Protein 6N9L (pdb70)

Nearest PDB structures (foldseek):
  6n9l-assembly1_A  TM=1.002E+00  e=0.000E+00  Thermotoga maritima
  3pih-assembly1_A  TM=9.361E-01  e=0.000E+00  Thermotoga maritima
  2r6f-assembly1_A  TM=9.514E-01  e=1.094E-86  Geobacillus stearothermophilus 10
  2r6f-assembly1_B  TM=9.562E-01  e=5.325E-86  Geobacillus stearothermophilus 10
  3uwx-assembly1_A-2  TM=9.601E-01  e=7.175E-85  Geobacillus sp. Y412MC52

Radius of gyration: 26.05 Å; Cα contacts (8 Å, |Δi|>4): 1390; chains: 1; bounding box: 66×57×87 Å

CATH classification: 1.20.1580.10

Solvent-accessible surface area: 27199 Å² total; per-residue (Å²): 170,60,0,4,0,81,6,0,76,15,145,30,7,64,88,21,84,3,128,0,31,43,75,115,0,0,0,0,0,2,14,12,25,0,7,15,52,9,0,0,19,53,0,0,42,29,0,1,56,38,84,116,76,90,81,93,90,130,191,201,107,19,78,3,71,98,4,86,36,34,18,55,7,34,2,2,18,62,139,37,42,40,148,48,104,200,16,32,0,0,62,43,4,85,1,67,74,62,0,141,60,2,20,93,107,52,28,165,97,5,80,61,48,37,36,110,72,2,5,94,45,13,0,44,58,0,8,110,30,5,114,110,18,108,105,49,161,168,58,106,136,68,4,14,133,24,13,120,41,0,39,82,26,0,60,25,1,31,12,0,12,0,53,30,2,34,1,40,83,37,10,68,83,22,62,26,4,22,19,3,2,7,65,0,5,15,27,7,2,55,34,88,76,44,10,0,0,0,0,42,17,3,17,14,11,6,2,22,73,25,11,81,107,0,1,101,1,0,58,94,0,43,101,70,30,0,3,0,0,0,7,0,16,47,71,86,0,1,85,34,12,50,25,0,0,2,3,0,78,18,18,7,76,95,0,0,122,42,40,29,66,9,57,19,90,93,0,55,160,111,18,102,74,3,50,1,0,20,20,9,53,55,129,81,105,2,104,24,34,163,109,52,52,159,63,102,32,35,2,66,0,65,4,0,80,42,104,28,6,69,90,15,72,2,88,2,14,0,13,2,0,0,0,0,0,2,3,12,23,0,7,14,59,11,2,0,42,82,0,1,45,6,4,0,40,29,91,42,56,197,64,188,78,121,41,8,99,58,90,48,20,85,16,40,119,42,6,83,93,3,41,28,1,45,42,54,56,19,13,186,55,29,62,26,0,2,0,32,90,20,116,2,6,33,72,0,26,37,24,0,4,126,13,112,51,0,132,94,106,65,20,98,75,42,54,0,9,1,64,87,159,41,0,30,5,98,57,0,102,0,33,4,61,54,77,72,174,113,158,176,138,135,25,95,124,78,106,2,126,105,10,153,32,95,26,1,38,171,76,0,30,78,1,67,50,126,62,83,19,0,13,44,0,9,87,15,7,0,52,72,0,25,104,29,2,104,120,53,107,43,1,74,110,6,0,53,9,3,56,31,1,10,1,6,35,3,86,1,7,53,41,2,72,80,20,42,27,3,23,2,0,6,0,29,1,0,28,22,11,61,89,148,121,12,30,84,1,0,0,1,0,35,41,0,12,12,28,8,2,22,17,8,4,57,40,0,8,82,1,0,27,101,0,5,102,46,30,0,1,0,0,0,11,2,19,40,36,21,0,1,0,3,0,5,36,0,2,2,2,0,50,38,11,15,153,118,0,0,107,56,28,8,70,10,36,0,69,98,0,15,174,38,94,128,0,40,1,0,128,67,0,135,122,49,74

Structure (mmCIF, N/CA/C/O backbone):
data_6N9L
#
_entry.id   6N9L
#
_cell.length_a   143.134
_cell.length_b   81.379
_cell.length_c   90.416
_cell.angle_alpha   90.00
_cell.angle_beta   125.30
_cell.angle_gamma   90.00
#
_symmetry.space_group_name_H-M   'C 1 2 1'
#
loop_
_entity.id
_entity.type
_entity.pdbx_description
1 polymer 'UvrABC system protein A'
2 non-polymer 'ZINC ION'
3 non-polymer "ADENOSINE-5'-DIPHOSPHATE"
4 water water
#
loop_
_atom_site.group_PDB
_atom_site.id
_atom_site.type_symbol
_atom_site.label_atom_id
_atom_site.label_alt_id
_atom_site.label_comp_id
_atom_site.label_asym_id
_atom_site.label_entity_id
_atom_site.label_seq_id
_atom_site.pdbx_PDB_ins_code
_atom_site.Cartn_x
_atom_site.Cartn_y
_atom_site.Cartn_z
_atom_site.occupancy
_atom_site.B_iso_or_equiv
_atom_site.auth_seq_id
_atom_site.auth_comp_id
_atom_site.auth_asym_id
_atom_site.auth_atom_id
_atom_site.pdbx_PDB_model_num
ATOM 1 N N . ASN A 1 8 ? 45.140 24.573 29.848 1.00 62.96 2 ASN A N 1
ATOM 2 C CA . ASN A 1 8 ? 45.835 23.563 29.041 1.00 52.42 2 ASN A CA 1
ATOM 3 C C . ASN A 1 8 ? 44.811 22.747 28.256 1.00 40.41 2 ASN A C 1
ATOM 4 O O . ASN A 1 8 ? 43.608 22.899 28.422 1.00 37.49 2 ASN A O 1
ATOM 9 N N . GLU A 1 9 ? 45.309 21.874 27.406 1.00 32.38 3 GLU A N 1
ATOM 10 C CA . GLU A 1 9 ? 44.505 21.231 26.392 1.00 33.73 3 GLU A CA 1
ATOM 11 C C . GLU A 1 9 ? 44.970 19.802 26.198 1.00 37.05 3 GLU A C 1
ATOM 12 O O . GLU A 1 9 ? 46.149 19.480 26.359 1.00 31.32 3 GLU A O 1
ATOM 18 N N . ILE A 1 10 ? 44.020 18.960 25.861 1.00 31.64 4 ILE A N 1
ATOM 19 C CA . ILE A 1 10 ? 44.276 17.672 25.238 1.00 29.85 4 ILE A CA 1
ATOM 20 C C . ILE A 1 10 ? 44.396 17.905 23.743 1.00 34.34 4 ILE A C 1
ATOM 21 O O . ILE A 1 10 ? 43.541 18.561 23.146 1.00 33.06 4 ILE A O 1
ATOM 26 N N . VAL A 1 11 ? 45.421 17.347 23.123 1.00 27.26 5 VAL A N 1
ATOM 27 C CA . VAL A 1 11 ? 45.622 17.506 21.686 1.00 25.17 5 VAL A CA 1
ATOM 28 C C . VAL A 1 11 ? 45.667 16.109 21.087 1.00 22.51 5 VAL A C 1
ATOM 29 O O . VAL A 1 11 ? 46.661 15.382 21.233 1.00 30.67 5 VAL A O 1
ATOM 33 N N . VAL A 1 12 ? 44.564 15.706 20.471 1.00 25.55 6 VAL A N 1
ATOM 34 C CA . VAL A 1 12 ? 44.470 14.415 19.802 1.00 25.56 6 VAL A CA 1
ATOM 35 C C . VAL A 1 12 ? 45.005 14.618 18.390 1.00 29.28 6 VAL A C 1
ATOM 36 O O . VAL A 1 12 ? 44.497 15.470 17.662 1.00 29.05 6 VAL A O 1
ATOM 40 N N . LYS A 1 13 ? 46.051 13.878 18.008 1.00 27.73 7 LYS A N 1
ATOM 41 C CA . LYS A 1 13 ? 46.731 14.073 16.728 1.00 35.38 7 LYS A CA 1
ATOM 42 C C . LYS A 1 13 ? 46.581 12.816 15.881 1.00 37.93 7 LYS A C 1
ATOM 43 O O . LYS A 1 13 ? 47.037 11.724 16.280 1.00 33.44 7 LYS A O 1
ATOM 49 N N . GLY A 1 14 ? 45.949 12.983 14.717 1.00 28.99 8 GLY A N 1
ATOM 50 C CA . GLY A 1 14 ? 45.800 11.935 13.728 1.00 28.54 8 GLY A CA 1
ATOM 51 C C . GLY A 1 14 ? 44.904 10.803 14.173 1.00 40.85 8 GLY A C 1
ATOM 52 O O . GLY A 1 14 ? 45.277 9.630 14.054 1.00 32.09 8 GLY A O 1
ATOM 53 N N . ALA A 1 15 ? 43.720 11.140 14.688 1.00 29.50 9 ALA A N 1
ATOM 54 C CA . ALA A 1 15 ? 42.759 10.137 15.122 1.00 26.45 9 ALA A CA 1
ATOM 55 C C . ALA A 1 15 ? 42.096 9.483 13.908 1.00 25.29 9 ALA A C 1
ATOM 56 O O . ALA A 1 15 ? 41.471 10.168 13.093 1.00 33.38 9 ALA A O 1
ATOM 58 N N . ARG A 1 16 ? 42.206 8.147 13.808 1.00 25.01 10 ARG A N 1
ATOM 59 C CA . ARG A 1 16 ? 41.705 7.387 12.666 1.00 38.29 10 ARG A CA 1
ATOM 60 C C . ARG A 1 16 ? 40.833 6.199 13.078 1.00 29.85 10 ARG A C 1
ATOM 61 O O . ARG A 1 16 ? 40.440 5.399 12.213 1.00 34.25 10 ARG A O 1
ATOM 69 N N . VAL A 1 17 ? 40.527 6.058 14.367 1.00 25.61 11 VAL A N 1
ATOM 70 C CA . VAL A 1 17 ? 39.709 4.937 14.822 1.00 31.95 11 VAL A CA 1
ATOM 71 C C . VAL A 1 17 ? 38.387 4.937 14.067 1.00 24.53 11 VAL A C 1
ATOM 72 O O . VAL A 1 17 ? 37.742 5.984 13.917 1.00 28.49 11 VAL A O 1
ATOM 76 N N . HIS A 1 18 ? 38.010 3.763 13.536 1.00 25.69 12 HIS A N 1
ATOM 77 C CA . HIS A 1 18 ? 36.800 3.571 12.739 1.00 25.51 12 HIS A CA 1
ATOM 78 C C . HIS A 1 18 ? 36.670 4.601 11.622 1.00 26.56 12 HIS A C 1
ATOM 79 O O . HIS A 1 18 ? 37.493 4.631 10.700 1.00 27.06 12 HIS A O 1
ATOM 86 N N . ASN A 1 19 ? 35.626 5.423 11.664 1.00 26.27 13 ASN A N 1
ATOM 87 C CA . ASN A 1 19 ? 35.368 6.380 10.593 1.00 27.31 13 ASN A CA 1
ATOM 88 C C . ASN A 1 19 ? 35.993 7.763 10.836 1.00 33.85 13 ASN A C 1
ATOM 89 O O . ASN A 1 19 ? 35.686 8.708 10.094 1.00 28.41 13 ASN A O 1
ATOM 94 N N . LEU A 1 20 ? 36.870 7.913 11.830 1.00 26.34 14 LEU A N 1
A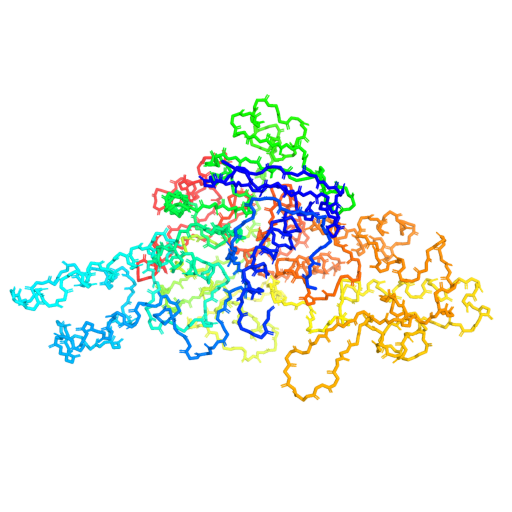TOM 95 C CA . LEU A 1 20 ? 37.454 9.229 12.069 1.00 28.99 14 LEU A CA 1
ATOM 96 C C . LEU A 1 20 ? 38.445 9.553 10.953 1.00 35.12 14 LEU A C 1
ATOM 97 O O . LEU A 1 20 ? 39.285 8.718 10.595 1.00 30.25 14 LEU A O 1
ATOM 102 N N . LYS A 1 21 ? 38.353 10.767 10.404 1.00 29.40 15 LYS A N 1
ATOM 103 C CA . LYS A 1 21 ? 39.053 11.095 9.161 1.00 28.15 15 LYS A CA 1
ATOM 104 C C . LYS A 1 21 ? 40.457 11.654 9.398 1.00 24.26 15 LYS A C 1
ATOM 105 O O . LYS A 1 21 ? 40.848 12.667 8.814 1.00 28.59 15 LYS A O 1
ATOM 111 N N . ASN A 1 22 ? 41.231 11.006 10.270 1.00 26.37 16 ASN A N 1
ATOM 112 C CA . ASN A 1 22 ? 42.613 11.427 10.534 1.00 29.83 16 ASN A CA 1
ATOM 113 C C . ASN A 1 22 ? 42.645 12.856 11.083 1.00 39.15 16 ASN A C 1
ATOM 114 O O . ASN A 1 22 ? 43.358 13.730 10.588 1.00 31.34 16 ASN A O 1
ATOM 119 N N . ILE A 1 23 ? 41.862 13.094 12.123 1.00 35.75 17 ILE A N 1
ATOM 120 C CA . ILE A 1 23 ? 41.604 14.444 12.598 1.00 32.58 17 ILE A CA 1
ATOM 121 C C . ILE A 1 23 ? 42.527 14.787 13.765 1.00 35.46 17 ILE A C 1
ATOM 122 O O . ILE A 1 23 ? 43.011 13.918 14.509 1.00 31.86 17 ILE A O 1
ATOM 127 N N . THR A 1 24 ? 42.777 16.089 13.919 1.00 27.79 18 THR A N 1
ATOM 128 C CA . THR A 1 24 ? 43.527 16.635 15.041 1.00 30.09 18 THR A CA 1
ATOM 129 C C . THR A 1 24 ? 42.599 17.592 15.766 1.00 29.78 18 THR A C 1
ATOM 130 O O . THR A 1 24 ? 42.086 18.534 15.151 1.00 28.27 18 THR A O 1
ATOM 134 N N . VAL A 1 25 ? 42.356 17.324 17.053 1.00 27.76 19 VAL A N 1
ATOM 135 C CA . VAL A 1 25 ? 41.345 18.022 17.845 1.00 30.53 19 VAL A CA 1
ATOM 136 C C . VAL A 1 25 ? 41.968 18.488 19.147 1.00 33.71 19 VAL A C 1
ATOM 137 O O . VAL A 1 25 ? 42.628 17.706 19.842 1.00 27.96 19 VAL A O 1
ATOM 141 N N . ARG A 1 26 ? 41.724 19.743 19.498 1.00 26.96 20 ARG A N 1
ATOM 142 C CA . ARG A 1 26 ? 42.192 20.312 20.756 1.00 27.78 20 ARG A CA 1
ATOM 143 C C . ARG A 1 26 ? 40.992 20.483 21.673 1.00 30.47 20 ARG A C 1
ATOM 144 O O . ARG A 1 26 ? 39.968 21.042 21.270 1.00 27.72 20 ARG A O 1
ATOM 152 N N . ILE A 1 27 ? 41.112 19.978 22.899 1.00 31.99 21 ILE A N 1
ATOM 153 C CA . ILE A 1 27 ? 40.019 19.927 23.856 1.00 26.64 21 ILE A CA 1
ATOM 154 C C . ILE A 1 27 ? 40.469 20.630 25.126 1.00 34.98 21 ILE A C 1
ATOM 155 O O . ILE A 1 27 ? 41.494 20.249 25.695 1.00 31.62 21 ILE A O 1
ATOM 160 N N . PRO A 1 28 ? 39.746 21.635 25.615 1.00 29.01 22 PRO A N 1
ATOM 161 C CA . PRO A 1 28 ? 40.173 22.308 26.853 1.00 22.82 22 PRO A CA 1
ATOM 162 C C . PRO A 1 28 ? 40.012 21.391 28.061 1.00 29.10 22 PRO A C 1
ATOM 163 O O . PRO A 1 28 ? 39.011 20.683 28.194 1.00 26.56 22 PRO A O 1
ATOM 167 N N . LYS A 1 29 ? 41.013 21.402 28.938 1.00 26.34 23 LYS A N 1
ATOM 168 C CA . LYS A 1 29 ? 40.987 20.588 30.150 1.00 28.55 23 LYS A CA 1
ATOM 169 C C . LYS A 1 29 ? 40.270 21.324 31.272 1.00 29.32 23 LYS A C 1
ATOM 170 O O . LYS A 1 29 ? 40.154 22.555 31.266 1.00 27.85 23 LYS A O 1
ATOM 176 N N . ASN A 1 30 ? 39.787 20.553 32.246 1.00 21.26 24 ASN A N 1
ATOM 177 C CA . ASN A 1 30 ? 39.132 21.122 33.429 1.00 19.72 24 ASN A CA 1
ATOM 178 C C . ASN A 1 30 ? 37.877 21.892 33.032 1.00 26.66 24 ASN A C 1
ATOM 179 O O . ASN A 1 30 ? 37.529 22.914 33.623 1.00 26.03 24 ASN A O 1
ATOM 184 N N . ARG A 1 31 ? 37.200 21.397 32.002 1.00 21.08 25 ARG A N 1
ATOM 185 C CA . ARG A 1 31 ? 35.994 22.010 31.472 1.00 20.82 25 ARG A CA 1
ATOM 186 C C . ARG A 1 31 ? 34.940 20.934 31.292 1.00 26.65 25 ARG A C 1
ATOM 187 O O . ARG A 1 31 ? 35.261 19.749 31.200 1.00 25.63 25 ARG A O 1
ATOM 195 N N . LEU A 1 32 ? 33.673 21.353 31.247 1.00 23.05 26 LEU A N 1
ATOM 196 C CA . LEU A 1 32 ? 32.587 20.476 30.823 1.00 21.64 26 LEU A CA 1
ATOM 197 C C . LEU A 1 32 ? 32.497 20.555 29.295 1.00 21.39 26 LEU A C 1
ATOM 198 O O . LEU A 1 32 ? 32.056 21.569 28.716 1.00 23.12 26 LEU A O 1
ATOM 203 N N . VAL A 1 33 ? 32.970 19.501 28.645 1.00 21.43 27 VAL A N 1
ATOM 204 C CA . VAL A 1 33 ? 33.005 19.381 27.187 1.00 19.94 27 VAL A CA 1
ATOM 205 C C . VAL A 1 33 ? 31.892 18.425 26.785 1.00 26.15 27 VAL A C 1
ATOM 206 O O . VAL A 1 33 ? 31.874 17.274 27.234 1.00 28.77 27 VAL A O 1
ATOM 210 N N . VAL A 1 34 ? 30.979 18.880 25.929 1.00 17.49 28 VAL A N 1
ATOM 211 C CA . VAL A 1 34 ? 29.902 18.033 25.435 1.00 25.88 28 VAL A CA 1
ATOM 212 C C . VAL A 1 34 ? 30.181 17.698 23.973 1.00 27.65 28 VAL A C 1
ATOM 213 O O . VAL A 1 34 ? 30.399 18.599 23.148 1.00 24.43 28 VAL A O 1
ATOM 217 N N . ILE A 1 35 ? 30.236 16.392 23.677 1.00 20.94 29 ILE A N 1
ATOM 218 C CA . ILE A 1 35 ? 30.417 15.866 22.325 1.00 22.51 29 ILE A CA 1
ATOM 219 C C . ILE A 1 35 ? 29.050 15.512 21.773 1.00 24.91 29 ILE A C 1
ATOM 220 O O . ILE A 1 35 ? 28.333 14.694 22.365 1.00 20.22 29 ILE A O 1
ATOM 225 N N . THR A 1 36 ? 28.718 16.068 20.615 1.00 20.56 30 THR A N 1
ATOM 226 C CA . THR A 1 36 ? 27.392 15.933 20.030 1.00 19.47 30 THR A CA 1
ATOM 227 C C . THR A 1 36 ? 27.562 15.455 18.605 1.00 30.83 30 THR A C 1
ATOM 228 O O . THR A 1 36 ? 28.658 15.513 18.052 1.00 24.81 30 THR A O 1
ATOM 232 N N . GLY A 1 37 ? 26.474 15.008 18.009 1.00 28.31 31 GLY A N 1
ATOM 233 C CA . GLY A 1 37 ? 26.460 14.598 16.617 1.00 17.98 31 GLY A CA 1
ATOM 234 C C . GLY A 1 37 ? 25.558 13.385 16.454 1.00 28.61 31 GLY A C 1
ATOM 235 O O . GLY A 1 37 ? 25.242 12.673 17.408 1.00 26.06 31 GLY A O 1
ATOM 236 N N . VAL A 1 38 ? 25.129 13.154 15.209 1.00 20.80 32 VAL A N 1
ATOM 237 C CA . VAL A 1 38 ? 24.219 12.054 14.910 1.00 29.18 32 VAL A CA 1
ATOM 238 C C . VAL A 1 38 ? 24.875 10.722 15.258 1.00 22.94 32 VAL A C 1
ATOM 239 O O . VAL A 1 38 ? 26.102 10.609 15.396 1.00 23.60 32 VAL A O 1
ATOM 243 N N . SER A 1 39 ? 24.035 9.700 15.401 1.00 21.37 33 SER A N 1
ATOM 244 C CA . SER A 1 39 ? 24.518 8.346 15.644 1.00 29.56 33 SER A CA 1
ATOM 245 C C . SER A 1 39 ? 25.469 7.926 14.548 1.00 25.46 33 SER A C 1
ATOM 246 O O . SER A 1 39 ? 25.213 8.156 13.356 1.00 23.99 33 SER A O 1
ATOM 249 N N . GLY A 1 40 ? 26.561 7.286 14.955 1.00 23.82 34 GLY A N 1
ATOM 250 C CA . GLY A 1 40 ? 27.539 6.848 14.010 1.00 21.13 34 GLY A CA 1
ATOM 251 C C . GLY A 1 40 ? 28.444 7.937 13.491 1.00 23.52 34 GLY A C 1
ATOM 252 O O . GLY A 1 40 ? 29.261 7.661 12.603 1.00 25.09 34 GLY A O 1
ATOM 253 N N . SER A 1 41 ? 28.322 9.176 13.991 1.00 21.37 35 SER A N 1
ATOM 254 C CA . SER A 1 41 ? 29.223 10.219 13.496 1.00 21.13 35 SER A CA 1
ATOM 255 C C . SER A 1 41 ? 30.651 9.992 13.994 1.00 26.76 35 SER A C 1
ATOM 256 O O . SER A 1 41 ? 31.601 10.390 13.325 1.00 23.00 35 SER A O 1
ATOM 259 N N . GLY A 1 42 ? 30.825 9.318 15.125 1.00 23.72 36 GLY A N 1
ATOM 260 C CA . GLY A 1 42 ? 32.160 9.054 15.624 1.00 23.64 36 GLY A CA 1
ATOM 261 C C . GLY A 1 42 ? 32.406 9.565 17.030 1.00 26.07 36 GLY A C 1
ATOM 262 O O . GLY A 1 42 ? 33.561 9.636 17.465 1.00 27.60 36 GLY A O 1
ATOM 263 N N . LYS A 1 43 ? 31.336 9.931 17.747 1.00 21.13 37 LYS A N 1
ATOM 264 C CA . LYS A 1 43 ? 31.487 10.462 19.104 1.00 24.92 37 LYS A CA 1
ATOM 265 C C . LYS A 1 43 ? 32.217 9.463 20.013 1.00 25.97 37 LYS A C 1
ATOM 266 O O . LYS A 1 43 ? 33.231 9.797 20.633 1.00 24.87 37 LYS A O 1
ATOM 272 N N . SER A 1 44 ? 31.735 8.217 20.075 1.00 21.85 38 SER A N 1
ATOM 273 C CA . SER A 1 44 ? 32.397 7.203 20.900 1.00 25.42 38 SER A CA 1
ATOM 274 C C . SER A 1 44 ? 33.798 6.883 20.386 1.00 26.84 38 SER A C 1
ATOM 275 O O . SER A 1 44 ? 34.727 6.697 21.186 1.00 22.81 38 SER A O 1
ATOM 278 N N . SER A 1 45 ? 33.968 6.788 19.052 1.00 23.63 39 SER A N 1
ATOM 279 C CA . SER A 1 45 ? 35.297 6.526 18.494 1.00 28.06 39 SER A CA 1
ATOM 280 C C . SER A 1 45 ? 36.327 7.535 19.007 1.00 22.99 39 SER A C 1
ATOM 281 O O . SER A 1 45 ? 37.479 7.178 19.288 1.00 23.82 39 SER A O 1
ATOM 284 N N . LEU A 1 46 ? 35.944 8.815 19.088 1.00 22.42 40 LEU A N 1
ATOM 285 C CA . LEU A 1 46 ? 36.865 9.841 19.572 1.00 24.85 40 LEU A CA 1
ATOM 286 C C . LEU A 1 46 ? 36.987 9.815 21.094 1.00 26.45 40 LEU A C 1
ATOM 287 O O . LEU A 1 46 ? 38.098 9.769 21.640 1.00 28.90 40 LEU A O 1
ATOM 292 N N . ALA A 1 47 ? 35.853 9.844 21.800 1.00 25.45 41 ALA A N 1
ATOM 293 C CA . ALA A 1 47 ? 35.899 10.042 23.242 1.00 26.84 41 ALA A CA 1
ATOM 294 C C . ALA A 1 47 ? 36.272 8.759 23.976 1.00 30.07 41 ALA A C 1
ATOM 295 O O . ALA A 1 47 ? 37.073 8.798 24.917 1.00 19.75 41 ALA A O 1
ATOM 297 N N . MET A 1 48 ? 35.690 7.618 23.580 1.00 18.53 42 MET A N 1
ATOM 298 C CA . MET A 1 48 ? 35.915 6.363 24.300 1.00 27.26 42 MET A CA 1
ATOM 299 C C . MET A 1 48 ? 37.078 5.567 23.720 1.00 28.12 42 MET A C 1
ATOM 300 O O . MET A 1 48 ? 38.008 5.195 24.441 1.00 25.37 42 MET A O 1
ATOM 305 N N . ASP A 1 49 ? 37.022 5.271 22.420 1.00 29.95 43 ASP A N 1
ATOM 306 C CA . ASP A 1 49 ? 38.030 4.390 21.835 1.00 24.60 43 ASP A CA 1
ATOM 307 C C . ASP A 1 49 ? 39.379 5.068 21.686 1.00 25.47 43 ASP A C 1
ATOM 308 O O . ASP A 1 49 ? 40.388 4.364 21.564 1.00 20.48 43 ASP A O 1
ATOM 313 N N . THR A 1 50 ? 39.432 6.404 21.705 1.00 25.55 44 THR A N 1
ATOM 314 C CA . THR A 1 50 ? 40.695 7.126 21.560 1.00 26.78 44 THR A CA 1
ATOM 315 C C . THR A 1 50 ? 41.120 7.761 22.881 1.00 27.44 44 THR A C 1
ATOM 316 O O . THR A 1 50 ? 42.116 7.332 23.473 1.00 26.60 44 THR A O 1
ATOM 320 N N . ILE A 1 51 ? 40.391 8.762 23.381 1.00 27.12 45 ILE A N 1
ATOM 321 C CA . ILE A 1 51 ? 40.871 9.510 24.547 1.00 29.60 45 ILE A CA 1
ATOM 322 C C . ILE A 1 51 ? 40.856 8.641 25.809 1.00 32.14 45 ILE A C 1
ATOM 323 O O . ILE A 1 51 ? 41.885 8.466 26.470 1.00 27.51 45 ILE A O 1
ATOM 328 N N . TYR A 1 52 ? 39.689 8.110 26.183 1.00 27.93 46 TYR A N 1
ATOM 329 C CA . TYR A 1 52 ? 39.610 7.266 27.383 1.00 21.72 46 TYR A CA 1
ATOM 330 C C . TYR A 1 52 ? 40.594 6.107 27.320 1.00 20.94 46 TYR A C 1
ATOM 331 O O . TYR A 1 52 ? 41.342 5.860 28.276 1.00 23.34 46 TYR A O 1
ATOM 340 N N . ALA A 1 53 ? 40.555 5.346 26.217 1.00 21.89 47 ALA A N 1
ATOM 341 C CA . ALA A 1 53 ? 41.382 4.146 26.097 1.00 19.55 47 ALA A CA 1
ATOM 342 C C . ALA A 1 53 ? 42.855 4.487 26.275 1.00 29.94 47 ALA A C 1
ATOM 343 O O . ALA A 1 53 ? 43.570 3.820 27.027 1.00 25.57 47 ALA A O 1
ATOM 345 N N . GLU A 1 54 ? 43.331 5.536 25.599 1.00 27.72 48 GLU A N 1
ATOM 346 C CA . GLU A 1 54 ? 44.751 5.852 25.705 1.00 23.62 48 GLU A CA 1
ATOM 347 C C . GLU A 1 54 ? 45.098 6.400 27.089 1.00 27.31 48 GLU A C 1
ATOM 348 O O . GLU A 1 54 ? 46.152 6.073 27.639 1.00 29.74 48 GLU A O 1
ATOM 354 N N . GLY A 1 55 ? 44.224 7.221 27.688 1.00 26.06 49 GLY A N 1
ATOM 355 C CA . GLY A 1 55 ? 44.529 7.743 29.019 1.00 24.71 49 GLY A CA 1
ATOM 356 C C . GLY A 1 55 ? 44.629 6.641 30.055 1.00 30.72 49 GLY A C 1
ATOM 357 O O . GLY A 1 55 ? 45.578 6.594 30.861 1.00 26.09 49 GLY A O 1
ATOM 358 N N . GLN A 1 56 ? 43.692 5.693 30.004 1.00 30.17 50 GLN A N 1
ATOM 359 C CA . GLN A 1 56 ? 43.770 4.561 30.915 1.00 25.26 50 GLN A CA 1
ATOM 360 C C . GLN A 1 56 ? 44.997 3.696 30.626 1.00 27.68 50 GLN A C 1
ATOM 361 O O . GLN A 1 56 ? 45.677 3.232 31.560 1.00 27.56 50 GLN A O 1
ATOM 367 N N . ARG A 1 57 ? 45.298 3.471 29.341 1.00 28.23 51 ARG A N 1
ATOM 368 C CA . ARG A 1 57 ? 46.429 2.623 28.977 1.00 26.89 51 ARG A CA 1
ATOM 369 C C . ARG A 1 57 ? 47.750 3.228 29.438 1.00 23.18 51 ARG A C 1
ATOM 370 O O . ARG A 1 57 ? 48.640 2.520 29.934 1.00 26.60 51 ARG A O 1
ATOM 378 N N . ARG A 1 58 ? 47.910 4.534 29.263 1.00 23.19 52 ARG A N 1
ATOM 379 C CA . ARG A 1 58 ? 49.168 5.157 29.646 1.00 30.16 52 ARG A CA 1
ATOM 380 C C . ARG A 1 58 ? 49.338 5.131 31.148 1.00 29.94 52 ARG A C 1
ATOM 381 O O . ARG A 1 58 ? 50.444 4.871 31.640 1.00 29.77 52 ARG A O 1
ATOM 389 N N . TYR A 1 59 ? 48.249 5.294 31.906 1.00 28.27 53 TYR A N 1
ATOM 390 C CA . TYR A 1 59 ? 48.411 5.108 33.346 1.00 31.73 53 TYR A CA 1
ATOM 391 C C . TYR A 1 59 ? 48.762 3.658 33.698 1.00 39.04 53 TYR A C 1
ATOM 392 O O . TYR A 1 59 ? 49.701 3.408 34.470 1.00 33.92 53 TYR A O 1
ATOM 401 N N . LEU A 1 60 ? 48.026 2.682 33.150 1.00 32.95 54 LEU A N 1
ATOM 402 C CA . LEU A 1 60 ? 48.263 1.288 33.537 1.00 32.41 54 LEU A CA 1
ATOM 403 C C . LEU A 1 60 ? 49.677 0.829 33.190 1.00 29.33 54 LEU A C 1
ATOM 404 O O . LEU A 1 60 ? 50.253 0.008 33.909 1.00 36.43 54 LEU A O 1
ATOM 409 N N . GLU A 1 61 ? 50.259 1.346 32.111 1.00 25.47 55 GLU A N 1
ATOM 410 C CA . GLU A 1 61 ? 51.633 0.979 31.802 1.00 36.99 55 GLU A CA 1
ATOM 411 C C . GLU A 1 61 ? 52.639 1.378 32.887 1.00 42.47 55 GLU A C 1
ATOM 412 O O . GLU A 1 61 ? 53.781 0.924 32.821 1.00 46.74 55 GLU A O 1
ATOM 418 N N . SER A 1 62 ? 52.258 2.190 33.880 1.00 42.89 56 SER A N 1
ATOM 419 C CA . SER A 1 62 ? 53.131 2.494 35.019 1.00 36.06 56 SER A CA 1
ATOM 420 C C . SER A 1 62 ? 53.141 1.405 36.091 1.00 45.76 56 SER A C 1
ATOM 421 O O . SER A 1 62 ? 53.979 1.452 37.003 1.00 45.87 56 SER A O 1
ATOM 424 N N . LEU A 1 63 ? 52.229 0.446 36.023 1.00 42.75 57 LEU A N 1
ATOM 425 C CA . LEU A 1 63 ? 52.097 -0.558 37.068 1.00 60.33 57 LEU A CA 1
ATOM 426 C C . LEU A 1 63 ? 53.234 -1.579 36.999 1.00 74.61 57 LEU A C 1
ATOM 427 O O . LEU A 1 63 ? 54.113 -1.523 36.134 1.00 67.21 57 LEU A O 1
ATOM 432 N N . SER A 1 64 ? 53.199 -2.533 37.930 1.00 82.33 58 SER A N 1
ATOM 433 C CA . SER A 1 64 ? 54.203 -3.585 37.997 1.00 93.27 58 SER A CA 1
ATOM 434 C C . SER A 1 64 ? 54.004 -4.607 36.877 1.00 95.02 58 SER A C 1
ATOM 435 O O . SER A 1 64 ? 52.882 -4.866 36.428 1.00 82.52 58 SER A O 1
ATOM 438 N N . THR A 1 65 ? 55.121 -5.189 36.428 1.00 101.59 59 THR A N 1
ATOM 439 C CA . THR A 1 65 ? 55.205 -6.154 35.328 1.00 109.96 59 THR A CA 1
ATOM 440 C C . THR A 1 65 ? 54.599 -5.635 34.021 1.00 117.43 59 THR A C 1
ATOM 441 O O . THR A 1 65 ? 54.516 -6.391 33.039 1.00 115.79 59 THR A O 1
ATOM 445 N N . TYR A 1 66 ? 54.193 -4.364 33.969 1.00 115.73 60 TYR A N 1
ATOM 446 C CA . TYR A 1 66 ? 53.465 -3.823 32.822 1.00 103.51 60 TYR A CA 1
ATOM 447 C C . TYR A 1 66 ? 54.005 -2.461 32.397 1.00 91.00 60 TYR A C 1
ATOM 448 O O . TYR A 1 66 ? 53.850 -2.057 31.242 1.00 83.28 60 TYR A O 1
ATOM 457 N N . LYS A 1 75 ? 46.343 -2.933 21.539 1.00 67.79 69 LYS A N 1
ATOM 458 C CA . LYS A 1 75 ? 45.864 -2.161 22.689 1.00 70.26 69 LYS A CA 1
ATOM 459 C C . LYS A 1 75 ? 45.812 -0.661 22.377 1.00 70.01 69 LYS A C 1
ATOM 460 O O . LYS A 1 75 ? 44.826 0.010 22.716 1.00 75.61 69 LYS A O 1
ATOM 466 N N . LYS A 1 76 ? 46.857 -0.124 21.730 1.00 64.35 70 LYS A N 1
ATOM 467 C CA . LYS A 1 76 ? 46.882 1.284 21.371 1.00 56.60 70 LYS A CA 1
ATOM 468 C C . LYS A 1 76 ? 45.918 1.557 20.214 1.00 55.41 70 LYS A C 1
ATOM 469 O O . LYS A 1 76 ? 45.967 0.868 19.194 1.00 58.88 70 LYS A O 1
ATOM 475 N N . PRO A 1 77 ? 45.034 2.546 20.333 1.00 38.20 71 PRO A N 1
ATOM 476 C CA . PRO A 1 77 ? 44.121 2.866 19.227 1.00 37.21 71 PRO A CA 1
ATOM 477 C C . PRO A 1 77 ? 44.849 3.468 18.036 1.00 33.52 71 PRO A C 1
ATOM 478 O O . PRO A 1 77 ? 45.982 3.946 18.134 1.00 37.85 71 PRO A O 1
ATOM 482 N N . ASP A 1 78 ? 44.165 3.437 16.893 1.00 32.01 72 ASP A N 1
ATOM 483 C CA . ASP A 1 78 ? 44.699 4.021 15.669 1.00 31.02 72 ASP A CA 1
ATOM 484 C C . ASP A 1 78 ? 44.719 5.546 15.767 1.00 33.00 72 ASP A C 1
ATOM 485 O O . ASP A 1 78 ? 43.751 6.226 15.400 1.00 28.17 72 ASP A O 1
ATOM 490 N N . VAL A 1 79 ? 45.824 6.083 16.286 1.00 28.96 73 VAL A N 1
ATOM 491 C CA . VAL A 1 79 ? 45.988 7.512 16.529 1.00 29.39 73 VAL A CA 1
ATOM 492 C C . VAL A 1 79 ? 47.487 7.774 16.567 1.00 41.26 73 VAL A C 1
ATOM 493 O O . VAL A 1 79 ? 48.262 6.912 16.987 1.00 41.89 73 VAL A O 1
ATOM 497 N N . ASP A 1 80 ? 47.906 8.957 16.104 1.00 32.59 74 ASP A N 1
ATOM 498 C CA . ASP A 1 80 ? 49.341 9.252 16.114 1.00 34.15 74 ASP A CA 1
ATOM 499 C C . ASP A 1 80 ? 49.826 9.556 17.530 1.00 42.12 74 ASP A C 1
ATOM 500 O O . ASP A 1 80 ? 50.672 8.841 18.080 1.00 39.79 74 ASP A O 1
ATOM 505 N N . GLU A 1 81 ? 49.308 10.621 18.140 1.00 35.51 75 GLU A N 1
ATOM 506 C CA . GLU A 1 81 ? 49.765 10.952 19.491 1.00 38.59 75 GLU A CA 1
ATOM 507 C C . GLU A 1 81 ? 48.655 11.715 20.197 1.00 35.55 75 GLU A C 1
ATOM 508 O O . GLU A 1 81 ? 47.730 12.210 19.556 1.00 37.87 75 GLU A O 1
ATOM 514 N N . ILE A 1 82 ? 48.717 11.765 21.528 1.00 30.88 76 ILE A N 1
ATOM 515 C CA . ILE A 1 82 ? 47.810 12.610 22.303 1.00 32.33 76 ILE A CA 1
ATOM 516 C C . ILE A 1 82 ? 48.641 13.369 23.319 1.00 35.87 76 ILE A C 1
ATOM 517 O O . ILE A 1 82 ? 49.214 12.765 24.235 1.00 38.16 76 ILE A O 1
ATOM 522 N N . GLU A 1 83 ? 48.709 14.689 23.157 1.00 26.61 77 GLU A N 1
ATOM 523 C CA . GLU A 1 83 ? 49.379 15.571 24.103 1.00 21.33 77 GLU A CA 1
ATOM 524 C C . GLU A 1 83 ? 48.417 15.965 25.212 1.00 29.42 77 GLU A C 1
ATOM 525 O O . GLU A 1 83 ? 47.216 16.097 24.978 1.00 25.49 77 GLU A O 1
ATOM 531 N N . GLY A 1 84 ? 48.959 16.189 26.413 1.00 28.12 78 GLY A N 1
ATOM 532 C CA . GLY A 1 84 ? 48.126 16.665 27.509 1.00 21.07 78 GLY A CA 1
ATOM 533 C C . GLY A 1 84 ? 47.184 15.626 28.078 1.00 34.90 78 GLY A C 1
ATOM 534 O O . GLY A 1 84 ? 46.228 15.964 28.786 1.00 26.61 78 GLY A O 1
ATOM 535 N N . LEU A 1 85 ? 47.430 14.362 27.777 1.00 24.42 79 LEU A N 1
ATOM 536 C CA . LEU A 1 85 ? 46.640 13.260 28.297 1.00 27.92 79 LEU A CA 1
ATOM 537 C C . LEU A 1 85 ? 46.810 13.121 29.818 1.00 24.48 79 LEU A C 1
ATOM 538 O O . LEU A 1 85 ? 47.864 13.433 30.378 1.00 27.87 79 LEU A O 1
ATOM 543 N N . SER A 1 86 ? 45.751 12.664 30.485 1.00 25.62 80 SER A N 1
ATOM 544 C CA . SER A 1 86 ? 45.733 12.316 31.899 1.00 25.19 80 SER A CA 1
ATOM 545 C C . SER A 1 86 ? 45.108 10.935 32.026 1.00 25.23 80 SER A C 1
ATOM 546 O O . SER A 1 86 ? 44.426 10.480 31.100 1.00 23.62 80 SER A O 1
ATOM 549 N N . PRO A 1 87 ? 45.304 10.239 33.158 1.00 28.42 81 PRO A N 1
ATOM 550 C CA . PRO A 1 87 ? 44.579 8.975 33.369 1.00 24.05 81 PRO A CA 1
ATOM 551 C C . PRO A 1 87 ? 43.083 9.209 33.223 1.00 26.66 81 PRO A C 1
ATOM 552 O O . PRO A 1 87 ? 42.565 10.261 33.606 1.00 23.82 81 PRO A O 1
ATOM 556 N N . ALA A 1 88 ? 42.396 8.254 32.604 1.00 23.60 82 ALA A N 1
ATOM 557 C CA . ALA A 1 88 ? 41.003 8.458 32.233 1.00 24.91 82 ALA A CA 1
ATOM 558 C C . ALA A 1 88 ? 40.116 7.383 32.840 1.00 27.34 82 ALA A C 1
ATOM 559 O O . ALA A 1 88 ? 40.542 6.243 33.080 1.00 25.36 82 ALA A O 1
ATOM 561 N N . ILE A 1 89 ? 38.869 7.770 33.099 1.00 23.17 83 ILE A N 1
ATOM 562 C CA . ILE A 1 89 ? 37.880 6.884 33.706 1.00 21.92 83 ILE A CA 1
ATOM 563 C C . ILE A 1 89 ? 36.592 7.020 32.913 1.00 24.16 83 ILE A C 1
ATOM 564 O O . ILE A 1 89 ? 36.147 8.141 32.643 1.00 19.71 83 ILE A O 1
ATOM 569 N N . ALA A 1 90 ? 35.999 5.893 32.526 1.00 17.29 84 ALA A N 1
ATOM 570 C CA . ALA A 1 90 ? 34.774 5.919 31.733 1.00 21.47 84 ALA A CA 1
ATOM 571 C C . ALA A 1 90 ? 33.561 5.598 32.598 1.00 27.32 84 ALA A C 1
ATOM 572 O O . ALA A 1 90 ? 33.641 4.818 33.552 1.00 22.51 84 ALA A O 1
ATOM 574 N N . ILE A 1 91 ? 32.423 6.200 32.253 1.00 21.99 85 ILE A N 1
ATOM 575 C CA . ILE A 1 91 ? 31.169 5.949 32.943 1.00 27.95 85 ILE A CA 1
ATOM 576 C C . ILE A 1 91 ? 30.162 5.656 31.847 1.00 28.31 85 ILE A C 1
ATOM 577 O O . ILE A 1 91 ? 29.695 6.565 31.153 1.00 19.99 85 ILE A O 1
ATOM 582 N N . ASP A 1 92 ? 29.874 4.378 31.641 1.00 24.88 86 ASP A N 1
ATOM 583 C CA . ASP A 1 92 ? 28.914 3.988 30.631 1.00 27.13 86 ASP A CA 1
ATOM 584 C C . ASP A 1 92 ? 28.268 2.681 31.075 1.00 27.59 86 ASP A C 1
ATOM 585 O O . ASP A 1 92 ? 28.344 2.294 32.245 1.00 32.52 86 ASP A O 1
ATOM 590 N N . GLN A 1 93 ? 27.571 2.035 30.156 1.00 28.25 87 GLN A N 1
ATOM 591 C CA . GLN A 1 93 ? 26.816 0.849 30.540 1.00 37.29 87 GLN A CA 1
ATOM 592 C C . GLN A 1 93 ? 27.670 -0.405 30.533 1.00 40.96 87 GLN A C 1
ATOM 593 O O . GLN A 1 93 ? 27.176 -1.478 30.890 1.00 33.36 87 GLN A O 1
ATOM 599 N N . LYS A 1 94 ? 28.940 -0.292 30.164 1.00 38.28 88 LYS A N 1
ATOM 600 C CA . LYS A 1 94 ? 29.856 -1.421 30.251 1.00 45.37 88 LYS A CA 1
ATOM 601 C C . LYS A 1 94 ? 30.681 -1.414 31.531 1.00 42.46 88 LYS A C 1
ATOM 602 O O . LYS A 1 94 ? 31.079 -2.482 31.999 1.00 39.58 88 LYS A O 1
ATOM 608 N N . THR A 1 95 ? 30.936 -0.236 32.111 1.00 42.65 89 THR A N 1
ATOM 609 C CA . THR A 1 95 ? 31.641 -0.102 33.390 1.00 42.65 89 THR A CA 1
ATOM 610 C C . THR A 1 95 ? 30.671 -0.380 34.544 1.00 45.21 89 THR A C 1
ATOM 611 O O . THR A 1 95 ? 30.360 0.487 35.354 1.00 44.41 89 THR A O 1
ATOM 615 N N . VAL A 1 96 ? 30.153 -1.611 34.587 1.00 46.32 90 VAL A N 1
ATOM 616 C CA . VAL A 1 96 ? 29.145 -2.009 35.569 1.00 50.51 90 VAL A CA 1
ATOM 617 C C . VAL A 1 96 ? 29.595 -3.269 36.291 1.00 53.32 90 VAL A C 1
ATOM 618 O O . VAL A 1 96 ? 30.360 -4.076 35.754 1.00 47.70 90 VAL A O 1
ATOM 622 N N . SER A 1 97 ? 29.095 -3.449 37.512 1.00 63.98 91 SER A N 1
ATOM 623 C CA . SER A 1 97 ? 29.418 -4.650 38.271 1.00 63.59 91 SER A CA 1
ATOM 624 C C . SER A 1 97 ? 28.723 -5.868 37.675 1.00 53.73 91 SER A C 1
ATOM 625 O O . SER A 1 97 ? 27.569 -5.801 37.243 1.00 61.84 91 SER A O 1
ATOM 628 N N . HIS A 1 98 ? 29.438 -6.991 37.657 1.00 59.46 92 HIS A N 1
ATOM 629 C CA . HIS A 1 98 ? 28.846 -8.271 37.300 1.00 64.78 92 HIS A CA 1
ATOM 630 C C . HIS A 1 98 ? 28.743 -9.221 38.481 1.00 67.23 92 HIS A C 1
ATOM 631 O O . HIS A 1 98 ? 28.140 -10.291 38.340 1.00 61.87 92 HIS A O 1
ATOM 638 N N . ASN A 1 99 ? 29.281 -8.842 39.635 1.00 62.10 93 ASN A N 1
ATOM 639 C CA . ASN A 1 99 ? 29.253 -9.663 40.837 1.00 59.81 93 ASN A CA 1
ATOM 640 C C . ASN A 1 99 ? 27.848 -9.708 41.426 1.00 59.97 93 ASN A C 1
ATOM 641 O O . ASN A 1 99 ? 27.375 -8.683 41.942 1.00 53.49 93 ASN A O 1
ATOM 646 N N . PRO A 1 100 ? 27.162 -10.857 41.407 1.00 65.90 94 PRO A N 1
ATOM 647 C CA . PRO A 1 100 ? 25.799 -10.909 41.967 1.00 65.70 94 PRO A CA 1
ATOM 648 C C . PRO A 1 100 ? 25.751 -10.622 43.458 1.00 59.58 94 PRO A C 1
ATOM 649 O O . PRO A 1 100 ? 24.685 -10.257 43.977 1.00 63.27 94 PRO A O 1
ATOM 653 N N . ARG A 1 101 ? 26.880 -10.766 44.157 1.00 54.15 95 ARG A N 1
ATOM 654 C CA . ARG A 1 101 ? 26.981 -10.398 45.566 1.00 49.71 95 ARG A CA 1
ATOM 655 C C . ARG A 1 101 ? 26.878 -8.893 45.781 1.00 50.67 95 ARG A C 1
ATOM 656 O O . ARG A 1 101 ? 26.573 -8.449 46.893 1.00 43.72 95 ARG A O 1
ATOM 664 N N . SER A 1 102 ? 27.147 -8.098 44.757 1.00 41.02 96 SER A N 1
ATOM 665 C CA . SER A 1 102 ? 27.299 -6.665 44.961 1.00 47.27 96 SER A CA 1
ATOM 666 C C . SER A 1 102 ? 25.942 -5.989 45.122 1.00 40.45 96 SER A C 1
ATOM 667 O O . SER A 1 102 ? 24.932 -6.412 44.542 1.00 32.91 96 SER A O 1
ATOM 670 N N . THR A 1 103 ? 25.915 -4.956 45.953 1.00 33.81 97 THR A N 1
ATOM 671 C CA . THR A 1 103 ? 24.721 -4.146 46.150 1.00 36.77 97 THR A CA 1
ATOM 672 C C . THR A 1 103 ? 25.037 -2.683 45.827 1.00 42.59 97 THR A C 1
ATOM 673 O O . THR A 1 103 ? 26.193 -2.305 45.572 1.00 40.40 97 THR A O 1
ATOM 677 N N . VAL A 1 104 ? 23.994 -1.848 45.863 1.00 30.75 98 VAL A N 1
ATOM 678 C CA . VAL A 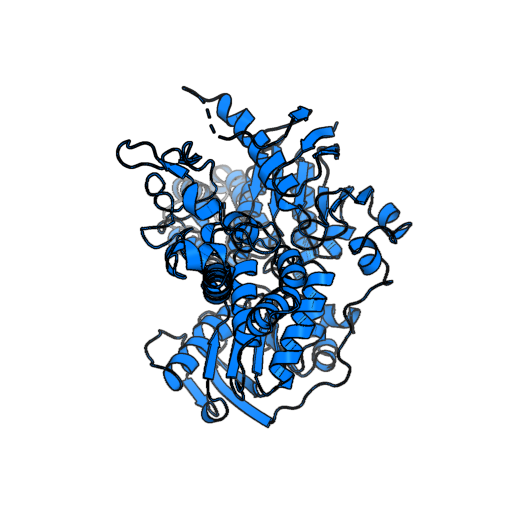1 104 ? 24.223 -0.408 45.784 1.00 32.67 98 VAL A CA 1
ATOM 679 C C . VAL A 1 104 ? 25.216 0.011 46.859 1.00 42.42 98 VAL A C 1
ATOM 680 O O . VAL A 1 104 ? 26.151 0.781 46.597 1.00 34.29 98 VAL A O 1
ATOM 684 N N . GLY A 1 105 ? 25.062 -0.537 48.074 1.00 33.36 99 GLY A N 1
ATOM 685 C CA . GLY A 1 105 ? 25.944 -0.158 49.171 1.00 31.24 99 GLY A CA 1
ATOM 686 C C . GLY A 1 105 ? 27.403 -0.498 48.918 1.00 32.25 99 GLY A C 1
ATOM 687 O O . GLY A 1 105 ? 28.300 0.268 49.278 1.00 34.75 99 GLY A O 1
ATOM 688 N N . THR A 1 106 ? 27.669 -1.647 48.297 1.00 35.53 100 THR A N 1
ATOM 689 C CA . THR A 1 106 ? 29.068 -2.009 48.098 1.00 40.43 100 THR A CA 1
ATOM 690 C C . THR A 1 106 ? 29.658 -1.292 46.876 1.00 36.24 100 THR A C 1
ATOM 691 O O . THR A 1 106 ? 30.803 -0.822 46.921 1.00 38.33 100 THR A O 1
ATOM 695 N N . VAL A 1 107 ? 28.896 -1.150 45.788 1.00 36.73 101 VAL A N 1
ATOM 696 C CA . VAL A 1 107 ? 29.496 -0.526 44.607 1.00 32.95 101 VAL A CA 1
ATOM 697 C C . VAL A 1 107 ? 29.733 0.961 44.806 1.00 38.76 101 VAL A C 1
ATOM 698 O O . VAL A 1 107 ? 30.581 1.534 44.111 1.00 42.58 101 VAL A O 1
ATOM 702 N N . THR A 1 108 ? 29.005 1.609 45.727 1.00 33.96 102 THR A N 1
ATOM 703 C CA . THR A 1 108 ? 29.220 3.018 46.036 1.00 32.84 102 THR A CA 1
ATOM 704 C C . THR A 1 108 ? 30.272 3.239 47.116 1.00 40.83 102 THR A C 1
ATOM 705 O O . THR A 1 108 ? 30.618 4.395 47.380 1.00 53.03 102 THR A O 1
ATOM 709 N N . GLU A 1 109 ? 30.743 2.174 47.769 1.00 41.07 103 GLU A N 1
ATOM 710 C CA . GLU A 1 109 ? 31.670 2.232 48.909 1.00 39.65 103 GLU A CA 1
ATOM 711 C C . GLU A 1 109 ? 31.052 2.870 50.156 1.00 40.85 103 GLU A C 1
ATOM 712 O O . GLU A 1 109 ? 31.769 3.230 51.104 1.00 41.95 103 GLU A O 1
ATOM 718 N N . ILE A 1 110 ? 29.724 2.984 50.202 1.00 33.21 104 ILE A N 1
ATOM 719 C CA . ILE A 1 110 ? 29.081 3.528 51.393 1.00 39.90 104 ILE A CA 1
ATOM 720 C C . ILE A 1 110 ? 28.971 2.461 52.488 1.00 38.05 104 ILE A C 1
ATOM 721 O O . ILE A 1 110 ? 29.001 2.777 53.688 1.00 39.57 104 ILE A O 1
ATOM 726 N N . TYR A 1 111 ? 28.850 1.193 52.098 1.00 43.01 105 TYR A N 1
ATOM 727 C CA . TYR A 1 111 ? 28.685 0.133 53.084 1.00 39.32 105 TYR A CA 1
ATOM 728 C C . TYR A 1 111 ? 29.866 0.069 54.054 1.00 46.56 105 TYR A C 1
ATOM 729 O O . TYR A 1 111 ? 29.675 -0.163 55.253 1.00 52.49 105 TYR A O 1
ATOM 738 N N . ASP A 1 112 ? 31.093 0.252 53.561 1.00 46.68 106 ASP A N 1
ATOM 739 C CA . ASP A 1 112 ? 32.244 0.234 54.464 1.00 51.79 106 ASP A CA 1
ATOM 740 C C . ASP A 1 112 ? 32.137 1.337 55.502 1.00 53.99 106 ASP A C 1
ATOM 741 O O . ASP A 1 112 ? 32.432 1.121 56.689 1.00 63.41 106 ASP A O 1
ATOM 746 N N . TYR A 1 113 ? 31.728 2.534 55.071 1.00 48.42 107 TYR A N 1
ATOM 747 C CA . TYR A 1 113 ? 31.525 3.621 56.022 1.00 51.85 107 TYR A CA 1
ATOM 748 C C . TYR A 1 113 ? 30.483 3.236 57.058 1.00 49.18 107 TYR A C 1
ATOM 749 O O . TYR A 1 113 ? 30.647 3.510 58.254 1.00 45.79 107 TYR A O 1
ATOM 758 N N . LEU A 1 114 ? 29.403 2.590 56.614 1.00 43.82 108 LEU A N 1
ATOM 759 C CA . LEU A 1 114 ? 28.368 2.175 57.551 1.00 54.05 108 LEU A CA 1
ATOM 760 C C . LEU A 1 114 ? 28.921 1.171 58.553 1.00 53.15 108 LEU A C 1
ATOM 761 O O . LEU A 1 114 ? 28.569 1.202 59.740 1.00 57.79 108 LEU A O 1
ATOM 766 N N . ARG A 1 115 ? 29.784 0.271 58.086 1.00 52.25 109 ARG A N 1
ATOM 767 C CA . ARG A 1 115 ? 30.392 -0.709 58.975 1.00 55.73 109 ARG A CA 1
ATOM 768 C C . ARG A 1 115 ? 31.216 -0.029 60.056 1.00 59.58 109 ARG A C 1
ATOM 769 O O . ARG A 1 115 ? 31.137 -0.396 61.233 1.00 60.53 109 ARG A O 1
ATOM 777 N N . VAL A 1 116 ? 32.034 0.954 59.671 1.00 55.59 110 VAL A N 1
ATOM 778 C CA . VAL A 1 116 ? 32.823 1.665 60.678 1.00 49.65 110 VAL A CA 1
ATOM 779 C C . VAL A 1 116 ? 31.904 2.395 61.651 1.00 58.21 110 VAL A C 1
ATOM 780 O O . VAL A 1 116 ? 32.149 2.427 62.867 1.00 60.51 110 VAL A O 1
ATOM 784 N N . LEU A 1 117 ? 30.821 2.976 61.134 1.00 49.96 111 LEU A N 1
ATOM 785 C CA . LEU A 1 117 ? 29.852 3.650 61.989 1.00 58.17 111 LEU A CA 1
ATOM 786 C C . LEU A 1 117 ? 29.270 2.696 63.027 1.00 56.69 111 LEU A C 1
ATOM 787 O O . LEU A 1 117 ? 29.168 3.032 64.212 1.00 62.28 111 LEU A O 1
ATOM 792 N N . TYR A 1 118 ? 28.874 1.500 62.594 1.00 65.10 112 TYR A N 1
ATOM 793 C CA . TYR A 1 118 ? 28.244 0.554 63.510 1.00 66.63 112 TYR A CA 1
ATOM 794 C C . TYR A 1 118 ? 29.259 -0.066 64.467 1.00 79.38 112 TYR A C 1
ATOM 795 O O . TYR A 1 118 ? 28.914 -0.398 65.608 1.00 82.40 112 TYR A O 1
ATOM 804 N N . ALA A 1 119 ? 30.507 -0.228 64.027 1.00 77.36 113 ALA A N 1
ATOM 805 C CA . ALA A 1 119 ? 31.560 -0.686 64.922 1.00 65.56 113 ALA A CA 1
ATOM 806 C C . ALA A 1 119 ? 31.910 0.360 65.968 1.00 61.95 113 ALA A C 1
ATOM 807 O O . ALA A 1 119 ? 32.388 -0.001 67.050 1.00 81.46 113 ALA A O 1
ATOM 809 N N . ARG A 1 120 ? 31.673 1.638 65.681 1.00 53.23 114 ARG A N 1
ATOM 810 C CA . ARG A 1 120 ? 31.971 2.706 66.623 1.00 63.09 114 ARG A CA 1
ATOM 811 C C . ARG A 1 120 ? 30.798 3.072 67.517 1.00 74.46 114 ARG A C 1
ATOM 812 O O . ARG A 1 120 ? 30.941 3.980 68.341 1.00 81.97 114 ARG A O 1
ATOM 820 N N . ILE A 1 121 ? 29.645 2.420 67.377 1.00 70.23 115 ILE A N 1
ATOM 821 C CA . ILE A 1 121 ? 28.508 2.791 68.214 1.00 76.74 115 ILE A CA 1
ATOM 822 C C . ILE A 1 121 ? 27.844 1.563 68.827 1.00 89.86 115 ILE A C 1
ATOM 823 O O . ILE A 1 121 ? 27.714 1.474 70.052 1.00 102.36 115 ILE A O 1
ATOM 828 N N . GLY A 1 122 ? 27.414 0.617 68.006 1.00 80.97 116 GLY A N 1
ATOM 829 C CA . GLY A 1 122 ? 26.787 -0.576 68.538 1.00 73.17 116 GLY A CA 1
ATOM 830 C C . GLY A 1 122 ? 26.063 -1.352 67.459 1.00 78.68 116 GLY A C 1
ATOM 831 O O . GLY A 1 122 ? 26.079 -0.994 66.283 1.00 83.43 116 GLY A O 1
ATOM 832 N N . LYS A 1 123 ? 25.420 -2.440 67.895 1.00 72.25 117 LYS A N 1
ATOM 833 C CA . LYS A 1 123 ? 24.737 -3.312 66.943 1.00 68.10 117 LYS A CA 1
ATOM 834 C C . LYS A 1 123 ? 23.543 -2.614 66.310 1.00 69.02 117 LYS A C 1
ATOM 835 O O . LYS A 1 123 ? 23.277 -2.786 65.115 1.00 78.26 117 LYS A O 1
ATOM 841 N N . LYS A 1 124 ? 22.821 -1.820 67.088 1.00 60.08 400 LYS A N 1
ATOM 842 C CA . LYS A 1 124 ? 21.675 -1.070 66.597 1.00 65.39 400 LYS A CA 1
ATOM 843 C C . LYS A 1 124 ? 21.928 0.420 66.785 1.00 67.73 400 LYS A C 1
ATOM 844 O O . LYS A 1 124 ? 22.597 0.838 67.736 1.00 71.68 400 LYS A O 1
ATOM 850 N N . ILE A 1 125 ? 21.407 1.216 65.856 1.00 62.10 401 ILE A N 1
ATOM 851 C CA . ILE A 1 125 ? 21.456 2.671 65.937 1.00 57.27 401 ILE A CA 1
ATOM 852 C C . ILE A 1 125 ? 20.029 3.163 65.746 1.00 64.41 401 ILE A C 1
ATOM 853 O O . ILE A 1 125 ? 19.438 2.960 64.678 1.00 65.63 401 ILE A O 1
ATOM 858 N N . ASN A 1 126 ? 19.467 3.777 66.787 1.00 64.72 402 ASN A N 1
ATOM 859 C CA . ASN A 1 126 ? 18.083 4.251 66.785 1.00 60.78 402 ASN A CA 1
ATOM 860 C C . ASN A 1 126 ? 17.107 3.167 66.322 1.00 59.51 402 ASN A C 1
ATOM 861 O O . ASN A 1 126 ? 16.163 3.427 65.570 1.00 66.99 402 ASN A O 1
ATOM 866 N N . GLY A 1 127 ? 17.332 1.935 66.781 1.00 52.60 403 GLY A N 1
ATOM 867 C CA . GLY A 1 127 ? 16.382 0.856 66.619 1.00 59.38 403 GLY A CA 1
ATOM 868 C C . GLY A 1 127 ? 16.680 -0.106 65.487 1.00 61.71 403 GLY A C 1
ATOM 869 O O . GLY A 1 127 ? 16.155 -1.225 65.494 1.00 62.08 403 GLY A O 1
ATOM 870 N N . LEU A 1 128 ? 17.507 0.291 64.525 1.00 59.07 404 LEU A N 1
ATOM 871 C CA . LEU A 1 128 ? 17.761 -0.506 63.335 1.00 61.15 404 LEU A CA 1
ATOM 872 C C . LEU A 1 128 ? 19.197 -1.001 63.320 1.00 51.95 404 LEU A C 1
ATOM 873 O O . LEU A 1 128 ? 20.123 -0.250 63.643 1.00 50.92 404 LEU A O 1
ATOM 878 N N . ASN A 1 129 ? 19.380 -2.263 62.932 1.00 39.04 405 ASN A N 1
ATOM 879 C CA . ASN A 1 129 ? 20.718 -2.783 62.696 1.00 49.81 405 ASN A CA 1
ATOM 880 C C . ASN A 1 129 ? 21.208 -2.249 61.346 1.00 54.71 405 ASN A C 1
ATOM 881 O O . ASN A 1 129 ? 20.538 -1.438 60.700 1.00 54.27 405 ASN A O 1
ATOM 886 N N . ILE A 1 130 ? 22.382 -2.706 60.895 1.00 58.20 406 ILE A N 1
ATOM 887 C CA . ILE A 1 130 ? 22.970 -2.155 59.675 1.00 57.24 406 ILE A CA 1
ATOM 888 C C . ILE A 1 130 ? 22.209 -2.643 58.447 1.00 63.68 406 ILE A C 1
ATOM 889 O O . ILE A 1 130 ? 21.958 -1.870 57.509 1.00 57.14 406 ILE A O 1
ATOM 894 N N . HIS A 1 131 ? 21.823 -3.926 58.428 1.00 51.48 407 HIS A N 1
ATOM 895 C CA . HIS A 1 131 ? 21.059 -4.429 57.291 1.00 53.76 407 HIS A CA 1
ATOM 896 C C . HIS A 1 131 ? 19.723 -3.708 57.175 1.00 56.12 407 HIS A C 1
ATOM 897 O O . HIS A 1 131 ? 19.283 -3.367 56.067 1.00 49.24 407 HIS A O 1
ATOM 904 N N . GLU A 1 132 ? 19.080 -3.437 58.316 1.00 49.91 408 GLU A N 1
ATOM 905 C CA . GLU A 1 132 ? 17.827 -2.692 58.300 1.00 50.89 408 GLU A CA 1
ATOM 906 C C . GLU A 1 132 ? 18.026 -1.259 57.825 1.00 51.63 408 GLU A C 1
ATOM 907 O O . GLU A 1 132 ? 17.134 -0.693 57.184 1.00 48.41 408 GLU A O 1
ATOM 913 N N . PHE A 1 133 ? 19.179 -0.656 58.120 1.00 44.35 409 PHE A N 1
ATOM 914 C CA . PHE A 1 133 ? 19.462 0.671 57.579 1.00 49.21 409 PHE A CA 1
ATOM 915 C C . PHE A 1 133 ? 19.584 0.623 56.062 1.00 43.42 409 PHE A C 1
ATOM 916 O O . PHE A 1 133 ? 18.981 1.444 55.355 1.00 41.08 409 PHE A O 1
ATOM 924 N N . THR A 1 134 ? 20.340 -0.354 55.542 1.00 33.55 410 THR A N 1
ATOM 925 C CA . THR A 1 134 ? 20.531 -0.440 54.095 1.00 44.05 410 THR A CA 1
ATOM 926 C C . THR A 1 134 ? 19.231 -0.721 53.345 1.00 41.16 410 THR A C 1
ATOM 927 O O . THR A 1 134 ? 19.180 -0.505 52.130 1.00 39.29 410 THR A O 1
ATOM 931 N N . GLU A 1 135 ? 18.191 -1.201 54.026 1.00 33.25 411 GLU A N 1
ATOM 932 C CA . GLU A 1 135 ? 16.912 -1.497 53.381 1.00 35.97 411 GLU A CA 1
ATOM 933 C C . GLU A 1 135 ? 15.973 -0.290 53.319 1.00 31.30 411 GLU A C 1
ATOM 934 O O . GLU A 1 135 ? 14.916 -0.368 52.676 1.00 37.41 411 GLU A O 1
ATOM 940 N N . LEU A 1 136 ? 16.321 0.813 53.972 1.00 31.69 412 LEU A N 1
ATOM 941 C CA . LEU A 1 136 ? 15.628 2.072 53.738 1.00 35.60 412 LEU A CA 1
ATOM 942 C C . LEU A 1 136 ? 16.077 2.657 52.402 1.00 37.41 412 LEU A C 1
ATOM 943 O O . LEU A 1 136 ? 17.198 2.425 51.952 1.00 33.94 412 LEU A O 1
ATOM 948 N N . SER A 1 137 ? 15.190 3.415 51.766 1.00 34.59 413 SER A N 1
ATOM 949 C CA . SER A 1 137 ? 15.579 4.153 50.573 1.00 32.88 413 SER A CA 1
ATOM 950 C C . SER A 1 137 ? 16.643 5.192 50.924 1.00 33.78 413 SER A C 1
ATOM 951 O O . SER A 1 137 ? 16.836 5.550 52.087 1.00 36.68 413 SER A O 1
ATOM 954 N N . ILE A 1 138 ? 17.320 5.705 49.890 1.00 30.50 414 ILE A N 1
ATOM 955 C CA . ILE A 1 138 ? 18.378 6.692 50.106 1.00 29.37 414 ILE A CA 1
ATOM 956 C C . ILE A 1 138 ? 17.841 7.931 50.819 1.00 37.62 414 ILE A C 1
ATOM 957 O O . ILE A 1 138 ? 18.489 8.469 51.724 1.00 30.57 414 ILE A O 1
ATOM 962 N N . SER A 1 139 ? 16.675 8.432 50.402 1.00 26.78 415 SER A N 1
ATOM 963 C CA . SER A 1 139 ? 16.130 9.613 51.073 1.00 33.55 415 SER A CA 1
ATOM 964 C C . SER A 1 139 ? 15.772 9.306 52.528 1.00 36.73 415 SER A C 1
ATOM 965 O O . SER A 1 139 ? 16.010 10.131 53.420 1.00 40.83 415 SER A O 1
ATOM 968 N N . GLU A 1 140 ? 15.213 8.117 52.787 1.00 31.24 416 GLU A N 1
ATOM 969 C CA . GLU A 1 140 ? 14.927 7.712 54.160 1.00 35.45 416 GLU A CA 1
ATOM 970 C C . GLU A 1 140 ? 16.217 7.546 54.956 1.00 46.48 416 GLU A C 1
ATOM 971 O O . GLU A 1 140 ? 16.278 7.909 56.135 1.00 42.15 416 GLU A O 1
ATOM 977 N N . GLU A 1 141 ? 17.259 6.992 54.337 1.00 34.98 417 GLU A N 1
ATOM 978 C CA . GLU A 1 141 ? 18.530 6.876 55.043 1.00 38.24 417 GLU A CA 1
ATOM 979 C C . GLU A 1 141 ? 19.068 8.252 55.414 1.00 40.03 417 GLU A C 1
ATOM 980 O O . GLU A 1 141 ? 19.574 8.457 56.527 1.00 43.73 417 GLU A O 1
ATOM 986 N N . LEU A 1 142 ? 18.928 9.222 54.507 1.00 45.91 418 LEU A N 1
ATOM 987 C CA . LEU A 1 142 ? 19.422 10.567 54.783 1.00 40.41 418 LEU A CA 1
ATOM 988 C C . LEU A 1 142 ? 18.641 11.210 55.921 1.00 45.89 418 LEU A C 1
ATOM 989 O O . LEU A 1 142 ? 19.230 11.816 56.822 1.00 53.27 418 LEU A O 1
ATOM 994 N N . GLU A 1 143 ? 17.311 11.087 55.895 1.00 46.08 419 GLU A N 1
ATOM 995 C CA . GLU A 1 143 ? 16.501 11.647 56.975 1.00 45.73 419 GLU A CA 1
ATOM 996 C C . GLU A 1 143 ? 16.781 10.949 58.299 1.00 44.95 419 GLU A C 1
ATOM 997 O O . GLU A 1 143 ? 16.808 11.588 59.354 1.00 52.14 419 GLU A O 1
ATOM 1003 N N . PHE A 1 144 ? 17.006 9.641 58.264 1.00 49.86 420 PHE A N 1
ATOM 1004 C CA . PHE A 1 144 ? 17.368 8.914 59.472 1.00 48.73 420 PHE A CA 1
ATOM 1005 C C . PHE A 1 144 ? 18.650 9.467 60.083 1.00 56.40 420 PHE A C 1
ATOM 1006 O O . PHE A 1 144 ? 18.693 9.799 61.273 1.00 58.20 420 PHE A O 1
ATOM 1014 N N . LEU A 1 145 ? 19.702 9.599 59.273 1.00 52.21 421 LEU A N 1
ATOM 1015 C CA . LEU A 1 145 ? 20.975 10.086 59.796 1.00 47.85 421 LEU A CA 1
ATOM 1016 C C . LEU A 1 145 ? 20.871 11.531 60.270 1.00 61.65 421 LEU A C 1
ATOM 1017 O O . LEU A 1 145 ? 21.483 11.899 61.278 1.00 59.81 421 LEU A O 1
ATOM 1022 N N . LYS A 1 146 ? 20.104 12.368 59.564 1.00 56.77 422 LYS A N 1
ATOM 1023 C CA . LYS A 1 146 ? 20.023 13.775 59.943 1.00 58.35 422 LYS A CA 1
ATOM 1024 C C . LYS A 1 146 ? 19.159 13.993 61.180 1.00 65.60 422 LYS A C 1
ATOM 1025 O O . LYS A 1 146 ? 19.282 15.038 61.830 1.00 65.14 422 LYS A O 1
ATOM 1031 N N . ASN A 1 147 ? 18.293 13.037 61.517 1.00 63.36 423 ASN A N 1
ATOM 1032 C CA . ASN A 1 147 ? 17.504 13.066 62.741 1.00 63.15 423 ASN A CA 1
ATOM 1033 C C . ASN A 1 147 ? 18.161 12.252 63.847 1.00 76.33 423 ASN A C 1
ATOM 1034 O O . ASN A 1 147 ? 17.477 11.705 64.720 1.00 73.15 423 ASN A O 1
ATOM 1039 N N . LEU A 1 148 ? 19.483 12.141 63.802 1.00 85.16 424 LEU A N 1
ATOM 1040 C CA . LEU A 1 148 ? 20.260 11.500 64.849 1.00 82.01 424 LEU A CA 1
ATOM 1041 C C . LEU A 1 148 ? 20.927 12.579 65.688 1.00 98.85 424 LEU A C 1
ATOM 1042 O O . LEU A 1 148 ? 21.662 13.422 65.156 1.00 103.43 424 LEU A O 1
ATOM 1047 N N . ASN A 1 149 ? 20.655 12.563 66.986 1.00 103.16 425 ASN A N 1
ATOM 1048 C CA . ASN A 1 149 ? 21.550 13.169 67.964 1.00 111.44 425 ASN A CA 1
ATOM 1049 C C . ASN A 1 149 ? 21.393 12.407 69.271 1.00 106.63 425 ASN A C 1
ATOM 1050 O O . ASN A 1 149 ? 21.161 12.985 70.335 1.00 114.72 425 ASN A O 1
ATOM 1055 N N . LEU A 1 150 ? 21.524 11.082 69.181 1.00 96.71 426 LEU A N 1
ATOM 1056 C CA . LEU A 1 150 ? 21.233 10.234 70.325 1.00 109.21 426 LEU A CA 1
ATOM 1057 C C . LEU A 1 150 ? 22.209 10.485 71.474 1.00 120.82 426 LEU A C 1
ATOM 1058 O O . LEU A 1 150 ? 21.851 10.299 72.643 1.00 121.95 426 LEU A O 1
ATOM 1063 N N . THR A 1 151 ? 23.421 10.945 71.168 1.00 119.59 427 THR A N 1
ATOM 1064 C CA . THR A 1 151 ? 24.482 11.071 72.153 1.00 112.07 427 THR A CA 1
ATOM 1065 C C . THR A 1 151 ? 25.044 12.487 72.124 1.00 106.63 427 THR A C 1
ATOM 1066 O O . THR A 1 151 ? 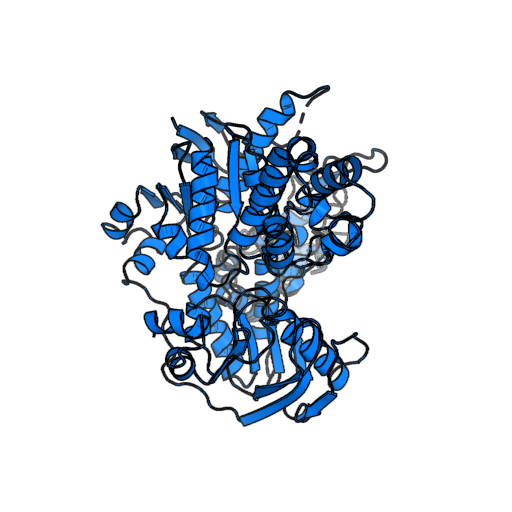24.638 13.338 71.325 1.00 103.36 427 THR A O 1
ATOM 1070 N N . GLU A 1 152 ? 25.982 12.730 73.042 1.00 102.83 428 GLU A N 1
ATOM 1071 C CA . GLU A 1 152 ? 26.820 13.915 73.071 1.00 102.60 428 GLU A CA 1
ATOM 1072 C C . GLU A 1 152 ? 28.288 13.611 72.812 1.00 93.18 428 GLU A C 1
ATOM 1073 O O . GLU A 1 152 ? 28.989 14.465 72.272 1.00 87.35 428 GLU A O 1
ATOM 1079 N N . ARG A 1 153 ? 28.770 12.417 73.172 1.00 89.55 429 ARG A N 1
ATOM 1080 C CA . ARG A 1 153 ? 30.156 12.043 72.921 1.00 92.91 429 ARG A CA 1
ATOM 1081 C C . ARG A 1 153 ? 30.327 11.041 71.793 1.00 94.72 429 ARG A C 1
ATOM 1082 O O . ARG A 1 153 ? 31.382 11.034 71.153 1.00 93.61 429 ARG A O 1
ATOM 1090 N N . GLU A 1 154 ? 29.337 10.176 71.542 1.00 94.52 430 GLU A N 1
ATOM 1091 C CA . GLU A 1 154 ? 29.375 9.379 70.319 1.00 89.57 430 GLU A CA 1
ATOM 1092 C C . GLU A 1 154 ? 29.495 10.283 69.100 1.00 81.18 430 GLU A C 1
ATOM 1093 O O . GLU A 1 154 ? 30.155 9.920 68.122 1.00 80.54 430 GLU A O 1
ATOM 1099 N N . ARG A 1 155 ? 28.880 11.470 69.150 1.00 70.20 431 ARG A N 1
ATOM 1100 C CA . ARG A 1 155 ? 29.129 12.481 68.128 1.00 79.66 431 ARG A CA 1
ATOM 1101 C C . ARG A 1 155 ? 30.625 12.611 67.857 1.00 85.16 431 ARG A C 1
ATOM 1102 O O . ARG A 1 155 ? 31.091 12.388 66.733 1.00 98.77 431 ARG A O 1
ATOM 1110 N N . GLU A 1 156 ? 31.402 12.877 68.905 1.00 84.64 432 GLU A N 1
ATOM 1111 C CA . GLU A 1 156 ? 32.839 13.073 68.779 1.00 81.95 432 GLU A CA 1
ATOM 1112 C C . GLU A 1 156 ? 33.582 11.854 68.235 1.00 75.43 432 GLU A C 1
ATOM 1113 O O . GLU A 1 156 ? 34.747 11.996 67.858 1.00 81.93 432 GLU A O 1
ATOM 1119 N N . ILE A 1 157 ? 32.967 10.671 68.182 1.00 67.65 433 ILE A N 1
ATOM 1120 C CA . ILE A 1 157 ? 33.647 9.522 67.591 1.00 75.88 433 ILE A CA 1
ATOM 1121 C C . ILE A 1 157 ? 33.158 9.202 66.171 1.00 74.93 433 ILE A C 1
ATOM 1122 O O . ILE A 1 157 ? 33.868 8.503 65.428 1.00 69.87 433 ILE A O 1
ATOM 1127 N N . VAL A 1 158 ? 32.003 9.727 65.750 1.00 75.69 434 VAL A N 1
ATOM 1128 C CA . VAL A 1 158 ? 31.497 9.376 64.422 1.00 70.52 434 VAL A CA 1
ATOM 1129 C C . VAL A 1 158 ? 31.116 10.609 63.608 1.00 61.67 434 VAL A C 1
ATOM 1130 O O . VAL A 1 158 ? 30.788 10.491 62.423 1.00 56.86 434 VAL A O 1
ATOM 1134 N N . GLY A 1 159 ? 31.152 11.788 64.233 1.00 55.72 435 GLY A N 1
ATOM 1135 C CA . GLY A 1 159 ? 30.608 13.007 63.659 1.00 58.87 435 GLY A CA 1
ATOM 1136 C C . GLY A 1 159 ? 31.019 13.269 62.225 1.00 72.15 435 GLY A C 1
ATOM 1137 O O . GLY A 1 159 ? 30.190 13.208 61.306 1.00 70.27 435 GLY A O 1
ATOM 1138 N N . GLU A 1 160 ? 32.310 13.544 62.024 1.00 65.54 436 GLU A N 1
ATOM 1139 C CA . GLU A 1 160 ? 32.823 13.756 60.675 1.00 67.43 436 GLU A CA 1
ATOM 1140 C C . GLU A 1 160 ? 32.478 12.579 59.764 1.00 65.35 436 GLU A C 1
ATOM 1141 O O . GLU A 1 160 ? 32.115 12.766 58.592 1.00 49.99 436 GLU A O 1
ATOM 1147 N N . LEU A 1 161 ? 32.544 11.358 60.304 1.00 57.09 437 LEU A N 1
ATOM 1148 C CA . LEU A 1 161 ? 32.200 10.172 59.526 1.00 57.33 437 LEU A CA 1
ATOM 1149 C C . LEU A 1 161 ? 30.768 10.248 59.003 1.00 57.76 437 LEU A C 1
ATOM 1150 O O . LEU A 1 161 ? 30.514 10.000 57.816 1.00 54.21 437 LEU A O 1
ATOM 1155 N N . LEU A 1 162 ? 29.817 10.613 59.869 1.00 52.12 438 LEU A N 1
ATOM 1156 C CA . LEU A 1 162 ? 28.449 10.789 59.396 1.00 46.28 438 LEU A CA 1
ATOM 1157 C C . LEU A 1 162 ? 28.404 11.785 58.255 1.00 41.04 438 LEU A C 1
ATOM 1158 O O . LEU A 1 162 ? 27.745 11.542 57.237 1.00 52.27 438 LEU A O 1
ATOM 1163 N N . LYS A 1 163 ? 29.149 12.888 58.385 1.00 43.56 439 LYS A N 1
ATOM 1164 C CA . LYS A 1 163 ? 29.190 13.881 57.324 1.00 51.22 439 LYS A CA 1
ATOM 1165 C C . LYS A 1 163 ? 29.524 13.207 56.006 1.00 49.89 439 LYS A C 1
ATOM 1166 O O . LYS A 1 163 ? 28.781 13.332 55.025 1.00 52.36 439 LYS A O 1
ATOM 1172 N N . GLU A 1 164 ? 30.591 12.397 56.006 1.00 44.32 440 GLU A N 1
ATOM 1173 C CA . GLU A 1 164 ? 31.027 11.733 54.784 1.00 44.83 440 GLU A CA 1
ATOM 1174 C C . GLU A 1 164 ? 29.927 10.840 54.231 1.00 52.05 440 GLU A C 1
ATOM 1175 O O . GLU A 1 164 ? 29.595 10.905 53.034 1.00 42.82 440 GLU A O 1
ATOM 1181 N N . ILE A 1 165 ? 29.305 10.044 55.107 1.00 43.90 441 ILE A N 1
ATOM 1182 C CA . ILE A 1 165 ? 28.204 9.199 54.667 1.00 44.56 441 ILE A CA 1
ATOM 1183 C C . ILE A 1 165 ? 27.113 10.062 54.058 1.00 35.08 441 ILE A C 1
ATOM 1184 O O . ILE A 1 165 ? 26.662 9.817 52.930 1.00 40.48 441 ILE A O 1
ATOM 1189 N N . GLU A 1 166 ? 26.740 11.142 54.754 1.00 36.37 442 GLU A N 1
ATOM 1190 C CA . GLU A 1 166 ? 25.682 12.002 54.232 1.00 33.76 442 GLU A CA 1
ATOM 1191 C C . GLU A 1 166 ? 26.082 12.574 52.880 1.00 32.64 442 GLU A C 1
ATOM 1192 O O . GLU A 1 166 ? 25.297 12.529 51.917 1.00 33.84 442 GLU A O 1
ATOM 1198 N N . LYS A 1 167 ? 27.340 13.006 52.757 1.00 31.70 443 LYS A N 1
ATOM 1199 C CA . LYS A 1 167 ? 27.791 13.562 51.489 1.00 29.96 443 LYS A CA 1
ATOM 1200 C C . LYS A 1 167 ? 27.575 12.550 50.375 1.00 31.80 443 LYS A C 1
ATOM 1201 O O . LYS A 1 167 ? 26.977 12.858 49.335 1.00 37.41 443 LYS A O 1
ATOM 1207 N N . ARG A 1 168 ? 27.961 11.295 50.623 1.00 35.72 444 ARG A N 1
ATOM 1208 C CA . ARG A 1 168 ? 27.878 10.322 49.549 1.00 33.53 444 ARG A CA 1
ATOM 1209 C C . ARG A 1 168 ? 26.432 10.006 49.217 1.00 33.72 444 ARG A C 1
ATOM 1210 O O . ARG A 1 168 ? 26.072 9.898 48.037 1.00 33.85 444 ARG A O 1
ATOM 1218 N N . LEU A 1 169 ? 25.569 9.935 50.235 1.00 34.64 445 LEU A N 1
ATOM 1219 C CA . LEU A 1 169 ? 24.163 9.675 49.950 1.00 24.91 445 LEU A CA 1
ATOM 1220 C C . LEU A 1 169 ? 23.572 10.821 49.142 1.00 30.87 445 LEU A C 1
ATOM 1221 O O . LEU A 1 169 ? 22.788 10.589 48.211 1.00 30.90 445 LEU A O 1
ATOM 1226 N N . GLU A 1 170 ? 23.975 12.065 49.455 1.00 27.49 446 GLU A N 1
ATOM 1227 C CA . GLU A 1 170 ? 23.403 13.204 48.750 1.00 22.77 446 GLU A CA 1
ATOM 1228 C C . GLU A 1 170 ? 23.742 13.128 47.272 1.00 30.51 446 GLU A C 1
ATOM 1229 O O . GLU A 1 170 ? 22.909 13.479 46.414 1.00 28.51 446 GLU A O 1
ATOM 1235 N N . PHE A 1 171 ? 24.923 12.575 46.955 1.00 25.37 447 PHE A N 1
ATOM 1236 C CA . PHE A 1 171 ? 25.298 12.468 45.550 1.00 26.05 447 PHE A CA 1
ATOM 1237 C C . PHE A 1 171 ? 24.383 11.482 44.829 1.00 25.99 447 PHE A C 1
ATOM 1238 O O . PHE A 1 171 ? 24.027 11.691 43.660 1.00 27.52 447 PHE A O 1
ATOM 1246 N N . LEU A 1 172 ? 23.956 10.420 45.524 1.00 27.51 448 LEU A N 1
ATOM 1247 C CA . LEU A 1 172 ? 22.976 9.507 44.945 1.00 24.42 448 LEU A CA 1
ATOM 1248 C C . LEU A 1 172 ? 21.664 10.235 44.680 1.00 26.23 448 LEU A C 1
ATOM 1249 O O . LEU A 1 172 ? 21.076 10.107 43.588 1.00 23.04 448 LEU A O 1
ATOM 1254 N N . VAL A 1 173 ? 21.215 11.054 45.637 1.00 22.41 449 VAL A N 1
ATOM 1255 C CA . VAL A 1 173 ? 19.994 11.818 45.389 1.00 23.91 449 VAL A CA 1
ATOM 1256 C C . VAL A 1 173 ? 20.208 12.716 44.187 1.00 24.57 449 VAL A C 1
ATOM 1257 O O . VAL A 1 173 ? 19.315 12.878 43.342 1.00 23.34 449 VAL A O 1
ATOM 1261 N N . ASP A 1 174 ? 21.439 13.222 44.033 1.00 20.19 450 ASP A N 1
ATOM 1262 C CA . ASP A 1 174 ? 21.699 14.215 43.004 1.00 26.31 450 ASP A CA 1
ATOM 1263 C C . ASP A 1 174 ? 21.704 13.605 41.618 1.00 25.05 450 ASP A C 1
ATOM 1264 O O . ASP A 1 174 ? 21.632 14.348 40.640 1.00 24.13 450 ASP A O 1
ATOM 1269 N N . VAL A 1 175 ? 21.820 12.286 41.502 1.00 23.03 451 VAL A N 1
ATOM 1270 C CA . VAL A 1 175 ? 21.776 11.673 40.186 1.00 26.95 451 VAL A CA 1
ATOM 1271 C C . VAL A 1 175 ? 20.446 10.959 39.984 1.00 23.87 451 VAL A C 1
ATOM 1272 O O . VAL A 1 175 ? 20.318 10.097 39.111 1.00 26.46 451 VAL A O 1
ATOM 1276 N N . GLY A 1 176 ? 19.453 11.334 40.779 1.00 20.29 452 GLY A N 1
ATOM 1277 C CA . GLY A 1 176 ? 18.101 10.861 40.588 1.00 21.83 452 GLY A CA 1
ATOM 1278 C C . GLY A 1 176 ? 17.824 9.479 41.137 1.00 22.90 452 GLY A C 1
ATOM 1279 O O . GLY A 1 176 ? 16.897 8.815 40.664 1.00 35.96 452 GLY A O 1
ATOM 1280 N N . LEU A 1 177 ? 18.594 9.017 42.135 1.00 20.06 453 LEU A N 1
ATOM 1281 C CA . LEU A 1 177 ? 18.433 7.651 42.634 1.00 18.38 453 LEU A CA 1
ATOM 1282 C C . LEU A 1 177 ? 17.984 7.592 44.094 1.00 23.49 453 LEU A C 1
ATOM 1283 O O . LEU A 1 177 ? 18.242 6.596 44.781 1.00 26.17 453 LEU A O 1
ATOM 1288 N N . GLU A 1 178 ? 17.268 8.613 44.583 1.00 23.79 454 GLU A N 1
ATOM 1289 C CA . GLU A 1 178 ? 16.878 8.608 45.994 1.00 22.60 454 GLU A CA 1
ATOM 1290 C C . GLU A 1 178 ? 15.965 7.441 46.354 1.00 23.34 454 GLU A C 1
ATOM 1291 O O . GLU A 1 178 ? 15.834 7.115 47.536 1.00 28.22 454 GLU A O 1
ATOM 1297 N N . TYR A 1 179 ? 15.307 6.827 45.378 1.00 25.44 455 TYR A N 1
ATOM 1298 C CA . TYR A 1 179 ? 14.356 5.769 45.685 1.00 21.46 455 TYR A CA 1
ATOM 1299 C C . TYR A 1 179 ? 15.045 4.426 45.910 1.00 31.86 455 TYR A C 1
ATOM 1300 O O . TYR A 1 179 ? 14.436 3.524 46.492 1.00 25.43 455 TYR A O 1
ATOM 1309 N N . LEU A 1 180 ? 16.300 4.270 45.483 1.00 25.48 456 LEU A N 1
ATOM 1310 C CA . LEU A 1 180 ? 16.998 3.002 45.669 1.00 28.43 456 LEU A CA 1
ATOM 1311 C C . LEU A 1 180 ? 17.270 2.766 47.152 1.00 27.89 456 LEU A C 1
ATOM 1312 O O . LEU A 1 180 ? 17.356 3.706 47.938 1.00 28.88 456 LEU A O 1
ATOM 1317 N N . THR A 1 181 ? 17.434 1.493 47.528 1.00 25.83 457 THR A N 1
ATOM 1318 C CA . THR A 1 181 ? 17.985 1.164 48.830 1.00 26.48 457 THR A CA 1
ATOM 1319 C C . THR A 1 181 ? 19.440 0.732 48.650 1.00 29.76 457 THR A C 1
ATOM 1320 O O . THR A 1 181 ? 19.853 0.304 47.571 1.00 28.21 457 THR A O 1
ATOM 1324 N N . LEU A 1 182 ? 20.223 0.855 49.725 1.00 28.82 458 LEU A N 1
ATOM 1325 C CA . LEU A 1 182 ? 21.597 0.364 49.680 1.00 36.27 458 LEU A CA 1
ATOM 1326 C C . LEU A 1 182 ? 21.625 -1.153 49.537 1.00 37.26 458 LEU A C 1
ATOM 1327 O O . LEU A 1 182 ? 22.551 -1.706 48.929 1.00 37.29 458 LEU A O 1
ATOM 1332 N N . SER A 1 183 ? 20.596 -1.832 50.048 1.00 38.89 459 SER A N 1
ATOM 1333 C CA . SER A 1 183 ? 20.492 -3.287 49.968 1.00 38.24 459 SER A CA 1
ATOM 1334 C C . SER A 1 183 ? 20.155 -3.800 48.572 1.00 36.71 459 SER A C 1
ATOM 1335 O O . SER A 1 183 ? 20.247 -5.011 48.339 1.00 35.73 459 SER A O 1
ATOM 1338 N N . ARG A 1 184 ? 19.764 -2.926 47.647 1.00 33.96 460 ARG A N 1
ATOM 1339 C CA . ARG A 1 184 ? 19.385 -3.359 46.306 1.00 28.88 460 ARG A CA 1
ATOM 1340 C C . ARG A 1 184 ? 20.562 -4.013 45.599 1.00 37.64 460 ARG A C 1
ATOM 1341 O O . ARG A 1 184 ? 21.662 -3.456 45.578 1.00 35.93 460 ARG A O 1
ATOM 1349 N N . SER A 1 185 ? 20.319 -5.187 45.004 1.00 36.86 461 SER A N 1
ATOM 1350 C CA . SER A 1 185 ? 21.352 -5.921 44.275 1.00 33.54 461 SER A CA 1
ATOM 1351 C C . SER A 1 185 ? 21.794 -5.161 43.027 1.00 35.73 461 SER A C 1
ATOM 1352 O O . SER A 1 185 ? 20.965 -4.770 42.200 1.00 28.35 461 SER A O 1
ATOM 1355 N N . ALA A 1 186 ? 23.111 -4.971 42.876 1.00 29.07 462 ALA A N 1
ATOM 1356 C CA . ALA A 1 186 ? 23.634 -4.185 41.755 1.00 30.90 462 ALA A CA 1
ATOM 1357 C C . ALA A 1 186 ? 23.243 -4.763 40.398 1.00 40.13 462 ALA A C 1
ATOM 1358 O O . ALA A 1 186 ? 23.092 -4.016 39.425 1.00 37.68 462 ALA A O 1
ATOM 1360 N N . THR A 1 187 ? 23.074 -6.075 40.298 1.00 36.11 463 THR A N 1
ATOM 1361 C CA . THR A 1 187 ? 22.763 -6.632 38.991 1.00 33.50 463 THR A CA 1
ATOM 1362 C C . THR A 1 187 ? 21.294 -6.471 38.618 1.00 36.53 463 THR A C 1
ATOM 1363 O O . THR A 1 187 ? 20.915 -6.792 37.487 1.00 35.63 463 THR A O 1
ATOM 1367 N N . THR A 1 188 ? 20.450 -5.975 39.518 1.00 33.39 464 THR A N 1
ATOM 1368 C CA . THR A 1 188 ? 19.059 -5.737 39.156 1.00 33.98 464 THR A CA 1
ATOM 1369 C C . THR A 1 188 ? 18.805 -4.290 38.726 1.00 34.99 464 THR A C 1
ATOM 1370 O O . THR A 1 188 ? 17.663 -3.943 38.406 1.00 32.74 464 THR A O 1
ATOM 1374 N N . LEU A 1 189 ? 19.842 -3.450 38.682 1.00 28.46 465 LEU A N 1
ATOM 1375 C CA . LEU A 1 189 ? 19.737 -2.075 38.193 1.00 31.82 465 LEU A CA 1
ATOM 1376 C C . LEU A 1 189 ? 19.713 -2.011 36.668 1.00 34.06 465 LEU A C 1
ATOM 1377 O O . LEU A 1 189 ? 20.320 -2.831 35.984 1.00 31.41 465 LEU A O 1
ATOM 1382 N N . SER A 1 190 ? 19.009 -1.012 36.137 1.00 21.58 466 SER A N 1
ATOM 1383 C CA . SER A 1 190 ? 19.050 -0.739 34.709 1.00 25.82 466 SER A CA 1
ATOM 1384 C C . SER A 1 190 ? 20.415 -0.162 34.321 1.00 25.03 466 SER A C 1
ATOM 1385 O O . SER A 1 190 ? 21.250 0.147 35.174 1.00 25.15 466 SER A O 1
ATOM 1388 N N . GLY A 1 191 ? 20.627 0.010 33.013 1.00 28.64 467 GLY A N 1
ATOM 1389 C CA . GLY A 1 191 ? 21.873 0.611 32.551 1.00 36.72 467 GLY A CA 1
ATOM 1390 C C . GLY A 1 191 ? 22.014 2.066 32.970 1.00 27.04 467 GLY A C 1
ATOM 1391 O O . GLY A 1 191 ? 23.089 2.499 33.410 1.00 25.62 467 GLY A O 1
ATOM 1392 N N . GLY A 1 192 ? 20.930 2.836 32.864 1.00 21.71 468 GLY A N 1
ATOM 1393 C CA . GLY A 1 192 ? 20.975 4.219 33.322 1.00 23.32 468 GLY A CA 1
ATOM 1394 C C . GLY A 1 192 ? 21.241 4.322 34.810 1.00 26.30 468 GLY A C 1
ATOM 1395 O O . GLY A 1 192 ? 22.046 5.155 35.261 1.00 26.44 468 GLY A O 1
ATOM 1396 N N . GLU A 1 193 ? 20.592 3.459 35.597 1.00 19.11 469 GLU A N 1
ATOM 1397 C CA . GLU A 1 193 ? 20.832 3.500 37.034 1.00 18.10 469 GLU A CA 1
ATOM 1398 C C . GLU A 1 193 ? 22.283 3.167 37.345 1.00 30.15 469 GLU A C 1
ATOM 1399 O O . GLU A 1 193 ? 22.897 3.812 38.200 1.00 24.98 469 GLU A O 1
ATOM 1405 N N . SER A 1 194 ? 22.855 2.182 36.637 1.00 26.85 470 SER A N 1
ATOM 1406 C CA . SER A 1 194 ? 24.252 1.799 36.868 1.00 28.17 470 SER A CA 1
ATOM 1407 C C . SER A 1 194 ? 25.210 2.936 36.533 1.00 17.42 470 SER A C 1
ATOM 1408 O O . SER A 1 194 ? 26.162 3.201 37.287 1.00 25.18 470 SER A O 1
ATOM 1411 N N . GLN A 1 195 ? 24.980 3.610 35.400 1.00 19.89 471 GLN A N 1
ATOM 1412 C CA . GLN A 1 195 ? 25.815 4.744 35.009 1.00 28.55 471 GLN A CA 1
ATOM 1413 C C . GLN A 1 195 ? 25.817 5.803 36.088 1.00 26.87 471 GLN A C 1
ATOM 1414 O O . GLN A 1 195 ? 26.865 6.353 36.452 1.00 21.57 471 GLN A O 1
ATOM 1420 N N . ARG A 1 196 ? 24.631 6.141 36.573 1.00 21.47 472 ARG A N 1
ATOM 1421 C CA . ARG A 1 196 ? 24.536 7.232 37.529 1.00 24.75 472 ARG A CA 1
ATOM 1422 C C . ARG A 1 196 ? 25.042 6.828 38.904 1.00 26.51 472 ARG A C 1
ATOM 1423 O O . ARG A 1 196 ? 25.577 7.674 39.636 1.00 25.54 472 ARG A O 1
ATOM 1431 N N . ILE A 1 197 ? 24.895 5.556 39.278 1.00 18.93 473 ILE A N 1
ATOM 1432 C CA . ILE A 1 197 ? 25.530 5.068 40.503 1.00 21.70 473 ILE A CA 1
ATOM 1433 C C . ILE A 1 197 ? 27.031 5.298 40.434 1.00 25.02 473 ILE A C 1
ATOM 1434 O O . ILE A 1 197 ? 27.668 5.761 41.394 1.00 24.21 473 ILE A O 1
ATOM 1439 N N . ARG A 1 198 ? 27.625 4.934 39.302 1.00 19.86 474 ARG A N 1
ATOM 1440 C CA . ARG A 1 198 ? 29.060 5.130 39.138 1.00 22.73 474 ARG A CA 1
ATOM 1441 C C . ARG A 1 198 ? 29.409 6.616 39.172 1.00 24.69 474 ARG A C 1
ATOM 1442 O O . ARG A 1 198 ? 30.418 7.011 39.760 1.00 24.85 474 ARG A O 1
ATOM 1450 N N . LEU A 1 199 ? 28.591 7.462 38.544 1.00 19.95 475 LEU A N 1
ATOM 1451 C CA . LEU A 1 199 ? 28.861 8.898 38.617 1.00 15.02 475 LEU A CA 1
ATOM 1452 C C . LEU A 1 199 ? 28.862 9.372 40.069 1.00 24.87 475 LEU A C 1
ATOM 1453 O O . LEU A 1 199 ? 29.756 10.117 40.503 1.00 26.30 475 LEU A O 1
ATOM 1458 N N . ALA A 1 200 ? 27.870 8.943 40.839 1.00 20.37 476 ALA A N 1
ATOM 1459 C CA . ALA A 1 200 ? 27.768 9.371 42.241 1.00 23.92 476 ALA A CA 1
ATOM 1460 C C . ALA A 1 200 ? 28.960 8.877 43.041 1.00 26.75 476 ALA A C 1
ATOM 1461 O O . ALA A 1 200 ? 29.480 9.591 43.901 1.00 29.62 476 ALA A O 1
ATOM 1463 N N . THR A 1 201 ? 29.435 7.664 42.730 1.00 25.42 477 THR A N 1
ATOM 1464 C CA . THR A 1 201 ? 30.582 7.088 43.425 1.00 20.25 477 THR A CA 1
ATOM 1465 C C . THR A 1 201 ? 31.865 7.817 43.066 1.00 24.88 477 THR A C 1
ATOM 1466 O O . THR A 1 201 ? 32.697 8.084 43.936 1.00 26.99 477 THR A O 1
ATOM 1470 N N . GLN A 1 202 ? 32.024 8.190 41.791 1.00 23.49 478 GLN A N 1
ATOM 1471 C CA . GLN A 1 202 ? 33.249 8.853 41.368 1.00 25.34 478 GLN A CA 1
ATOM 1472 C C . GLN A 1 202 ? 33.313 10.265 41.913 1.00 23.41 478 GLN A C 1
ATOM 1473 O O . GLN A 1 202 ? 34.384 10.733 42.314 1.00 23.28 478 GLN A O 1
ATOM 1479 N N . ILE A 1 203 ? 32.191 10.987 41.916 1.00 23.34 479 ILE A N 1
ATOM 1480 C CA . ILE A 1 203 ? 32.256 12.299 42.535 1.00 26.79 479 ILE A CA 1
ATOM 1481 C C . ILE A 1 203 ? 32.470 12.150 44.041 1.00 27.81 479 ILE A C 1
ATOM 1482 O O . ILE A 1 203 ? 33.299 12.855 44.621 1.00 27.42 479 ILE A O 1
ATOM 1487 N N . GLY A 1 204 ? 31.824 11.161 44.681 1.00 32.82 480 GLY A N 1
ATOM 1488 C CA . GLY A 1 204 ? 32.045 10.970 46.108 1.00 25.38 480 GLY A CA 1
ATOM 1489 C C . GLY A 1 204 ? 33.489 10.646 46.465 1.00 31.75 480 GLY A C 1
ATOM 1490 O O . GLY A 1 204 ? 33.940 10.958 47.573 1.00 34.45 480 GLY A O 1
ATOM 1491 N N . SER A 1 205 ? 34.234 10.008 45.545 1.00 23.89 481 SER A N 1
ATOM 1492 C CA . SER A 1 205 ? 35.625 9.651 45.850 1.00 25.84 481 SER A CA 1
ATOM 1493 C C . SER A 1 205 ? 36.531 10.873 45.967 1.00 27.20 481 SER A C 1
ATOM 1494 O O . SER A 1 205 ? 37.610 10.778 46.557 1.00 33.45 481 SER A O 1
ATOM 1497 N N . GLY A 1 206 ? 36.148 11.992 45.371 1.00 28.07 482 GLY A N 1
ATOM 1498 C CA . GLY A 1 206 ? 36.990 13.174 45.351 1.00 31.90 482 GLY A CA 1
ATOM 1499 C C . GLY A 1 206 ? 38.240 13.111 44.496 1.00 35.24 482 GLY A C 1
ATOM 1500 O O . GLY A 1 206 ? 39.076 14.013 44.588 1.00 30.89 482 GLY A O 1
ATOM 1501 N N . LEU A 1 207 ? 38.406 12.098 43.657 1.00 30.14 483 LEU A N 1
ATOM 1502 C CA . LEU A 1 207 ? 39.592 12.040 42.811 1.00 26.92 483 LEU A CA 1
ATOM 1503 C C . LEU A 1 207 ? 39.643 13.243 41.872 1.00 28.18 483 LEU A C 1
ATOM 1504 O O . LEU A 1 207 ? 38.618 13.683 41.347 1.00 26.58 483 LEU A O 1
ATOM 1509 N N . THR A 1 208 ? 40.841 13.800 41.690 1.00 19.21 484 THR A N 1
ATOM 1510 C CA . THR A 1 208 ? 41.092 14.949 40.824 1.00 23.63 484 THR A CA 1
ATOM 1511 C C . THR A 1 208 ? 42.120 14.583 39.760 1.00 31.63 484 THR A C 1
ATOM 1512 O O . THR A 1 208 ? 42.816 13.566 39.847 1.00 25.96 484 THR A O 1
ATOM 1516 N N . GLY A 1 209 ? 42.245 15.454 38.765 1.00 26.79 485 GLY A N 1
ATOM 1517 C CA . GLY A 1 209 ? 43.256 15.281 37.735 1.00 31.06 485 GLY A CA 1
ATOM 1518 C C . GLY A 1 209 ? 42.970 14.232 36.686 1.00 29.92 485 GLY A C 1
ATOM 1519 O O . GLY A 1 209 ? 43.880 13.841 35.951 1.00 32.60 485 GLY A O 1
ATOM 1520 N N . VAL A 1 210 ? 41.743 13.748 36.571 1.00 23.76 486 VAL A N 1
ATOM 1521 C CA . VAL A 1 210 ? 41.476 12.697 35.596 1.00 26.40 486 VAL A CA 1
ATOM 1522 C C . VAL A 1 210 ? 40.583 13.243 34.494 1.00 26.54 486 VAL A C 1
ATOM 1523 O O . VAL A 1 210 ? 39.899 14.265 34.641 1.00 23.73 486 VAL A O 1
ATOM 1527 N N . ILE A 1 211 ? 40.631 12.567 33.352 1.00 17.35 487 ILE A N 1
ATOM 1528 C CA . ILE A 1 211 ? 39.673 12.792 32.278 1.00 22.55 487 ILE A CA 1
ATOM 1529 C C . ILE A 1 211 ? 38.558 11.765 32.460 1.00 28.10 487 ILE A C 1
ATOM 1530 O O . ILE A 1 211 ? 38.788 10.567 32.310 1.00 24.61 487 ILE A O 1
ATOM 1535 N N . TYR A 1 212 ? 37.366 12.231 32.810 1.00 20.58 488 TYR A N 1
ATOM 1536 C CA . TYR A 1 212 ? 36.154 11.418 32.855 1.00 24.35 488 TYR A CA 1
ATOM 1537 C C . TYR A 1 212 ? 35.469 11.469 31.499 1.00 24.00 488 TYR A C 1
ATOM 1538 O O . TYR A 1 212 ? 35.310 12.555 30.935 1.00 25.21 488 TYR A O 1
ATOM 1547 N N . VAL A 1 213 ? 35.057 10.309 30.987 1.00 26.58 489 VAL A N 1
ATOM 1548 C CA . VAL A 1 213 ? 34.317 10.217 29.726 1.00 20.99 489 VAL A CA 1
ATOM 1549 C C . VAL A 1 213 ? 32.998 9.523 30.051 1.00 24.70 489 VAL A C 1
ATOM 1550 O O . VAL A 1 213 ? 32.981 8.356 30.459 1.00 24.56 489 VAL A O 1
ATOM 1554 N N . LEU A 1 214 ? 31.894 10.249 29.906 1.00 21.30 490 LEU A N 1
ATOM 1555 C CA . LEU A 1 214 ? 30.571 9.771 30.286 1.00 24.87 490 LEU A CA 1
ATOM 1556 C C . LEU A 1 214 ? 29.742 9.586 29.039 1.00 20.14 490 LEU A C 1
ATOM 1557 O O . LEU A 1 214 ? 29.681 10.489 28.200 1.00 23.99 490 LEU A O 1
ATOM 1562 N N . ASP A 1 215 ? 29.086 8.440 28.936 1.00 24.46 491 ASP A N 1
ATOM 1563 C CA . ASP A 1 215 ? 28.205 8.147 27.810 1.00 22.36 491 ASP A CA 1
ATOM 1564 C C . ASP A 1 215 ? 26.776 8.422 28.262 1.00 22.74 491 ASP A C 1
ATOM 1565 O O . ASP A 1 215 ? 26.243 7.713 29.130 1.00 21.66 491 ASP A O 1
ATOM 1570 N N . GLU A 1 216 ? 26.169 9.457 27.683 1.00 20.58 492 GLU A N 1
ATOM 1571 C CA . GLU A 1 216 ? 24.773 9.846 27.890 1.00 22.87 492 GLU A CA 1
ATOM 1572 C C . GLU A 1 216 ? 24.274 9.662 29.326 1.00 22.27 492 GLU A C 1
ATOM 1573 O O . GLU A 1 216 ? 23.344 8.879 29.577 1.00 21.03 492 GLU A O 1
ATOM 1579 N N . PRO A 1 217 ? 24.819 10.402 30.295 1.00 25.29 493 PRO A N 1
ATOM 1580 C CA . PRO A 1 217 ? 24.395 10.207 31.704 1.00 19.24 493 PRO A CA 1
ATOM 1581 C C . PRO A 1 217 ? 22.926 10.566 32.001 1.00 30.18 493 PRO A C 1
ATOM 1582 O O . PRO A 1 217 ? 22.455 10.272 33.117 1.00 28.71 493 PRO A O 1
ATOM 1586 N N . THR A 1 218 ? 22.188 11.177 31.066 1.00 20.34 494 THR A N 1
ATOM 1587 C CA . THR A 1 218 ? 20.756 11.381 31.275 1.00 23.40 494 THR A CA 1
ATOM 1588 C C . THR A 1 218 ? 19.914 10.159 30.952 1.00 22.36 494 THR A C 1
ATOM 1589 O O . THR A 1 218 ? 18.688 10.239 31.117 1.00 25.14 494 THR A O 1
ATOM 1593 N N . ILE A 1 219 ? 20.505 9.073 30.435 1.00 18.44 495 ILE A N 1
ATOM 1594 C CA . ILE A 1 219 ? 19.706 7.889 30.142 1.00 21.46 495 ILE A CA 1
ATOM 1595 C C . ILE A 1 219 ? 18.899 7.512 31.377 1.00 22.63 495 ILE A C 1
ATOM 1596 O O . ILE A 1 219 ? 19.454 7.401 32.474 1.00 22.92 495 ILE A O 1
ATOM 1601 N N . GLY A 1 220 ? 17.589 7.328 31.214 1.00 23.27 496 GLY A N 1
ATOM 1602 C CA . GLY A 1 220 ? 16.749 6.902 32.322 1.00 20.42 496 GLY A CA 1
ATOM 1603 C C . GLY A 1 220 ? 16.357 8.014 33.290 1.00 25.72 496 GLY A C 1
ATOM 1604 O O . GLY A 1 220 ? 15.633 7.746 34.256 1.00 21.97 496 GLY A O 1
ATOM 1605 N N . LEU A 1 221 ? 16.775 9.260 33.038 1.00 21.23 497 LEU A N 1
ATOM 1606 C CA . LEU A 1 221 ? 16.543 10.390 33.934 1.00 28.48 497 LEU A CA 1
ATOM 1607 C C . LEU A 1 221 ? 15.437 11.303 33.408 1.00 31.13 497 LEU A C 1
ATOM 1608 O O . LEU A 1 221 ? 15.508 11.763 32.268 1.00 21.58 497 LEU A O 1
ATOM 1613 N N . HIS A 1 222 ? 14.439 11.590 34.248 1.00 25.76 498 HIS A N 1
ATOM 1614 C CA . HIS A 1 222 ? 13.349 12.500 33.886 1.00 19.68 498 HIS A CA 1
ATOM 1615 C C . HIS A 1 222 ? 13.881 13.930 33.711 1.00 22.27 498 HIS A C 1
ATOM 1616 O O . HIS A 1 222 ? 14.799 14.343 34.421 1.00 21.21 498 HIS A O 1
ATOM 1623 N N . PRO A 1 223 ? 13.292 14.720 32.800 1.00 24.07 499 PRO A N 1
ATOM 1624 C CA . PRO A 1 223 ? 13.703 16.138 32.665 1.00 27.23 499 PRO A CA 1
ATOM 1625 C C . PRO A 1 223 ? 13.641 16.943 33.959 1.00 26.60 499 PRO A C 1
ATOM 1626 O O . PRO A 1 223 ? 14.442 17.870 34.130 1.00 21.40 499 PRO A O 1
ATOM 1630 N N . ARG A 1 224 ? 12.728 16.595 34.879 1.00 27.72 500 ARG A N 1
ATOM 1631 C CA . ARG A 1 224 ? 12.664 17.228 36.200 1.00 25.77 500 ARG A CA 1
ATOM 1632 C C . ARG A 1 224 ? 14.024 17.220 36.892 1.00 27.02 500 ARG A C 1
ATOM 1633 O O . ARG A 1 224 ? 14.354 18.146 37.648 1.00 25.32 500 ARG A O 1
ATOM 1641 N N . ASP A 1 225 ? 14.822 16.190 36.648 1.00 19.39 501 ASP A N 1
ATOM 1642 C CA . ASP A 1 225 ? 16.092 15.993 37.334 1.00 21.53 501 ASP A CA 1
ATOM 1643 C C . ASP A 1 225 ? 17.289 16.432 36.515 1.00 29.62 501 ASP A C 1
ATOM 1644 O O . ASP A 1 225 ? 18.426 16.398 37.034 1.00 21.15 501 ASP A O 1
ATOM 1649 N N . THR A 1 226 ? 17.070 16.880 35.270 1.00 22.34 502 THR A N 1
ATOM 1650 C CA . THR A 1 226 ? 18.225 17.180 34.419 1.00 29.03 502 THR A CA 1
ATOM 1651 C C . THR A 1 226 ? 19.104 18.249 35.049 1.00 32.02 502 THR A C 1
ATOM 1652 O O . THR A 1 226 ? 20.340 18.126 35.075 1.00 23.43 502 THR A O 1
ATOM 1656 N N . GLU A 1 227 ? 18.480 19.314 35.569 1.00 24.40 503 GLU A N 1
ATOM 1657 C CA . GLU A 1 227 ? 19.280 20.422 36.069 1.00 22.56 503 GLU A CA 1
ATOM 1658 C C . GLU A 1 227 ? 20.179 19.949 37.202 1.00 22.67 503 GLU A C 1
ATOM 1659 O O . GLU A 1 227 ? 21.367 20.280 37.231 1.00 25.96 503 GLU A O 1
ATOM 1665 N N . ARG A 1 228 ? 19.656 19.097 38.093 1.00 22.82 504 ARG A N 1
ATOM 1666 C CA . ARG A 1 228 ? 20.491 18.645 39.200 1.00 25.88 504 ARG A CA 1
ATOM 1667 C C . ARG A 1 228 ? 21.634 17.767 38.682 1.00 25.36 504 ARG A C 1
ATOM 1668 O O . ARG A 1 228 ? 22.784 17.880 39.143 1.00 22.82 504 ARG A O 1
ATOM 1676 N N . LEU A 1 229 ? 21.362 16.952 37.660 1.00 26.13 505 LEU A N 1
ATOM 1677 C CA . LEU A 1 229 ? 22.462 16.191 37.067 1.00 20.22 505 LEU A CA 1
ATOM 1678 C C . LEU A 1 229 ? 23.519 17.132 36.514 1.00 22.83 505 LEU A C 1
ATOM 1679 O O . LEU A 1 229 ? 24.723 16.928 36.737 1.00 24.28 505 LEU A O 1
ATOM 1684 N N . ILE A 1 230 ? 23.087 18.211 35.848 1.00 21.86 506 ILE A N 1
ATOM 1685 C CA . ILE A 1 230 ? 24.057 19.150 35.283 1.00 16.44 506 ILE A CA 1
ATOM 1686 C C . ILE A 1 230 ? 24.911 19.764 36.388 1.00 27.14 506 ILE A C 1
ATOM 1687 O O . ILE A 1 230 ? 26.145 19.848 36.262 1.00 25.44 506 ILE A O 1
ATOM 1692 N N . LYS A 1 231 ? 24.294 20.110 37.528 1.00 20.58 507 LYS A N 1
ATOM 1693 C CA . LYS A 1 231 ? 25.092 20.664 38.626 1.00 26.87 507 LYS A CA 1
ATOM 1694 C C . LYS A 1 231 ? 26.126 19.646 39.093 1.00 24.90 507 LYS A C 1
ATOM 1695 O O . LYS A 1 231 ? 27.286 19.994 39.392 1.00 23.39 507 LYS A O 1
ATOM 1701 N N . THR A 1 232 ? 25.731 18.369 39.116 1.00 18.52 508 THR A N 1
ATOM 1702 C CA . THR A 1 232 ? 26.653 17.320 39.537 1.00 21.92 508 THR A CA 1
ATOM 1703 C C . THR A 1 232 ? 27.810 17.180 38.557 1.00 26.99 508 THR A C 1
ATOM 1704 O O . THR A 1 232 ? 28.976 17.072 38.973 1.00 24.50 508 THR A O 1
ATOM 1708 N N . LEU A 1 233 ? 27.527 17.257 37.248 1.00 20.15 509 LEU A N 1
ATOM 1709 C CA . LEU A 1 233 ? 28.638 17.202 36.300 1.00 22.99 509 LEU A CA 1
ATOM 1710 C C . LEU A 1 233 ? 29.581 18.376 36.529 1.00 26.46 509 LEU A C 1
ATOM 1711 O O . LEU A 1 233 ? 30.810 18.232 36.448 1.00 21.66 509 LEU A O 1
ATOM 1716 N N . LYS A 1 234 ? 29.028 19.533 36.902 1.00 22.13 510 LYS A N 1
ATOM 1717 C CA . LYS A 1 234 ? 29.904 20.685 37.068 1.00 20.87 510 LYS A CA 1
ATOM 1718 C C . LYS A 1 234 ? 30.724 20.542 38.337 1.00 25.41 510 LYS A C 1
ATOM 1719 O O . LYS A 1 234 ? 31.895 20.941 38.364 1.00 28.06 510 LYS A O 1
ATOM 1725 N N . LYS A 1 235 ? 30.154 19.902 39.374 1.00 28.77 511 LYS A N 1
ATOM 1726 C CA . LYS A 1 235 ? 30.952 19.658 40.567 1.00 18.86 511 LYS A CA 1
ATOM 1727 C C . LYS A 1 235 ? 32.073 18.691 40.245 1.00 29.77 511 LYS A C 1
ATOM 1728 O O . LYS A 1 235 ? 33.202 18.857 40.723 1.00 23.54 511 LYS A O 1
ATOM 1734 N N . LEU A 1 236 ? 31.792 17.693 39.398 1.00 24.11 512 LEU A N 1
ATOM 1735 C CA . LEU A 1 236 ? 32.861 16.777 39.031 1.00 24.76 512 LEU A CA 1
ATOM 1736 C C . LEU A 1 236 ? 33.970 17.557 38.342 1.00 28.30 512 LEU A C 1
ATOM 1737 O O . LEU A 1 236 ? 35.156 17.368 38.640 1.00 23.17 512 LEU A O 1
ATOM 1742 N N . ARG A 1 237 ? 33.586 18.512 37.491 1.00 26.15 513 ARG A N 1
ATOM 1743 C CA . ARG A 1 237 ? 34.577 19.358 36.839 1.00 25.46 513 ARG A CA 1
ATOM 1744 C C . ARG A 1 237 ? 35.340 20.168 37.866 1.00 27.13 513 ARG A C 1
ATOM 1745 O O . ARG A 1 237 ? 36.574 20.185 37.863 1.00 26.14 513 ARG A O 1
ATOM 1753 N N . ASP A 1 238 ? 34.615 20.763 38.818 1.00 21.66 514 ASP A N 1
ATOM 1754 C CA . ASP A 1 238 ? 35.221 21.722 39.725 1.00 26.99 514 ASP A CA 1
ATOM 1755 C C . ASP A 1 238 ? 36.164 21.070 40.718 1.00 29.80 514 ASP A C 1
ATOM 1756 O O . ASP A 1 238 ? 36.946 21.778 41.349 1.00 29.06 514 ASP A O 1
ATOM 1761 N N . LEU A 1 239 ? 36.130 19.743 40.866 1.00 33.38 515 LEU A N 1
ATOM 1762 C CA . LEU A 1 239 ? 37.152 19.092 41.671 1.00 33.79 515 LEU A CA 1
ATOM 1763 C C . LEU A 1 239 ? 38.530 19.233 41.060 1.00 30.26 515 LEU A C 1
ATOM 1764 O O . LEU A 1 239 ? 39.519 19.012 41.762 1.00 32.61 515 LEU A O 1
ATOM 1769 N N . GLY A 1 240 ? 38.613 19.585 39.778 1.00 28.54 516 GLY A N 1
ATOM 1770 C CA . GLY A 1 240 ? 39.865 19.564 39.047 1.00 32.74 516 GLY A CA 1
ATOM 1771 C C . GLY A 1 240 ? 39.919 18.403 38.072 1.00 26.41 516 GLY A C 1
ATOM 1772 O O . GLY A 1 240 ? 40.908 17.662 38.020 1.00 24.51 516 GLY A O 1
ATOM 1773 N N . ASN A 1 241 ? 38.854 18.206 37.299 1.00 23.11 517 ASN A N 1
ATOM 1774 C CA . ASN A 1 241 ? 38.841 17.144 36.309 1.00 22.86 517 ASN A CA 1
ATOM 1775 C C . ASN A 1 241 ? 38.346 17.692 34.987 1.00 30.56 517 ASN A C 1
ATOM 1776 O O . ASN A 1 241 ? 37.623 18.692 34.931 1.00 32.36 517 ASN A O 1
ATOM 1781 N N . THR A 1 242 ? 38.744 17.024 33.919 1.00 22.90 518 THR A N 1
ATOM 1782 C CA . THR A 1 242 ? 38.131 17.230 32.623 1.00 24.31 518 THR A CA 1
ATOM 1783 C C . THR A 1 242 ? 36.952 16.276 32.505 1.00 26.55 518 THR A C 1
ATOM 1784 O O . THR A 1 242 ? 37.100 15.074 32.760 1.00 29.88 518 THR A O 1
ATOM 1788 N N . VAL A 1 243 ? 35.780 16.806 32.153 1.00 20.68 519 VAL A N 1
ATOM 1789 C CA . VAL A 1 243 ? 34.552 16.019 32.105 1.00 16.44 519 VAL A CA 1
ATOM 1790 C C . VAL A 1 243 ? 34.037 16.050 30.666 1.00 22.75 519 VAL A C 1
ATOM 1791 O O . VAL A 1 243 ? 33.502 17.062 30.204 1.00 22.74 519 VAL A O 1
ATOM 1795 N N . ILE A 1 244 ? 34.186 14.939 29.960 1.00 20.85 520 ILE A N 1
ATOM 1796 C CA . ILE A 1 244 ? 33.781 14.808 28.568 1.00 19.59 520 ILE A CA 1
ATOM 1797 C C . ILE A 1 244 ? 32.503 13.988 28.531 1.00 25.66 520 ILE A C 1
ATOM 1798 O O . ILE A 1 244 ? 32.494 12.825 28.942 1.00 24.26 520 ILE A O 1
ATOM 1803 N N . VAL A 1 245 ? 31.436 14.577 28.011 1.00 19.26 521 VAL A N 1
ATOM 1804 C CA . VAL A 1 245 ? 30.105 13.985 28.061 1.00 22.81 521 VAL A CA 1
ATOM 1805 C C . VAL A 1 245 ? 29.591 13.844 26.634 1.00 26.58 521 VAL A C 1
ATOM 1806 O O . VAL A 1 245 ? 29.509 14.838 25.902 1.00 22.00 521 VAL A O 1
ATOM 1810 N N . VAL A 1 246 ? 29.289 12.616 26.224 1.00 23.86 522 VAL A N 1
ATOM 1811 C CA . VAL A 1 246 ? 28.630 12.364 24.941 1.00 20.20 522 VAL A CA 1
ATOM 1812 C C . VAL A 1 246 ? 27.138 12.499 25.228 1.00 22.24 522 VAL A C 1
ATOM 1813 O O . VAL A 1 246 ? 26.587 11.731 26.017 1.00 23.94 522 VAL A O 1
ATOM 1817 N N . GLU A 1 247 ? 26.489 13.526 24.681 1.00 21.75 523 GLU A N 1
ATOM 1818 C CA . GLU A 1 247 ? 25.093 13.729 25.060 1.00 21.00 523 GLU A CA 1
ATOM 1819 C C . GLU A 1 247 ? 24.279 14.241 23.883 1.00 25.06 523 GLU A C 1
ATOM 1820 O O . GLU A 1 247 ? 24.789 14.927 22.996 1.00 27.43 523 GLU A O 1
ATOM 1826 N N . HIS A 1 248 ? 22.989 13.923 23.913 1.00 19.47 524 HIS A N 1
ATOM 1827 C CA . HIS A 1 248 ? 22.034 14.453 22.958 1.00 27.12 524 HIS A CA 1
ATOM 1828 C C . HIS A 1 248 ? 21.019 15.387 23.589 1.00 21.82 524 HIS A C 1
ATOM 1829 O O . HIS A 1 248 ? 20.232 15.997 22.853 1.00 26.82 524 HIS A O 1
ATOM 1836 N N . ASP A 1 249 ? 20.993 15.490 24.921 1.00 23.32 525 ASP A N 1
ATOM 1837 C CA . ASP A 1 249 ? 19.966 16.278 25.603 1.00 28.26 525 ASP A CA 1
ATOM 1838 C C . ASP A 1 249 ? 20.246 17.773 25.433 1.00 25.61 525 ASP A C 1
ATOM 1839 O O . ASP A 1 249 ? 21.361 18.246 25.704 1.00 23.08 525 ASP A O 1
ATOM 1844 N N . GLU A 1 250 ? 19.214 18.519 25.015 1.00 22.10 526 GLU A N 1
ATOM 1845 C CA . GLU A 1 250 ? 19.377 19.937 24.701 1.00 22.03 526 GLU A CA 1
ATOM 1846 C C . GLU A 1 250 ? 19.906 20.748 25.884 1.00 30.22 526 GLU A C 1
ATOM 1847 O O . GLU A 1 250 ? 20.739 21.646 25.705 1.00 28.84 526 GLU A O 1
ATOM 1853 N N . GLU A 1 251 ? 19.411 20.487 27.101 1.00 30.46 527 GLU A N 1
ATOM 1854 C CA . GLU A 1 251 ? 19.850 21.292 28.245 1.00 26.91 527 GLU A CA 1
ATOM 1855 C C . GLU A 1 251 ? 21.301 20.990 28.624 1.00 27.88 527 GLU A C 1
ATOM 1856 O O . GLU A 1 251 ? 22.079 21.900 28.958 1.00 28.05 527 GLU A O 1
ATOM 1862 N N . VAL A 1 252 ? 21.699 19.724 28.586 1.00 23.96 528 VAL A N 1
ATOM 1863 C CA . VAL A 1 252 ? 23.106 19.426 28.850 1.00 22.30 528 VAL A CA 1
ATOM 1864 C C . VAL A 1 252 ? 23.992 20.123 27.822 1.00 22.28 528 VAL A C 1
ATOM 1865 O O . VAL A 1 252 ? 25.006 20.753 28.172 1.00 24.14 528 VAL A O 1
ATOM 1869 N N . ILE A 1 253 ? 23.607 20.052 26.536 1.00 19.26 529 ILE A N 1
ATOM 1870 C CA . ILE A 1 253 ? 24.385 20.732 25.501 1.00 29.47 529 ILE A CA 1
ATOM 1871 C C . ILE A 1 253 ? 24.483 22.226 25.805 1.00 26.77 529 ILE A C 1
ATOM 1872 O O . ILE A 1 253 ? 25.570 22.827 25.731 1.00 25.46 529 ILE A O 1
ATOM 1877 N N . ARG A 1 254 ? 23.354 22.841 26.194 1.00 26.23 530 ARG A N 1
ATOM 1878 C CA . ARG A 1 254 ? 23.340 24.283 26.444 1.00 28.94 530 ARG A CA 1
ATOM 1879 C C . ARG A 1 254 ? 24.117 24.662 27.692 1.00 35.86 530 ARG A C 1
ATOM 1880 O O . ARG A 1 254 ? 24.417 25.841 27.886 1.00 27.41 530 ARG A O 1
ATOM 1888 N N . ASN A 1 255 ? 24.433 23.704 28.551 1.00 20.96 531 ASN A N 1
ATOM 1889 C CA . ASN A 1 255 ? 25.234 23.995 29.733 1.00 24.13 531 ASN A CA 1
ATOM 1890 C C . ASN A 1 255 ? 26.713 23.650 29.558 1.00 27.45 531 ASN A C 1
ATOM 1891 O O . ASN A 1 255 ? 27.485 23.750 30.513 1.00 30.82 531 ASN A O 1
ATOM 1896 N N . ALA A 1 256 ? 27.126 23.270 28.354 1.00 25.84 532 ALA A N 1
ATOM 1897 C CA . ALA A 1 256 ? 28.525 22.951 28.088 1.00 32.29 532 ALA A CA 1
ATOM 1898 C C . ALA A 1 256 ? 29.417 24.185 28.217 1.00 30.96 532 ALA A C 1
ATOM 1899 O O . ALA A 1 256 ? 29.031 25.293 27.833 1.00 23.81 532 ALA A O 1
ATOM 1901 N N . ASP A 1 257 ? 30.632 23.991 28.744 1.00 24.66 533 ASP A N 1
ATOM 1902 C CA . ASP A 1 257 ? 31.683 24.993 28.540 1.00 29.47 533 ASP A CA 1
ATOM 1903 C C . ASP A 1 257 ? 32.197 24.960 27.112 1.00 30.65 533 ASP A C 1
ATOM 1904 O O . ASP A 1 257 ? 32.607 25.991 26.559 1.00 27.53 533 ASP A O 1
ATOM 1909 N N . HIS A 1 258 ? 32.231 23.780 26.512 1.00 25.21 534 HIS A N 1
ATOM 1910 C CA . HIS A 1 258 ? 32.808 23.649 25.181 1.00 24.64 534 HIS A CA 1
ATOM 1911 C C . HIS A 1 258 ? 32.059 22.542 24.459 1.00 23.63 534 HIS A C 1
ATOM 1912 O O . HIS A 1 258 ? 31.852 21.474 25.036 1.00 27.23 534 HIS A O 1
ATOM 1919 N N . ILE A 1 259 ? 31.673 22.784 23.208 1.00 27.87 535 ILE A N 1
ATOM 1920 C CA . ILE A 1 259 ? 30.988 21.792 22.390 1.00 26.99 535 ILE A CA 1
ATOM 1921 C C . ILE A 1 259 ? 31.932 21.331 21.288 1.00 28.47 535 ILE A C 1
ATOM 1922 O O . ILE A 1 259 ? 32.612 22.153 20.652 1.00 25.39 535 ILE A O 1
ATOM 1927 N N . ILE A 1 260 ? 31.959 20.017 21.066 1.00 22.51 536 ILE A N 1
ATOM 1928 C CA . ILE A 1 260 ? 32.603 19.369 19.923 1.00 23.92 536 ILE A CA 1
ATOM 1929 C C . ILE A 1 260 ? 31.513 18.626 19.158 1.00 26.86 536 ILE A C 1
ATOM 1930 O O . ILE A 1 260 ? 31.000 17.604 19.632 1.00 24.63 536 ILE A O 1
ATOM 1935 N N . ASP A 1 261 ? 31.148 19.119 17.979 1.00 24.26 537 ASP A N 1
ATOM 1936 C CA . ASP A 1 261 ? 30.084 18.489 17.196 1.00 25.98 537 ASP A CA 1
ATOM 1937 C C . ASP A 1 261 ? 30.701 17.674 16.063 1.00 30.32 537 ASP A C 1
ATOM 1938 O O . ASP A 1 261 ? 31.455 18.213 15.247 1.00 28.37 537 ASP A O 1
ATOM 1943 N N . ILE A 1 262 ? 30.396 16.371 16.036 1.00 29.71 538 ILE A N 1
ATOM 1944 C CA . ILE A 1 262 ? 30.957 15.426 15.077 1.00 25.84 538 ILE A CA 1
ATOM 1945 C C . ILE A 1 262 ? 29.942 15.179 13.976 1.00 23.55 538 ILE A C 1
ATOM 1946 O O . ILE A 1 262 ? 28.731 15.062 14.233 1.00 25.01 538 ILE A O 1
ATOM 1951 N N . GLY A 1 263 ? 30.440 15.030 12.757 1.00 26.10 539 GLY A N 1
ATOM 1952 C CA . GLY A 1 263 ? 29.613 14.842 11.597 1.00 20.43 539 GLY A CA 1
ATOM 1953 C C . GLY A 1 263 ? 30.440 14.825 10.324 1.00 32.18 539 GLY A C 1
ATOM 1954 O O . GLY A 1 263 ? 31.593 14.366 10.311 1.00 31.79 539 GLY A O 1
ATOM 1955 N N . PRO A 1 264 ? 29.873 15.351 9.221 1.00 32.78 540 PRO A N 1
ATOM 1956 C CA . PRO A 1 264 ? 28.539 15.976 9.225 1.00 39.47 540 PRO A CA 1
ATOM 1957 C C . PRO A 1 264 ? 27.398 14.969 9.385 1.00 45.77 540 PRO A C 1
ATOM 1958 O O . PRO A 1 264 ? 26.351 15.319 9.911 1.00 37.36 540 PRO A O 1
ATOM 1962 N N . GLY A 1 265 ? 27.615 13.731 8.962 1.00 31.74 541 GLY A N 1
ATOM 1963 C CA . GLY A 1 265 ? 26.610 12.693 9.064 1.00 30.76 541 GLY A CA 1
ATOM 1964 C C . GLY A 1 265 ? 27.144 11.505 9.838 1.00 30.87 541 GLY A C 1
ATOM 1965 O O . GLY A 1 265 ? 28.014 11.640 10.705 1.00 31.16 541 GLY A O 1
ATOM 1966 N N . GLY A 1 266 ? 26.602 10.339 9.544 1.00 30.45 542 GLY A N 1
ATOM 1967 C CA . GLY A 1 266 ? 27.079 9.148 10.204 1.00 29.22 542 GLY A CA 1
ATOM 1968 C C . GLY A 1 266 ? 27.844 8.255 9.252 1.00 31.41 542 GLY A C 1
ATOM 1969 O O . GLY A 1 266 ? 27.750 8.419 8.027 1.00 26.45 542 GLY A O 1
ATOM 1970 N N . GLY A 1 267 ? 28.607 7.310 9.799 1.00 32.80 543 GLY A N 1
ATOM 1971 C CA . GLY A 1 267 ? 29.219 6.295 8.956 1.00 23.59 543 GLY A CA 1
ATOM 1972 C C . GLY A 1 267 ? 30.324 6.897 8.106 1.00 35.00 543 GLY A C 1
ATOM 1973 O O . GLY A 1 267 ? 31.185 7.638 8.599 1.00 26.40 543 GLY A O 1
ATOM 1974 N N . THR A 1 268 ? 30.309 6.562 6.812 1.00 31.53 544 THR A N 1
ATOM 1975 C CA . THR A 1 268 ? 31.282 7.133 5.891 1.00 28.70 544 THR A CA 1
ATOM 1976 C C . THR A 1 268 ? 31.141 8.654 5.816 1.00 29.27 544 THR A C 1
ATOM 1977 O O . THR A 1 268 ? 32.127 9.358 5.592 1.00 32.51 544 THR A O 1
ATOM 1981 N N . ASN A 1 269 ? 29.930 9.174 6.030 1.00 31.45 545 ASN A N 1
ATOM 1982 C CA . ASN A 1 269 ? 29.670 10.612 6.009 1.00 32.37 545 ASN A CA 1
ATOM 1983 C C . ASN A 1 269 ? 29.957 11.294 7.346 1.00 28.09 545 ASN A C 1
ATOM 1984 O O . ASN A 1 269 ? 29.580 12.460 7.527 1.00 29.02 545 ASN A O 1
ATOM 1989 N N . GLY A 1 270 ? 30.616 10.610 8.280 1.00 26.34 546 GLY A N 1
ATOM 1990 C CA . GLY A 1 270 ? 30.911 11.209 9.566 1.00 30.06 546 GLY A CA 1
ATOM 1991 C C . GLY A 1 270 ? 32.404 11.271 9.791 1.00 30.32 546 GLY A C 1
ATOM 1992 O O . GLY A 1 270 ? 33.171 11.361 8.820 1.00 31.40 546 GLY A O 1
ATOM 1993 N N . GLY A 1 271 ? 32.819 11.237 11.061 1.00 28.42 547 GLY A N 1
ATOM 1994 C CA . GLY A 1 271 ? 34.226 11.185 11.429 1.00 20.73 547 GLY A CA 1
ATOM 1995 C C . GLY A 1 271 ? 34.956 12.514 11.410 1.00 27.79 547 GLY A C 1
ATOM 1996 O O . GLY A 1 271 ? 36.196 12.531 11.412 1.00 29.62 547 GLY A O 1
ATOM 1997 N N . ARG A 1 272 ? 34.238 13.631 11.381 1.00 25.00 548 ARG A N 1
ATOM 1998 C CA . ARG A 1 272 ? 34.871 14.947 11.277 1.00 32.02 548 ARG A CA 1
ATOM 1999 C C . ARG A 1 272 ? 34.304 15.899 12.325 1.00 28.30 548 ARG A C 1
ATOM 2000 O O . ARG A 1 272 ? 33.106 15.884 12.589 1.00 26.88 548 ARG A O 1
ATOM 2008 N N . VAL A 1 273 ? 35.150 16.732 12.925 1.00 26.78 549 VAL A N 1
ATOM 2009 C CA . VAL A 1 273 ? 34.656 17.791 13.809 1.00 28.67 549 VAL A CA 1
ATOM 2010 C C . VAL A 1 273 ? 34.122 18.916 12.922 1.00 30.07 549 VAL A C 1
ATOM 2011 O O . VAL A 1 273 ? 34.893 19.627 12.280 1.00 33.23 549 VAL A O 1
ATOM 2015 N N . VAL A 1 274 ? 32.799 19.067 12.857 1.00 27.71 550 VAL A N 1
ATOM 2016 C CA . VAL A 1 274 ? 32.221 20.112 12.010 1.00 31.85 550 VAL A CA 1
ATOM 2017 C C . VAL A 1 274 ? 31.991 21.432 12.754 1.00 42.50 550 VAL A C 1
ATOM 2018 O O . VAL A 1 274 ? 31.783 22.466 12.106 1.00 38.07 550 VAL A O 1
ATOM 2022 N N . PHE A 1 275 ? 31.981 21.418 14.087 1.00 32.66 551 PHE A N 1
ATOM 2023 C CA . PHE A 1 275 ? 31.897 22.634 14.883 1.00 35.61 551 PHE A CA 1
ATOM 2024 C C . PHE A 1 275 ? 32.600 22.401 16.208 1.00 33.73 551 PHE A C 1
ATOM 2025 O O . PHE A 1 275 ? 32.473 21.328 16.804 1.00 27.21 551 PHE A O 1
ATOM 2033 N N . GLN A 1 276 ? 33.265 23.443 16.701 1.00 28.19 552 GLN A N 1
ATOM 2034 C CA . GLN A 1 276 ? 33.901 23.422 18.008 1.00 27.82 552 GLN A CA 1
ATOM 2035 C C . GLN A 1 276 ? 33.789 24.825 18.603 1.00 27.98 552 GLN A C 1
ATOM 2036 O O . GLN A 1 276 ? 34.065 25.801 17.907 1.00 27.77 552 GLN A O 1
ATOM 2042 N N . GLY A 1 277 ? 33.362 24.943 19.853 1.00 30.34 553 GLY A N 1
ATOM 2043 C CA . GLY A 1 277 ? 33.324 26.252 20.501 1.00 28.19 553 GLY A CA 1
ATOM 2044 C C . GLY A 1 277 ? 32.226 26.314 21.545 1.00 35.36 553 GLY A C 1
ATOM 2045 O O . GLY A 1 277 ? 31.766 25.296 22.043 1.00 27.99 553 GLY A O 1
ATOM 2046 N N . THR A 1 278 ? 31.806 27.530 21.873 1.00 39.32 554 THR A N 1
ATOM 2047 C CA . THR A 1 278 ? 30.828 27.678 22.939 1.00 26.58 554 THR A CA 1
ATOM 2048 C C . THR A 1 278 ? 29.411 27.465 22.402 1.00 32.59 554 THR A C 1
ATOM 2049 O O . THR A 1 278 ? 29.171 27.448 21.193 1.00 29.42 554 THR A O 1
ATOM 2053 N N . VAL A 1 279 ? 28.458 27.343 23.333 1.00 28.13 555 VAL A N 1
ATOM 2054 C CA . VAL A 1 279 ? 27.042 27.309 22.967 1.00 34.98 555 VAL A CA 1
ATOM 2055 C C . VAL A 1 279 ? 26.650 28.550 22.171 1.00 30.28 555 VAL A C 1
ATOM 2056 O O . VAL A 1 279 ? 26.015 28.455 21.112 1.00 32.30 555 VAL A O 1
ATOM 2060 N N . ASP A 1 280 ? 27.006 29.735 22.673 1.00 35.00 556 ASP A N 1
ATOM 2061 C CA . ASP A 1 280 ? 26.619 30.959 21.961 1.00 31.83 556 ASP A CA 1
ATOM 2062 C C . ASP A 1 280 ? 27.186 30.971 20.545 1.00 37.67 556 ASP A C 1
ATOM 2063 O O . ASP A 1 280 ? 26.503 31.387 19.599 1.00 40.67 556 ASP A O 1
ATOM 2068 N N . GLU A 1 281 ? 28.429 30.502 20.373 1.00 29.09 557 GLU A N 1
ATOM 2069 C CA . GLU A 1 281 ? 29.000 30.461 19.028 1.00 39.19 557 GLU A CA 1
ATOM 2070 C C . GLU A 1 281 ? 28.242 29.484 18.138 1.00 42.59 557 GLU A C 1
ATOM 2071 O O . GLU A 1 281 ? 28.075 29.733 16.942 1.00 47.87 557 GLU A O 1
ATOM 2077 N N . LEU A 1 282 ? 27.787 28.362 18.702 1.00 40.67 558 LEU A N 1
ATOM 2078 C CA . LEU A 1 282 ? 27.013 27.401 17.920 1.00 44.32 558 LEU A CA 1
ATOM 2079 C C . LEU A 1 282 ? 25.696 28.008 17.466 1.00 46.93 558 LEU A C 1
ATOM 2080 O O . LEU A 1 282 ? 25.321 27.881 16.294 1.00 45.83 558 LEU A O 1
ATOM 2085 N N . LEU A 1 283 ? 24.981 28.668 18.385 1.00 38.80 559 LEU A N 1
ATOM 2086 C CA . LEU A 1 283 ? 23.731 29.330 18.022 1.00 45.59 559 LEU A CA 1
ATOM 2087 C C . LEU A 1 283 ? 23.952 30.433 16.988 1.00 57.32 559 LEU A C 1
ATOM 2088 O O . LEU A 1 283 ? 23.099 30.644 16.117 1.00 64.34 559 LEU A O 1
ATOM 2093 N N . LYS A 1 284 ? 25.094 31.129 17.050 1.00 59.79 560 LYS A N 1
ATOM 2094 C CA . LYS A 1 284 ? 25.347 32.226 16.118 1.00 57.40 560 LYS A CA 1
ATOM 2095 C C . LYS A 1 284 ? 25.562 31.734 14.691 1.00 65.98 560 LYS A C 1
ATOM 2096 O O . LYS A 1 284 ? 25.177 32.429 13.742 1.00 71.95 560 LYS A O 1
ATOM 2102 N N . ASN A 1 285 ? 26.180 30.564 14.512 1.00 57.07 561 ASN A N 1
ATOM 2103 C CA . ASN A 1 285 ? 26.460 30.026 13.181 1.00 67.71 561 ASN A CA 1
ATOM 2104 C C . ASN A 1 285 ? 26.122 28.550 13.167 1.00 67.68 561 ASN A C 1
ATOM 2105 O O . ASN A 1 285 ? 26.995 27.686 13.333 1.00 64.47 561 ASN A O 1
ATOM 2110 N N . PRO A 1 286 ? 24.856 28.213 12.951 1.00 69.13 562 PRO A N 1
ATOM 2111 C CA . PRO A 1 286 ? 24.433 26.818 13.102 1.00 73.24 562 PRO A CA 1
ATOM 2112 C C . PRO A 1 286 ? 24.338 26.044 11.794 1.00 81.57 562 PRO A C 1
ATOM 2113 O O . PRO A 1 286 ? 24.160 24.823 11.823 1.00 80.83 562 PRO A O 1
ATOM 2117 N N . ASP A 1 287 ? 24.463 26.720 10.648 1.00 90.83 563 ASP A N 1
ATOM 2118 C CA . ASP A 1 287 ? 24.125 26.081 9.374 1.00 87.73 563 ASP A CA 1
ATOM 2119 C C . ASP A 1 287 ? 25.144 25.047 8.919 1.00 77.77 563 ASP A C 1
ATOM 2120 O O . ASP A 1 287 ? 24.891 24.362 7.917 1.00 76.79 563 ASP A O 1
ATOM 2125 N N . SER A 1 288 ? 26.272 24.901 9.613 1.00 62.13 564 SER A N 1
ATOM 2126 C CA . SER A 1 288 ? 27.166 23.794 9.301 1.00 73.92 564 SER A CA 1
ATOM 2127 C C . SER A 1 288 ? 26.807 22.496 10.029 1.00 72.03 564 SER A C 1
ATOM 2128 O O . SER A 1 288 ? 27.203 21.413 9.573 1.00 78.89 564 SER A O 1
ATOM 2131 N N . SER A 1 289 ? 26.061 22.562 11.132 1.00 54.62 565 SER A N 1
ATOM 2132 C CA . SER A 1 289 ? 25.817 21.388 11.955 1.00 44.68 565 SER A CA 1
ATOM 2133 C C . SER A 1 289 ? 24.322 21.155 12.127 1.00 34.86 565 SER A C 1
ATOM 2134 O O . SER A 1 289 ? 23.551 22.098 12.310 1.00 28.89 565 SER A O 1
ATOM 2137 N N . LEU A 1 290 ? 23.919 19.888 12.045 1.00 32.76 566 LEU A N 1
ATOM 2138 C CA . LEU A 1 290 ? 22.546 19.524 12.374 1.00 40.77 566 LEU A CA 1
ATOM 2139 C C . LEU A 1 290 ? 22.220 19.875 13.814 1.00 37.83 566 LEU A C 1
ATOM 2140 O O . LEU A 1 290 ? 21.126 20.378 14.112 1.00 31.79 566 LEU A O 1
ATOM 2145 N N . THR A 1 291 ? 23.144 19.577 14.729 1.00 34.58 567 THR A N 1
ATOM 2146 C CA . THR A 1 291 ? 22.958 19.940 16.132 1.00 31.18 567 THR A CA 1
ATOM 2147 C C . THR A 1 291 ? 22.592 21.415 16.271 1.00 38.17 567 THR A C 1
ATOM 2148 O O . THR A 1 291 ? 21.629 21.767 16.962 1.00 28.76 567 THR A O 1
ATOM 2152 N N . GLY A 1 292 ? 23.339 22.294 15.588 1.00 36.66 568 GLY A N 1
ATOM 2153 C CA . GLY A 1 292 ? 23.045 23.716 15.668 1.00 30.13 568 GLY A CA 1
ATOM 2154 C C . GLY A 1 292 ? 21.697 24.071 15.060 1.00 36.15 568 GLY A C 1
ATOM 2155 O O . GLY A 1 292 ? 20.986 24.942 15.569 1.00 33.60 568 GLY A O 1
ATOM 2156 N N . GLU A 1 293 ? 21.322 23.402 13.965 1.00 27.19 569 GLU A N 1
ATOM 2157 C CA . GLU A 1 293 ? 20.023 23.672 13.349 1.00 37.72 569 GLU A CA 1
ATOM 2158 C C . GLU A 1 293 ? 18.876 23.287 14.278 1.00 36.58 569 GLU A C 1
ATOM 2159 O O . GLU A 1 293 ? 17.866 23.992 14.353 1.00 31.50 569 GLU A O 1
ATOM 2165 N N . TYR A 1 294 ? 19.007 22.174 15.004 1.00 31.39 570 TYR A N 1
ATOM 2166 C CA . TYR A 1 294 ? 17.959 21.838 15.964 1.00 30.79 570 TYR A CA 1
ATOM 2167 C C . TYR A 1 294 ? 17.954 22.804 17.145 1.00 35.72 570 TYR A C 1
ATOM 2168 O O . TYR A 1 294 ? 16.886 23.221 17.614 1.00 40.42 570 TYR A O 1
ATOM 2177 N N . LEU A 1 295 ? 19.139 23.175 17.637 1.00 31.52 571 LEU A N 1
ATOM 2178 C CA . LEU A 1 295 ? 19.217 24.061 18.797 1.00 33.65 571 LEU A CA 1
ATOM 2179 C C . LEU A 1 295 ? 18.628 25.442 18.506 1.00 40.47 571 LEU A C 1
ATOM 2180 O O . LEU A 1 295 ? 18.041 26.067 19.394 1.00 39.51 571 LEU A O 1
ATOM 2185 N N . SER A 1 296 ? 18.800 25.942 17.284 1.00 34.52 572 SER A N 1
ATOM 2186 C CA . SER A 1 296 ? 18.313 27.251 16.876 1.00 41.20 572 SER A CA 1
ATOM 2187 C C . SER A 1 296 ? 16.866 27.244 16.404 1.00 51.32 572 SER A C 1
ATOM 2188 O O . SER A 1 296 ? 16.335 28.312 16.094 1.00 57.16 572 SER A O 1
ATOM 2191 N N . GLY A 1 297 ? 16.218 26.087 16.303 1.00 48.04 573 GLY A N 1
ATOM 2192 C CA . GLY A 1 297 ? 14.854 26.084 15.812 1.00 37.68 573 GLY A CA 1
ATOM 2193 C C . GLY A 1 297 ? 14.718 26.060 14.309 1.00 48.39 573 GLY A C 1
ATOM 2194 O O . GLY A 1 297 ? 13.591 25.966 13.806 1.00 53.76 573 GLY A O 1
ATOM 2195 N N . LYS A 1 298 ? 15.829 26.134 13.574 1.00 42.46 574 LYS A N 1
ATOM 2196 C CA . LYS A 1 298 ? 15.784 25.931 12.129 1.00 44.45 574 LYS A CA 1
ATOM 2197 C C . LYS A 1 298 ? 15.247 24.552 11.767 1.00 45.18 574 LYS A C 1
ATOM 2198 O O . LYS A 1 298 ? 14.565 24.401 10.747 1.00 46.85 574 LYS A O 1
ATOM 2204 N N . ARG A 1 299 ? 15.556 23.530 12.565 1.00 42.64 575 ARG A N 1
ATOM 2205 C CA . ARG A 1 299 ? 15.034 22.186 12.349 1.00 34.11 575 ARG A CA 1
ATOM 2206 C C . ARG A 1 299 ? 14.273 21.745 13.595 1.00 43.65 575 ARG A C 1
ATOM 2207 O O . ARG A 1 299 ? 14.589 22.179 14.712 1.00 36.74 575 ARG A O 1
ATOM 2215 N N . LYS A 1 300 ? 13.265 20.881 13.400 1.00 36.51 576 LYS A N 1
ATOM 2216 C CA . LYS A 1 300 ? 12.350 20.519 14.484 1.00 40.14 576 LYS A CA 1
ATOM 2217 C C . LYS A 1 300 ? 11.823 19.103 14.263 1.00 36.73 576 LYS A C 1
ATOM 2218 O O . LYS A 1 300 ? 11.623 18.671 13.126 1.00 42.75 576 LYS A O 1
ATOM 2224 N N . ILE A 1 301 ? 11.638 18.365 15.355 1.00 33.97 577 ILE A N 1
ATOM 2225 C CA . ILE A 1 301 ? 10.790 17.177 15.314 1.00 34.40 577 ILE A CA 1
ATOM 2226 C C . ILE A 1 301 ? 9.346 17.654 15.453 1.00 28.10 577 ILE A C 1
ATOM 2227 O O . ILE A 1 301 ? 8.997 18.328 16.426 1.00 35.60 577 ILE A O 1
ATOM 2232 N N . THR A 1 302 ? 8.521 17.351 14.454 1.00 29.36 578 THR A N 1
ATOM 2233 C CA . THR A 1 302 ? 7.157 17.857 14.404 1.00 43.68 578 THR A CA 1
ATOM 2234 C C . THR A 1 302 ? 6.279 17.222 15.480 1.00 46.24 578 THR A C 1
ATOM 2235 O O . THR A 1 302 ? 6.492 16.074 15.889 1.00 34.63 578 THR A O 1
ATOM 2239 N N . VAL A 1 303 ? 5.290 17.989 15.940 1.00 40.30 579 VAL A N 1
ATOM 2240 C CA . VAL A 1 303 ? 4.205 17.474 16.771 1.00 45.64 579 VAL A CA 1
ATOM 2241 C C . VAL A 1 303 ? 3.103 16.965 15.850 1.00 48.74 579 VAL A C 1
ATOM 2242 O O . VAL A 1 303 ? 2.550 17.733 15.059 1.00 51.37 579 VAL A O 1
ATOM 2246 N N . ASN A 1 304 ? 2.782 15.673 15.941 1.00 49.46 580 ASN A N 1
ATOM 2247 C CA . ASN A 1 304 ? 1.616 15.138 15.241 1.00 47.58 580 ASN A CA 1
ATOM 2248 C C . ASN A 1 304 ? 0.378 15.944 15.620 1.00 44.83 580 ASN A C 1
ATOM 2249 O O . ASN A 1 304 ? 0.056 16.088 16.803 1.00 47.30 580 ASN A O 1
ATOM 2254 N N . LYS A 1 305 ? -0.302 16.519 14.634 1.00 49.61 581 LYS A N 1
ATOM 2255 C CA . LYS A 1 305 ? -1.439 17.366 14.971 1.00 58.68 581 LYS A CA 1
ATOM 2256 C C . LYS A 1 305 ? -2.774 16.676 14.721 1.00 56.46 581 LYS A C 1
ATOM 2257 O O . LYS A 1 305 ? -3.821 17.310 14.862 1.00 57.91 581 LYS A O 1
ATOM 2263 N N . THR A 1 306 ? -2.753 15.382 14.403 1.00 61.13 582 THR A N 1
ATOM 2264 C CA . THR A 1 306 ? -3.937 14.521 14.345 1.00 64.50 582 THR A CA 1
ATOM 2265 C C . THR A 1 306 ? -3.746 13.373 15.342 1.00 51.00 582 THR A C 1
ATOM 2266 O O . THR A 1 306 ? -3.214 12.321 14.976 1.00 58.27 582 THR A O 1
ATOM 2270 N N . ARG A 1 307 ? -4.185 13.552 16.592 1.00 46.98 583 ARG A N 1
ATOM 2271 C CA . ARG A 1 307 ? -4.103 12.456 17.562 1.00 54.60 583 ARG A CA 1
ATOM 2272 C C . ARG A 1 307 ? -5.073 11.332 17.195 1.00 56.60 583 ARG A C 1
ATOM 2273 O O . ARG A 1 307 ? -6.213 11.582 16.790 1.00 58.09 583 ARG A O 1
ATOM 2281 N N . ARG A 1 308 ? -4.624 10.084 17.351 1.00 42.91 584 ARG A N 1
ATOM 2282 C CA . ARG A 1 308 ? -5.447 8.931 17.003 1.00 37.10 584 ARG A CA 1
ATOM 2283 C C . ARG A 1 308 ? -6.412 8.574 18.132 1.00 36.70 584 ARG A C 1
ATOM 2284 O O . ARG A 1 308 ? -6.132 8.804 19.310 1.00 37.08 584 ARG A O 1
ATOM 2292 N N . LEU A 1 309 ? -7.559 7.996 17.759 1.00 39.00 585 LEU A N 1
ATOM 2293 C CA . LEU A 1 309 ? -8.431 7.393 18.761 1.00 43.60 585 LEU A CA 1
ATOM 2294 C C . LEU A 1 309 ? -8.345 5.870 18.670 1.00 43.24 585 LEU A C 1
ATOM 2295 O O . LEU A 1 309 ? -8.067 5.328 17.594 1.00 37.60 585 LEU A O 1
ATOM 2300 N N . PRO A 1 310 ? -8.554 5.151 19.772 1.00 43.37 586 PRO A N 1
ATOM 2301 C CA . PRO A 1 310 ? -8.368 3.692 19.750 1.00 40.47 586 PRO A CA 1
ATOM 2302 C C . PRO A 1 310 ? -9.570 2.962 19.181 1.00 37.43 586 PRO A C 1
ATOM 2303 O O . PRO A 1 310 ? -10.702 3.439 19.242 1.00 39.76 586 PRO A O 1
ATOM 2307 N N . TYR A 1 311 ? -9.318 1.772 18.630 1.00 35.19 587 TYR A N 1
ATOM 2308 C CA . TYR A 1 311 ? -10.432 0.932 18.197 1.00 33.13 587 TYR A CA 1
ATOM 2309 C C . TYR A 1 311 ? -10.994 0.083 19.330 1.00 42.29 587 TYR A C 1
ATOM 2310 O O . TYR A 1 311 ? -12.126 -0.407 19.223 1.00 43.62 587 TYR A O 1
ATOM 2319 N N . ALA A 1 312 ? -10.241 -0.089 20.407 1.00 36.00 588 ALA A N 1
ATOM 2320 C CA . ALA A 1 312 ? -10.671 -0.820 21.600 1.00 35.75 588 ALA A CA 1
ATOM 2321 C C . ALA A 1 312 ? -9.643 -0.527 22.682 1.00 35.64 588 ALA A C 1
ATOM 2322 O O . ALA A 1 312 ? -8.722 0.270 22.483 1.00 30.66 588 ALA A O 1
ATOM 2324 N N . SER A 1 313 ? -9.770 -1.176 23.825 1.00 38.77 589 SER A N 1
ATOM 2325 C CA . SER A 1 313 ? -8.720 -1.043 24.816 1.00 43.83 589 SER A CA 1
ATOM 2326 C C . SER A 1 313 ? -8.587 -2.357 25.558 1.00 36.32 589 SER A C 1
ATOM 2327 O O . SER A 1 313 ? -9.455 -3.229 25.474 1.00 36.22 589 SER A O 1
ATOM 2330 N N . LEU A 1 314 ? -7.473 -2.501 26.256 1.00 33.31 590 LEU A N 1
ATOM 2331 C CA . LEU A 1 314 ? -7.364 -3.550 27.254 1.00 42.49 590 LEU A CA 1
ATOM 2332 C C . LEU A 1 314 ? -7.077 -2.878 28.584 1.00 39.07 590 LEU A C 1
ATOM 2333 O O . LEU A 1 314 ? -6.703 -1.706 28.645 1.00 35.42 590 LEU A O 1
ATOM 2338 N N . LYS A 1 315 ? -7.280 -3.612 29.664 1.00 29.11 591 LYS A N 1
ATOM 2339 C CA . LYS A 1 315 ? -7.108 -3.014 30.976 1.00 29.52 591 LYS A CA 1
ATOM 2340 C C . LYS A 1 315 ? -6.525 -4.047 31.929 1.00 37.55 591 LYS A C 1
ATOM 2341 O O . LYS A 1 315 ? -7.055 -5.158 32.046 1.00 35.82 591 LYS A O 1
ATOM 2347 N N . ILE A 1 316 ? -5.435 -3.683 32.607 1.00 25.20 592 ILE A N 1
ATOM 2348 C CA . ILE A 1 316 ? -4.852 -4.526 33.645 1.00 22.13 592 ILE A CA 1
ATOM 2349 C C . ILE A 1 316 ? -5.252 -3.935 34.993 1.00 33.54 592 ILE A C 1
ATOM 2350 O O . ILE A 1 316 ? -5.140 -2.726 35.198 1.00 34.24 592 ILE A O 1
ATOM 2355 N N . LYS A 1 317 ? -5.766 -4.772 35.899 1.00 28.51 593 LYS A N 1
ATOM 2356 C CA . LYS A 1 317 ? -6.373 -4.301 37.133 1.00 29.09 593 LYS A CA 1
ATOM 2357 C C . LYS A 1 317 ? -5.651 -4.871 38.343 1.00 34.65 593 LYS A C 1
ATOM 2358 O O . LYS A 1 317 ? -5.223 -6.044 38.351 1.00 31.16 593 LYS A O 1
ATOM 2364 N N . GLY A 1 318 ? -5.544 -4.019 39.362 1.00 29.46 594 GLY A N 1
ATOM 2365 C CA . GLY A 1 318 ? -4.987 -4.388 40.644 1.00 36.00 594 GLY A CA 1
ATOM 2366 C C . GLY A 1 318 ? -3.485 -4.561 40.664 1.00 33.37 594 GLY A C 1
ATOM 2367 O O . GLY A 1 318 ? -2.983 -5.473 41.324 1.00 33.90 594 GLY A O 1
ATOM 2368 N N . VAL A 1 319 ? -2.747 -3.711 39.967 1.00 25.10 595 VAL A N 1
ATOM 2369 C CA . VAL A 1 319 ? -1.300 -3.891 39.884 1.00 33.84 595 VAL A CA 1
ATOM 2370 C C . VAL A 1 319 ? -0.658 -3.394 41.173 1.00 33.19 595 VAL A C 1
ATOM 2371 O O . VAL A 1 319 ? -0.818 -2.230 41.558 1.00 32.85 595 VAL A O 1
ATOM 2375 N N . ARG A 1 320 ? 0.082 -4.279 41.842 1.00 27.46 596 ARG A N 1
ATOM 2376 C CA . ARG A 1 320 ? 0.720 -3.943 43.107 1.00 25.30 596 ARG A CA 1
ATOM 2377 C C . ARG A 1 320 ? 2.194 -4.300 43.113 1.00 30.27 596 ARG A C 1
ATOM 2378 O O . ARG A 1 320 ? 2.812 -4.298 44.182 1.00 26.47 596 ARG A O 1
ATOM 2386 N N . HIS A 1 321 ? 2.766 -4.617 41.956 1.00 24.97 597 HIS A N 1
ATOM 2387 C CA . HIS A 1 321 ? 4.165 -5.017 41.896 1.00 27.19 597 HIS A CA 1
ATOM 2388 C C . HIS A 1 321 ? 5.043 -3.841 42.301 1.00 28.46 597 HIS A C 1
ATOM 2389 O O . HIS A 1 321 ? 4.814 -2.709 41.874 1.00 27.88 597 HIS A O 1
ATOM 2396 N N . ASN A 1 322 ? 6.051 -4.122 43.133 1.00 27.51 598 ASN A N 1
ATOM 2397 C CA . ASN A 1 322 ? 6.965 -3.121 43.672 1.00 27.20 598 ASN A CA 1
ATOM 2398 C C . ASN A 1 322 ? 6.195 -1.975 44.318 1.00 29.33 598 ASN A C 1
ATOM 2399 O O . ASN A 1 322 ? 5.409 -2.223 45.228 1.00 24.71 598 ASN A O 1
ATOM 2404 N N . ASN A 1 323 ? 6.397 -0.732 43.874 1.00 24.44 599 ASN A N 1
ATOM 2405 C CA . ASN A 1 323 ? 5.719 0.395 44.512 1.00 34.05 599 ASN A CA 1
ATOM 2406 C C . ASN A 1 323 ? 4.368 0.741 43.884 1.00 32.19 599 ASN A C 1
ATOM 2407 O O . ASN A 1 323 ? 3.768 1.743 44.288 1.00 32.70 599 ASN A O 1
ATOM 2412 N N . LEU A 1 324 ? 3.872 -0.041 42.918 1.00 26.62 600 LEU A N 1
ATOM 2413 C CA . LEU A 1 324 ? 2.610 0.303 42.255 1.00 22.37 600 LEU A CA 1
ATOM 2414 C C . LEU A 1 324 ? 1.432 0.206 43.226 1.00 35.34 600 LEU A C 1
ATOM 2415 O O . LEU A 1 324 ? 1.273 -0.796 43.932 1.00 37.31 600 LEU A O 1
ATOM 2420 N N . LYS A 1 325 ? 0.587 1.244 43.237 1.00 32.98 601 LYS A N 1
ATOM 2421 C CA . LYS A 1 325 ? -0.392 1.453 44.310 1.00 30.87 601 LYS A CA 1
ATOM 2422 C C . LYS A 1 325 ? -1.758 0.871 43.939 1.00 33.44 601 LYS A C 1
ATOM 2423 O O . LYS A 1 325 ? -2.769 1.568 43.918 1.00 31.88 601 LYS A O 1
ATOM 2429 N N . ASN A 1 326 ? -1.781 -0.433 43.648 1.00 26.32 602 ASN A N 1
ATOM 2430 C CA . ASN A 1 326 ? -3.038 -1.139 43.418 1.00 25.74 602 ASN A CA 1
ATOM 2431 C C . ASN A 1 326 ? -3.837 -0.450 42.322 1.00 33.45 602 ASN A C 1
ATOM 2432 O O . ASN A 1 326 ? -5.024 -0.159 42.470 1.00 36.01 602 ASN A O 1
ATOM 2437 N N . ILE A 1 327 ? -3.157 -0.192 41.195 1.00 28.49 603 ILE A N 1
ATOM 2438 C CA . ILE A 1 327 ? -3.693 0.647 40.132 1.00 30.26 603 ILE A CA 1
ATOM 2439 C C . ILE A 1 327 ? -4.331 -0.197 39.039 1.00 33.07 603 ILE A C 1
ATOM 2440 O O . ILE A 1 327 ? -3.969 -1.360 38.799 1.00 35.52 603 ILE A O 1
ATOM 2445 N N . ASP A 1 328 ? -5.340 0.394 38.407 1.00 30.29 604 ASP A N 1
ATOM 2446 C CA . ASP A 1 328 ? -5.953 -0.117 37.191 1.00 30.59 604 ASP A CA 1
ATOM 2447 C C . ASP A 1 328 ? -5.480 0.760 36.045 1.00 38.39 604 ASP A C 1
ATOM 2448 O O . ASP A 1 328 ? -5.595 1.990 36.119 1.00 32.70 604 ASP A O 1
ATOM 2453 N N . VAL A 1 329 ? -4.957 0.137 34.997 1.00 31.03 605 VAL A N 1
ATOM 2454 C CA . VAL A 1 329 ? -4.328 0.854 33.897 1.00 29.98 605 VAL A CA 1
ATOM 2455 C C . VAL A 1 329 ? -5.001 0.424 32.613 1.00 34.44 605 VAL A C 1
ATOM 2456 O O . VAL A 1 329 ? -5.015 -0.769 32.281 1.00 34.94 605 VAL A O 1
ATOM 2460 N N . GLU A 1 330 ? -5.551 1.389 31.891 1.00 25.49 606 GLU A N 1
ATOM 2461 C CA . GLU A 1 330 ? -6.175 1.126 30.609 1.00 31.64 606 GLU A CA 1
ATOM 2462 C C . GLU A 1 330 ? -5.213 1.464 29.472 1.00 29.07 606 GLU A C 1
ATOM 2463 O O . GLU A 1 330 ? -4.612 2.551 29.452 1.00 31.49 606 GLU A O 1
ATOM 2469 N N . ILE A 1 331 ? -5.032 0.518 28.556 1.00 26.00 607 ILE A N 1
ATOM 2470 C CA . ILE A 1 331 ? -4.206 0.681 27.366 1.00 24.31 607 ILE A CA 1
ATOM 2471 C C . ILE A 1 331 ? -5.143 0.807 26.168 1.00 32.72 607 ILE A C 1
ATOM 2472 O O . ILE A 1 331 ? -5.771 -0.181 25.767 1.00 29.82 607 ILE A O 1
ATOM 2477 N N . PRO A 1 332 ? -5.275 1.991 25.576 1.00 32.74 608 PRO A N 1
ATOM 2478 C CA . PRO A 1 332 ? -6.010 2.103 24.311 1.00 32.16 608 PRO A CA 1
ATOM 2479 C C . PRO A 1 332 ? -5.209 1.453 23.189 1.00 28.19 608 PRO A C 1
ATOM 2480 O O . PRO A 1 332 ? -3.987 1.590 23.116 1.00 33.88 608 PRO A O 1
ATOM 2484 N N . LEU A 1 333 ? -5.898 0.722 22.324 1.00 31.94 609 LEU A N 1
ATOM 2485 C CA . LEU A 1 333 ? -5.232 -0.062 21.297 1.00 33.62 609 LEU A CA 1
ATOM 2486 C C . LEU A 1 333 ? -5.335 0.646 19.954 1.00 29.93 609 LEU A C 1
ATOM 2487 O O . LEU A 1 333 ? -6.295 1.374 19.690 1.00 31.78 609 LEU A O 1
ATOM 2492 N N . GLY A 1 334 ? -4.352 0.404 19.091 1.00 31.21 610 GLY A N 1
ATOM 2493 C CA . GLY A 1 334 ? -4.317 1.065 17.799 1.00 29.61 610 GLY A CA 1
ATOM 2494 C C . GLY A 1 334 ? -3.782 2.479 17.836 1.00 35.15 610 GLY A C 1
ATOM 2495 O O . GLY A 1 334 ? -3.949 3.221 16.857 1.00 29.56 610 GLY A O 1
ATOM 2496 N N . VAL A 1 335 ? -3.145 2.888 18.933 1.00 31.09 611 VAL A N 1
ATOM 2497 C CA . VAL A 1 335 ? -2.626 4.244 19.061 1.00 27.20 611 VAL A CA 1
ATOM 2498 C C . VAL A 1 335 ? -1.187 4.159 19.559 1.00 31.02 611 VAL A C 1
ATOM 2499 O O . VAL A 1 335 ? -0.683 3.084 19.886 1.00 22.90 611 VAL A O 1
ATOM 2503 N N . PHE A 1 336 ? -0.518 5.314 19.592 1.00 28.23 612 PHE A N 1
ATOM 2504 C CA . PHE A 1 336 ? 0.835 5.441 20.146 1.00 23.89 612 PHE A CA 1
ATOM 2505 C C . PHE A 1 336 ? 0.740 5.809 21.633 1.00 28.46 612 PHE A C 1
ATOM 2506 O O . PHE A 1 336 ? 0.278 6.903 21.982 1.00 25.71 612 PHE A O 1
ATOM 2514 N N . VAL A 1 337 ? 1.178 4.896 22.512 1.00 28.44 613 VAL A N 1
ATOM 2515 C CA . VAL A 1 337 ? 1.074 5.061 23.963 1.00 17.87 613 VAL A CA 1
ATOM 2516 C C . VAL A 1 337 ? 2.463 5.304 24.545 1.00 28.10 613 VAL A C 1
ATOM 2517 O O . VAL A 1 337 ? 3.384 4.521 24.300 1.00 21.89 613 VAL A O 1
ATOM 2521 N N . CYS A 1 338 ? 2.608 6.366 25.340 1.00 28.72 614 CYS A N 1
ATOM 2522 C CA . CYS A 1 338 ? 3.816 6.548 26.146 1.00 19.83 614 CYS A CA 1
ATOM 2523 C C . CYS A 1 338 ? 3.494 6.369 27.620 1.00 26.81 614 CYS A C 1
ATOM 2524 O O . CYS A 1 338 ? 2.453 6.827 28.102 1.00 27.94 614 CYS A O 1
ATOM 2527 N N . VAL A 1 339 ? 4.377 5.673 28.321 1.00 20.63 615 VAL A N 1
ATOM 2528 C CA . VAL A 1 339 ? 4.344 5.596 29.774 1.00 20.99 615 VAL A CA 1
ATOM 2529 C C . VAL A 1 339 ? 5.493 6.444 30.301 1.00 24.51 615 VAL A C 1
ATOM 2530 O O . VAL A 1 339 ? 6.647 6.216 29.927 1.00 23.50 615 VAL A O 1
ATOM 2534 N N . THR A 1 340 ? 5.181 7.418 31.172 1.00 20.62 616 THR A N 1
ATOM 2535 C CA . THR A 1 340 ? 6.109 8.481 31.566 1.00 25.30 616 THR A CA 1
ATOM 2536 C C . THR A 1 340 ? 6.072 8.658 33.078 1.00 29.98 616 THR A C 1
ATOM 2537 O O . THR A 1 340 ? 5.242 8.067 33.753 1.00 25.16 616 THR A O 1
ATOM 2541 N N . GLY A 1 341 ? 6.977 9.468 33.619 1.00 22.92 617 GLY A N 1
ATOM 2542 C CA . GLY A 1 341 ? 7.067 9.700 35.052 1.00 22.47 617 GLY A CA 1
ATOM 2543 C C . GLY A 1 341 ? 8.518 9.653 35.494 1.00 23.90 617 GLY A C 1
ATOM 2544 O O . GLY A 1 341 ? 9.378 9.087 34.820 1.00 23.85 617 GLY A O 1
ATOM 2545 N N . VAL A 1 342 ? 8.801 10.224 36.669 1.00 23.28 618 VAL A N 1
ATOM 2546 C CA . VAL A 1 342 ? 10.200 10.318 37.117 1.00 23.81 618 VAL A CA 1
ATOM 2547 C C . VAL A 1 342 ? 10.762 8.922 37.354 1.00 24.43 618 VAL A C 1
ATOM 2548 O O . VAL A 1 342 ? 10.026 7.929 37.450 1.00 23.78 618 VAL A O 1
ATOM 2552 N N . SER A 1 343 ? 12.088 8.831 37.436 1.00 19.23 619 SER A N 1
ATOM 2553 C CA . SER A 1 343 ? 12.641 7.494 37.582 1.00 24.01 619 SER A CA 1
ATOM 2554 C C . SER A 1 343 ? 12.277 6.947 38.958 1.00 30.84 619 SER A C 1
ATOM 2555 O O . SER A 1 343 ? 12.103 7.703 39.922 1.00 25.80 619 SER A O 1
ATOM 2558 N N . GLY A 1 344 ? 12.083 5.627 39.029 1.00 26.64 620 GLY A N 1
ATOM 2559 C CA . GLY A 1 344 ? 11.542 5.012 40.232 1.00 25.64 620 GLY A CA 1
ATOM 2560 C C . GLY A 1 344 ? 10.042 5.146 40.427 1.00 27.30 620 GLY A C 1
ATOM 2561 O O . GLY A 1 344 ? 9.531 4.718 41.481 1.00 26.08 620 GLY A O 1
ATOM 2562 N N . SER A 1 345 ? 9.308 5.732 39.473 1.00 23.25 621 SER A N 1
ATOM 2563 C CA . SER A 1 345 ? 7.870 5.872 39.678 1.00 28.33 621 SER A CA 1
ATOM 2564 C C . SER A 1 345 ? 7.094 4.588 39.405 1.00 28.24 621 SER A C 1
ATOM 2565 O O . SER A 1 345 ? 5.913 4.529 39.751 1.00 26.78 621 SER A O 1
ATOM 2568 N N . GLY A 1 346 ? 7.707 3.574 38.796 1.00 27.78 622 GLY A N 1
ATOM 2569 C CA . GLY A 1 346 ? 7.034 2.312 38.545 1.00 23.11 622 GLY A CA 1
ATOM 2570 C C . GLY A 1 346 ? 6.829 1.956 37.081 1.00 30.19 622 GLY A C 1
ATOM 2571 O O . GLY A 1 346 ? 6.089 1.010 36.798 1.00 22.01 622 GLY A O 1
ATOM 2572 N N . LYS A 1 347 ? 7.443 2.682 36.137 1.00 22.59 623 LYS A N 1
ATOM 2573 C CA . LYS A 1 347 ? 7.151 2.454 34.721 1.00 22.49 623 LYS A CA 1
ATOM 2574 C C . LYS A 1 347 ? 7.609 1.075 34.273 1.00 19.44 623 LYS A C 1
ATOM 2575 O O . LYS A 1 347 ? 6.853 0.336 33.627 1.00 22.38 623 LYS A O 1
ATOM 2581 N N . SER A 1 348 ? 8.849 0.702 34.580 1.00 22.05 624 SER A N 1
ATOM 2582 C CA . SER A 1 348 ? 9.265 -0.627 34.147 1.00 21.47 624 SER A CA 1
ATOM 2583 C C . SER A 1 348 ? 8.576 -1.705 34.980 1.00 26.25 624 SER A C 1
ATOM 2584 O O . SER A 1 348 ? 8.261 -2.778 34.452 1.00 21.36 624 SER A O 1
ATOM 2587 N N . SER A 1 349 ? 8.311 -1.437 36.266 1.00 24.39 625 SER A N 1
ATOM 2588 C CA . SER A 1 349 ? 7.544 -2.394 37.066 1.00 25.21 625 SER A CA 1
ATOM 2589 C C . SER A 1 349 ? 6.180 -2.648 36.444 1.00 23.49 625 SER A C 1
ATOM 2590 O O . SER A 1 349 ? 5.732 -3.795 36.364 1.00 29.90 625 SER A O 1
ATOM 2593 N N . LEU A 1 350 ? 5.511 -1.590 35.973 1.00 21.50 626 LEU A N 1
ATOM 2594 C CA . LEU A 1 350 ? 4.189 -1.767 35.368 1.00 21.01 626 LEU A CA 1
ATOM 2595 C C . LEU A 1 350 ? 4.297 -2.476 34.020 1.00 33.90 626 LEU A C 1
ATOM 2596 O O . LEU A 1 350 ? 3.649 -3.501 33.780 1.00 24.66 626 LEU A O 1
ATOM 2601 N N . VAL A 1 351 ? 5.131 -1.952 33.132 1.00 23.02 627 VAL A N 1
ATOM 2602 C CA . VAL A 1 351 ? 5.073 -2.309 31.718 1.00 26.97 627 VAL A CA 1
ATOM 2603 C C . VAL A 1 351 ? 5.914 -3.536 31.428 1.00 27.50 627 VAL A C 1
ATOM 2604 O O . VAL A 1 351 ? 5.444 -4.483 30.792 1.00 25.57 627 VAL A O 1
ATOM 2608 N N . MET A 1 352 ? 7.170 -3.521 31.876 1.00 20.69 628 MET A N 1
ATOM 2609 C CA . MET A 1 352 ? 8.101 -4.588 31.514 1.00 19.15 628 MET A CA 1
ATOM 2610 C C . MET A 1 352 ? 7.916 -5.812 32.396 1.00 28.69 628 MET A C 1
ATOM 2611 O O . MET A 1 352 ? 8.052 -6.941 31.923 1.00 26.91 628 MET A O 1
ATOM 2616 N N . GLU A 1 353 ? 7.608 -5.620 33.679 1.00 25.51 629 GLU A N 1
ATOM 2617 C CA . GLU A 1 353 ? 7.639 -6.732 34.618 1.00 26.94 629 GLU A CA 1
ATOM 2618 C C . GLU A 1 353 ? 6.262 -7.236 35.010 1.00 23.21 629 GLU A C 1
ATOM 2619 O O . GLU A 1 353 ? 6.171 -8.251 35.713 1.00 28.32 629 GLU A O 1
ATOM 2625 N N . THR A 1 354 ? 5.198 -6.567 34.570 1.00 22.50 630 THR A N 1
ATOM 2626 C CA . THR A 1 354 ? 3.856 -7.062 34.838 1.00 25.89 630 THR A CA 1
ATOM 2627 C C . THR A 1 354 ? 3.055 -7.214 33.553 1.00 37.51 630 THR A C 1
ATOM 2628 O O . THR A 1 354 ? 2.686 -8.335 33.188 1.00 25.94 630 THR A O 1
ATOM 2632 N N . LEU A 1 355 ? 2.786 -6.105 32.852 1.00 23.39 631 LEU A N 1
ATOM 2633 C CA . LEU A 1 355 ? 1.926 -6.174 31.670 1.00 25.03 631 LEU A CA 1
ATOM 2634 C C . LEU A 1 355 ? 2.530 -7.074 30.596 1.00 25.43 631 LEU A C 1
ATOM 2635 O O . LEU A 1 355 ? 1.834 -7.908 29.994 1.00 21.66 631 LEU A O 1
ATOM 2640 N N . TYR A 1 356 ? 3.828 -6.921 30.342 1.00 24.50 632 TYR A N 1
ATOM 2641 C CA . TYR A 1 356 ? 4.452 -7.712 29.283 1.00 26.40 632 TYR A CA 1
ATOM 2642 C C . TYR A 1 356 ? 4.379 -9.216 29.539 1.00 33.35 632 TYR A C 1
ATOM 2643 O O . TYR A 1 356 ? 3.873 -9.944 28.666 1.00 29.46 632 TYR A O 1
ATOM 2652 N N . PRO A 1 357 ? 4.884 -9.751 30.657 1.00 25.73 633 PRO A N 1
ATOM 2653 C CA . PRO A 1 357 ? 4.769 -11.210 30.856 1.00 26.51 633 PRO A CA 1
ATOM 2654 C C . PRO A 1 357 ? 3.336 -11.671 30.967 1.00 28.37 633 PRO A C 1
ATOM 2655 O O . PRO A 1 357 ? 3.008 -12.773 30.512 1.00 27.32 633 PRO A O 1
ATOM 2659 N N . ALA A 1 358 ? 2.453 -10.856 31.539 1.00 25.97 634 ALA A N 1
ATOM 2660 C CA . ALA A 1 358 ? 1.063 -11.296 31.686 1.00 29.96 634 ALA A CA 1
ATOM 2661 C C . ALA A 1 358 ? 0.397 -11.479 30.319 1.00 31.99 634 ALA A C 1
ATOM 2662 O O . ALA A 1 358 ? -0.349 -12.448 30.097 1.00 28.86 634 ALA A O 1
ATOM 2664 N N . LEU A 1 359 ? 0.710 -10.596 29.366 1.00 21.15 635 LEU A N 1
ATOM 2665 C CA . LEU A 1 359 ? 0.159 -10.722 28.018 1.00 26.21 635 LEU A CA 1
ATOM 2666 C C . LEU A 1 359 ? 0.883 -11.796 27.213 1.00 27.80 635 LEU A C 1
ATOM 2667 O O . LEU A 1 359 ? 0.258 -12.479 26.395 1.00 27.06 635 LEU A O 1
ATOM 2672 N N . MET A 1 360 ? 2.195 -11.955 27.404 1.00 22.41 636 MET A N 1
ATOM 2673 C CA . MET A 1 360 ? 2.870 -13.121 26.828 1.00 31.09 636 MET A CA 1
ATOM 2674 C C . MET A 1 360 ? 2.183 -14.396 27.277 1.00 33.67 636 MET A C 1
ATOM 2675 O O . MET A 1 360 ? 1.848 -15.268 26.460 1.00 29.89 636 MET A O 1
ATOM 2680 N N . ASN A 1 361 ? 1.927 -14.509 28.581 1.00 26.84 637 ASN A N 1
ATOM 2681 C CA . ASN A 1 361 ? 1.313 -15.732 29.093 1.00 32.73 637 ASN A CA 1
ATOM 2682 C C . ASN A 1 361 ? -0.082 -15.921 28.514 1.00 33.08 637 ASN A C 1
ATOM 2683 O O . ASN A 1 361 ? -0.425 -16.995 28.043 1.00 28.17 637 ASN A O 1
ATOM 2688 N N . LEU A 1 362 ? -0.871 -14.861 28.438 1.00 29.29 638 LEU A N 1
ATOM 2689 C CA . LEU A 1 362 ? -2.219 -15.020 27.901 1.00 29.88 638 LEU A CA 1
ATOM 2690 C C . LEU A 1 362 ? -2.207 -15.391 26.419 1.00 33.35 638 LEU A C 1
ATOM 2691 O O . LEU A 1 362 ? -2.954 -16.276 25.985 1.00 31.37 638 LEU A O 1
ATOM 2696 N N . LEU A 1 363 ? -1.388 -14.709 25.618 1.00 31.20 639 LEU A N 1
ATOM 2697 C CA . LEU A 1 363 ? -1.497 -14.780 24.164 1.00 30.82 639 LEU A CA 1
ATOM 2698 C C . LEU A 1 363 ? -0.594 -15.835 23.534 1.00 29.29 639 LEU A C 1
ATOM 2699 O O . LEU A 1 363 ? -0.978 -16.446 22.533 1.00 33.19 639 LEU A O 1
ATOM 2704 N N . HIS A 1 364 ? 0.626 -16.031 24.080 1.00 28.71 640 HIS A N 1
ATOM 2705 C CA . HIS A 1 364 ? 1.758 -16.746 23.464 1.00 37.98 640 HIS A CA 1
ATOM 2706 C C . HIS A 1 364 ? 2.439 -17.582 24.530 1.00 69.24 640 HIS A C 1
ATOM 2707 O O . HIS A 1 364 ? 3.363 -17.073 25.169 1.00 106.71 640 HIS A O 1
ATOM 2714 N N . LYS A 1 365 ? 2.033 -18.834 24.697 1.00 46.03 641 LYS A N 1
ATOM 2715 C CA . LYS A 1 365 ? 2.928 -19.746 25.406 1.00 79.04 641 LYS A CA 1
ATOM 2716 C C . LYS A 1 365 ? 3.282 -19.272 26.826 1.00 54.74 641 LYS A C 1
ATOM 2717 O O . LYS A 1 365 ? 4.338 -18.668 27.047 1.00 55.56 641 LYS A O 1
ATOM 2723 N N . THR A 1 366 ? 2.441 -19.513 27.811 1.00 65.94 642 THR A N 1
ATOM 2724 C CA . THR A 1 366 ? 2.820 -18.918 29.091 1.00 49.69 642 THR A CA 1
ATOM 2725 C C . THR A 1 366 ? 4.000 -19.649 29.692 1.00 47.91 642 THR A C 1
ATOM 2726 O O . THR A 1 366 ? 4.248 -20.823 29.404 1.00 92.11 642 THR A O 1
ATOM 2730 N N . LYS A 1 367 ? 4.757 -18.921 30.489 1.00 30.87 643 LYS A N 1
ATOM 2731 C CA . LYS A 1 367 ? 4.985 -19.316 31.878 1.00 32.49 643 LYS A CA 1
ATOM 2732 C C . LYS A 1 367 ? 5.981 -18.361 32.491 1.00 32.05 643 LYS A C 1
ATOM 2733 O O . LYS A 1 367 ? 6.721 -18.743 33.404 1.00 27.13 643 LYS A O 1
ATOM 2739 N N . LEU A 1 368 ? 5.998 -17.116 31.978 1.00 32.16 644 LEU A N 1
ATOM 2740 C CA . LEU A 1 368 ? 6.876 -16.089 32.517 1.00 26.33 644 LEU A CA 1
ATOM 2741 C C . LEU A 1 368 ? 6.354 -15.629 33.874 1.00 30.99 644 LEU A C 1
ATOM 2742 O O . LEU A 1 368 ? 5.135 -15.491 34.056 1.00 27.14 644 LEU A O 1
ATOM 2747 N N . PRO A 1 369 ? 7.232 -15.380 34.843 1.00 35.12 645 PRO A N 1
ATOM 2748 C CA . PRO A 1 369 ? 6.772 -14.732 36.076 1.00 34.38 645 PRO A CA 1
ATOM 2749 C C . PRO A 1 369 ? 6.389 -13.287 35.782 1.00 28.09 645 PRO A C 1
ATOM 2750 O O . PRO A 1 369 ? 6.969 -12.625 34.918 1.00 28.31 645 PRO A O 1
ATOM 2754 N N . ALA A 1 370 ? 5.364 -12.821 36.486 1.00 28.20 646 ALA A N 1
ATOM 2755 C CA . ALA A 1 370 ? 4.769 -11.512 36.263 1.00 26.95 646 ALA A CA 1
ATOM 2756 C C . ALA A 1 370 ? 4.577 -10.843 37.611 1.00 31.45 646 ALA A C 1
ATOM 2757 O O . ALA A 1 370 ? 4.346 -11.524 38.612 1.00 27.16 646 ALA A O 1
ATOM 2759 N N . GLY A 1 371 ? 4.687 -9.508 37.647 1.00 32.63 647 GLY A N 1
ATOM 2760 C CA . GLY A 1 371 ? 4.405 -8.797 38.884 1.00 23.49 647 GLY A CA 1
ATOM 2761 C C . GLY A 1 371 ? 2.984 -9.030 39.366 1.00 28.13 647 GLY A C 1
ATOM 2762 O O . GLY A 1 371 ? 2.104 -9.465 38.615 1.00 29.51 647 GLY A O 1
ATOM 2763 N N . GLU A 1 372 ? 2.752 -8.733 40.652 1.00 29.45 648 GLU A N 1
ATOM 2764 C CA . GLU A 1 372 ? 1.437 -8.961 41.250 1.00 27.69 648 GLU A CA 1
ATOM 2765 C C . GLU A 1 372 ? 0.343 -8.103 40.604 1.00 30.05 648 GLU A C 1
ATOM 2766 O O . GLU A 1 372 ? 0.492 -6.890 40.450 1.00 30.34 648 GLU A O 1
ATOM 2772 N N . PHE A 1 373 ? -0.779 -8.733 40.251 1.00 28.48 649 PHE A N 1
ATOM 2773 C CA . PHE A 1 373 ? -1.916 -8.002 39.686 1.00 32.67 649 PHE A CA 1
ATOM 2774 C C . PHE A 1 373 ? -3.126 -8.916 39.772 1.00 29.35 649 PHE A C 1
ATOM 2775 O O . PHE A 1 373 ? -2.996 -10.124 39.994 1.00 32.93 649 PHE A O 1
ATOM 2783 N N . ASP A 1 374 ? -4.312 -8.319 39.635 1.00 26.16 650 ASP A N 1
ATOM 2784 C CA . ASP A 1 374 ? -5.552 -9.071 39.815 1.00 32.46 650 ASP A CA 1
ATOM 2785 C C . ASP A 1 374 ? -6.014 -9.701 38.507 1.00 40.03 650 ASP A C 1
ATOM 2786 O O . ASP A 1 374 ? -6.171 -10.926 38.431 1.00 41.19 650 ASP A O 1
ATOM 2791 N N . SER A 1 375 ? -6.209 -8.893 37.463 1.00 41.88 651 SER A N 1
ATOM 2792 C CA . SER A 1 375 ? -6.801 -9.470 36.254 1.00 32.48 651 SER A CA 1
ATOM 2793 C C . SER A 1 375 ? -6.469 -8.609 35.041 1.00 30.39 651 SER A C 1
ATOM 2794 O O . SER A 1 375 ? -5.992 -7.484 35.174 1.00 28.59 651 SER A O 1
ATOM 2797 N N . ILE A 1 376 ? -6.724 -9.158 33.848 1.00 30.87 652 ILE A N 1
ATOM 2798 C CA . ILE A 1 376 ? -6.630 -8.407 32.596 1.00 36.03 652 ILE A CA 1
ATOM 2799 C C . ILE A 1 376 ? -7.922 -8.603 31.818 1.00 33.26 652 ILE A C 1
ATOM 2800 O O . ILE A 1 376 ? -8.372 -9.736 31.650 1.00 32.79 652 ILE A O 1
ATOM 2805 N N . GLU A 1 377 ? -8.508 -7.507 31.336 1.00 33.24 653 GLU A N 1
ATOM 2806 C CA . GLU A 1 377 ? -9.650 -7.541 30.438 1.00 38.91 653 GLU A CA 1
ATOM 2807 C C . GLU A 1 377 ? -9.233 -7.024 29.069 1.00 42.20 653 GLU A C 1
ATOM 2808 O O . GLU A 1 377 ? -8.358 -6.159 28.954 1.00 32.67 653 GLU A O 1
ATOM 2814 N N . GLY A 1 378 ? -9.864 -7.562 28.030 1.00 29.92 654 GLY A N 1
ATOM 2815 C CA . GLY A 1 378 ? -9.721 -7.017 26.691 1.00 34.44 654 GLY A CA 1
ATOM 2816 C C . GLY A 1 378 ? -8.499 -7.456 25.915 1.00 38.51 654 GLY A C 1
ATOM 2817 O O . GLY A 1 378 ? -8.232 -6.883 24.852 1.00 36.43 654 GLY A O 1
ATOM 2818 N N . HIS A 1 379 ? -7.738 -8.440 26.409 1.00 32.82 655 HIS A N 1
ATOM 2819 C CA . HIS A 1 379 ? -6.565 -8.920 25.674 1.00 36.35 655 HIS A CA 1
ATOM 2820 C C . HIS A 1 379 ? -6.936 -9.614 24.370 1.00 36.09 655 HIS A C 1
ATOM 2821 O O . HIS A 1 379 ? -6.075 -9.798 23.500 1.00 36.40 655 HIS A O 1
ATOM 2828 N N . GLU A 1 380 ? -8.186 -10.031 24.222 1.00 33.26 656 GLU A N 1
ATOM 2829 C CA . GLU A 1 380 ? -8.617 -10.575 22.948 1.00 34.83 656 GLU A CA 1
ATOM 2830 C C . GLU A 1 380 ? -8.586 -9.529 21.846 1.00 42.01 656 GLU A C 1
ATOM 2831 O O . GLU A 1 380 ? -8.695 -9.888 20.669 1.00 35.36 656 GLU A O 1
ATOM 2837 N N . ASN A 1 381 ? -8.444 -8.248 22.196 1.00 31.71 657 ASN A N 1
ATOM 2838 C CA . ASN A 1 381 ? -8.415 -7.197 21.191 1.00 43.03 657 ASN A CA 1
ATOM 2839 C C . ASN A 1 381 ? -7.054 -7.038 20.536 1.00 41.29 657 ASN A C 1
ATOM 2840 O O . ASN A 1 381 ? -6.920 -6.220 19.622 1.00 36.52 657 ASN A O 1
ATOM 2845 N N . ILE A 1 382 ? -6.042 -7.784 20.970 1.00 36.54 658 ILE A N 1
ATOM 2846 C CA . ILE A 1 382 ? -4.793 -7.849 20.226 1.00 30.61 658 ILE A CA 1
ATOM 2847 C C . ILE A 1 382 ? -4.520 -9.307 19.902 1.00 37.22 658 ILE A C 1
ATOM 2848 O O . ILE A 1 382 ? -5.020 -10.227 20.553 1.00 33.24 658 ILE A O 1
ATOM 2853 N N . ASP A 1 383 ? -3.737 -9.511 18.860 1.00 28.62 659 ASP A N 1
ATOM 2854 C CA . ASP A 1 383 ? -3.415 -10.859 18.427 1.00 31.09 659 ASP A CA 1
ATOM 2855 C C . ASP A 1 383 ? -2.043 -11.314 18.887 1.00 35.14 659 ASP A C 1
ATOM 2856 O O . ASP A 1 383 ? -1.847 -12.506 19.123 1.00 36.76 659 ASP A O 1
ATOM 2861 N N . LYS A 1 384 ? -1.097 -10.392 19.021 1.00 26.24 660 LYS A N 1
ATOM 2862 C CA . LYS A 1 384 ? 0.295 -10.727 19.281 1.00 26.42 660 LYS A CA 1
ATOM 2863 C C . LYS A 1 384 ? 0.880 -9.711 20.241 1.00 34.35 660 LYS A C 1
ATOM 2864 O O . LYS A 1 384 ? 0.455 -8.553 20.279 1.00 31.53 660 LYS A O 1
ATOM 2870 N N . MET A 1 385 ? 1.868 -10.164 21.008 1.00 26.53 661 MET A N 1
ATOM 2871 C CA . MET A 1 385 ? 2.592 -9.353 21.968 1.00 29.28 661 MET A CA 1
ATOM 2872 C C . MET A 1 385 ? 4.062 -9.541 21.649 1.00 32.50 661 MET A C 1
ATOM 2873 O O . MET A 1 385 ? 4.567 -10.661 21.722 1.00 25.49 661 MET A O 1
ATOM 2878 N N . ILE A 1 386 ? 4.751 -8.462 21.294 1.00 25.62 662 ILE A N 1
ATOM 2879 C CA . ILE A 1 386 ? 6.172 -8.538 20.972 1.00 28.38 662 ILE A CA 1
ATOM 2880 C C . ILE A 1 386 ? 6.899 -7.452 21.746 1.00 30.64 662 ILE A C 1
ATOM 2881 O O . ILE A 1 386 ? 6.565 -6.267 21.614 1.00 24.23 662 ILE A O 1
ATOM 2886 N N . ALA A 1 387 ? 7.879 -7.849 22.564 1.00 24.07 663 ALA A N 1
ATOM 2887 C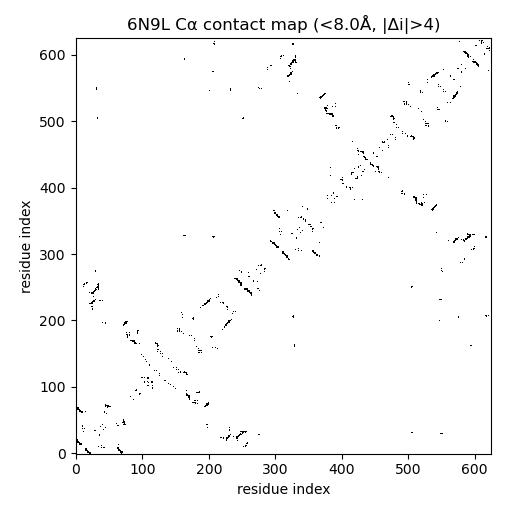 CA . ALA A 1 387 ? 8.794 -6.887 23.171 1.00 35.30 663 ALA A CA 1
ATOM 2888 C C . ALA A 1 387 ? 9.940 -6.587 22.213 1.00 33.14 663 ALA A C 1
ATOM 2889 O O . ALA A 1 387 ? 10.425 -7.480 21.517 1.00 28.62 663 ALA A O 1
ATOM 2891 N N . ILE A 1 388 ? 10.339 -5.318 22.147 1.00 25.97 664 ILE A N 1
ATOM 2892 C CA . ILE A 1 388 ? 11.507 -4.901 21.372 1.00 24.65 664 ILE A CA 1
ATOM 2893 C C . ILE A 1 388 ? 12.452 -4.239 22.366 1.00 21.59 664 ILE A C 1
ATOM 2894 O O . ILE A 1 388 ? 12.350 -3.035 22.635 1.00 27.14 664 ILE A O 1
ATOM 2899 N N . ASP A 1 389 ? 13.384 -5.024 22.924 1.00 23.90 665 ASP A N 1
ATOM 2900 C CA . ASP A 1 389 ? 14.174 -4.544 24.050 1.00 31.33 665 ASP A CA 1
ATOM 2901 C C . ASP A 1 389 ? 15.620 -4.371 23.616 1.00 28.01 665 ASP A C 1
ATOM 2902 O O . ASP A 1 389 ? 15.961 -4.546 22.445 1.00 26.71 665 ASP A O 1
ATOM 2907 N N . GLN A 1 390 ? 16.486 -4.073 24.581 1.00 24.34 666 GLN A N 1
ATOM 2908 C CA . GLN A 1 390 ? 17.869 -3.744 24.291 1.00 32.56 666 GLN A CA 1
ATOM 2909 C C . GLN A 1 390 ? 18.806 -4.901 24.580 1.00 23.38 666 GLN A C 1
ATOM 2910 O O . GLN A 1 390 ? 20.018 -4.693 24.658 1.00 27.15 666 GLN A O 1
ATOM 2916 N N . SER A 1 391 ? 18.277 -6.125 24.709 1.00 26.20 667 SER A N 1
ATOM 2917 C CA . SER A 1 391 ? 19.161 -7.275 24.810 1.00 24.66 667 SER A CA 1
ATOM 2918 C C . SER A 1 391 ? 19.829 -7.532 23.449 1.00 34.52 667 SER A C 1
ATOM 2919 O O . SER A 1 391 ? 19.274 -7.187 22.405 1.00 29.86 667 SER A O 1
ATOM 2922 N N . PRO A 1 392 ? 21.026 -8.125 23.436 1.00 33.61 668 PRO A N 1
ATOM 2923 C CA . PRO A 1 392 ? 21.785 -8.238 22.181 1.00 38.24 668 PRO A CA 1
ATOM 2924 C C . PRO A 1 392 ? 21.113 -9.142 21.152 1.00 37.86 668 PRO A C 1
ATOM 2925 O O . PRO A 1 392 ? 20.307 -10.011 21.481 1.00 33.98 668 PRO A O 1
ATOM 2929 N N . ILE A 1 393 ? 21.445 -8.909 19.876 1.00 31.02 669 ILE A N 1
ATOM 2930 C CA . ILE A 1 393 ? 20.872 -9.710 18.795 1.00 28.12 669 ILE A CA 1
ATOM 2931 C C . ILE A 1 393 ? 21.588 -11.043 18.652 1.00 31.67 669 ILE A C 1
ATOM 2932 O O . ILE A 1 393 ? 21.071 -11.962 18.000 1.00 34.03 669 ILE A O 1
ATOM 2937 N N . GLY A 1 394 ? 22.774 -11.163 19.229 1.00 32.08 670 GLY A N 1
ATOM 2938 C CA . GLY A 1 394 ? 23.494 -12.420 19.244 1.00 46.44 670 GLY A CA 1
ATOM 2939 C C . GLY A 1 394 ? 24.591 -12.312 20.275 1.00 45.37 670 GLY A C 1
ATOM 2940 O O . GLY A 1 394 ? 24.925 -11.219 20.749 1.00 34.24 670 GLY A O 1
ATOM 2941 N N . ARG A 1 395 ? 25.151 -13.473 20.621 1.00 45.67 671 ARG A N 1
ATOM 2942 C CA . ARG A 1 395 ? 26.152 -13.562 21.680 1.00 59.39 671 ARG A CA 1
ATOM 2943 C C . ARG A 1 395 ? 27.543 -13.886 21.157 1.00 58.39 671 ARG A C 1
ATOM 2944 O O . ARG A 1 395 ? 28.497 -13.909 21.940 1.00 56.32 671 ARG A O 1
ATOM 2952 N N . THR A 1 396 ? 27.685 -14.137 19.863 1.00 61.97 672 THR A N 1
ATOM 2953 C CA . THR A 1 396 ? 28.987 -14.361 19.261 1.00 66.20 672 THR A CA 1
ATOM 2954 C C . THR A 1 396 ? 29.156 -13.458 18.050 1.00 75.16 672 THR A C 1
ATOM 2955 O O . THR A 1 396 ? 28.170 -13.056 17.422 1.00 70.61 672 THR A O 1
ATOM 2959 N N . PRO A 1 397 ? 30.394 -13.104 17.715 1.00 73.67 673 PRO A N 1
ATOM 2960 C CA . PRO A 1 397 ? 30.639 -12.317 16.496 1.00 67.89 673 PRO A CA 1
ATOM 2961 C C . PRO A 1 397 ? 30.249 -13.018 15.195 1.00 68.75 673 PRO A C 1
ATOM 2962 O O . PRO A 1 397 ? 30.315 -12.396 14.126 1.00 68.72 673 PRO A O 1
ATOM 2966 N N . ARG A 1 398 ? 29.844 -14.296 15.265 1.00 53.61 674 ARG A N 1
ATOM 2967 C CA . ARG A 1 398 ? 29.199 -14.955 14.131 1.00 51.91 674 ARG A CA 1
ATOM 2968 C C . ARG A 1 398 ? 27.857 -14.335 13.764 1.00 59.47 674 ARG A C 1
ATOM 2969 O O . ARG A 1 398 ? 27.318 -14.651 12.698 1.00 54.20 674 ARG A O 1
ATOM 2977 N N . SER A 1 399 ? 27.272 -13.522 14.644 1.00 41.36 675 SER A N 1
ATOM 2978 C CA . SER A 1 399 ? 26.059 -12.789 14.327 1.00 38.29 675 SER A CA 1
ATOM 2979 C C . SER A 1 399 ? 26.430 -11.356 13.981 1.00 37.09 675 SER A C 1
ATOM 2980 O O . SER A 1 399 ? 27.334 -10.770 14.593 1.00 31.64 675 SER A O 1
ATOM 2983 N N . ASN A 1 400 ? 25.710 -10.786 13.023 1.00 34.79 676 ASN A N 1
ATOM 2984 C CA . ASN A 1 400 ? 25.894 -9.382 12.671 1.00 28.60 676 ASN A CA 1
ATOM 2985 C C . ASN A 1 400 ? 24.557 -8.853 12.153 1.00 30.82 676 ASN A C 1
ATOM 2986 O O . ASN A 1 400 ? 23.581 -9.613 12.082 1.00 30.82 676 ASN A O 1
ATOM 2991 N N . PRO A 1 401 ? 24.436 -7.567 11.822 1.00 29.32 677 PRO A N 1
ATOM 2992 C CA . PRO A 1 401 ? 23.137 -7.088 11.314 1.00 33.55 677 PRO A CA 1
ATOM 2993 C C . PRO A 1 401 ? 22.678 -7.802 10.045 1.00 35.76 677 PRO A C 1
ATOM 2994 O O . PRO A 1 401 ? 21.468 -8.017 9.865 1.00 36.29 677 PRO A O 1
ATOM 2998 N N . ALA A 1 402 ? 23.605 -8.193 9.161 1.00 23.20 678 ALA A N 1
ATOM 2999 C CA . ALA A 1 402 ? 23.193 -8.850 7.925 1.00 27.60 678 ALA A CA 1
ATOM 3000 C C . ALA A 1 402 ? 22.644 -10.251 8.184 1.00 25.90 678 ALA A C 1
ATOM 3001 O O . ALA A 1 402 ? 21.655 -10.662 7.557 1.00 30.88 678 ALA A O 1
ATOM 3003 N N . THR A 1 403 ? 23.269 -11.015 9.082 1.00 24.25 679 THR A N 1
ATOM 3004 C CA . THR A 1 403 ? 22.720 -12.345 9.355 1.00 35.29 679 THR A CA 1
ATOM 3005 C C . THR A 1 403 ? 21.418 -12.256 10.145 1.00 35.05 679 THR A C 1
ATOM 3006 O O . THR A 1 403 ? 20.478 -13.020 9.880 1.00 33.36 679 THR A O 1
ATOM 3010 N N . TYR A 1 404 ? 21.328 -11.313 11.097 1.00 33.58 680 TYR A N 1
ATOM 3011 C CA . TYR A 1 404 ? 20.143 -11.230 11.960 1.00 27.46 680 TYR A CA 1
ATOM 3012 C C . TYR A 1 404 ? 18.907 -10.861 11.152 1.00 32.01 680 TYR A C 1
ATOM 3013 O O . TYR A 1 404 ? 17.831 -11.450 11.329 1.00 30.07 680 TYR A O 1
ATOM 3022 N N . THR A 1 405 ? 19.027 -9.856 10.283 1.00 24.71 681 THR A N 1
ATOM 3023 C CA . THR A 1 405 ? 17.904 -9.496 9.433 1.00 25.20 681 THR A CA 1
ATOM 3024 C C . THR A 1 405 ? 17.771 -10.453 8.264 1.00 31.68 681 THR A C 1
ATOM 3025 O O . THR A 1 405 ? 16.819 -10.339 7.495 1.00 28.03 681 THR A O 1
ATOM 3029 N N . LYS A 1 406 ? 18.736 -11.359 8.118 1.00 29.27 682 LYS A N 1
ATOM 3030 C CA . LYS A 1 406 ? 18.800 -12.411 7.110 1.00 32.10 682 LYS A CA 1
ATOM 3031 C C . LYS A 1 406 ? 18.913 -11.882 5.680 1.00 38.26 682 LYS A C 1
ATOM 3032 O O . LYS A 1 406 ? 18.603 -12.605 4.724 1.00 31.80 682 LYS A O 1
ATOM 3038 N N . VAL A 1 407 ? 19.379 -10.646 5.498 1.00 28.46 683 VAL A N 1
ATOM 3039 C CA . VAL A 1 407 ? 19.705 -10.183 4.153 1.00 30.78 683 VAL A CA 1
ATOM 3040 C C . VAL A 1 407 ? 20.996 -10.845 3.639 1.00 28.32 683 VAL A C 1
ATOM 3041 O O . VAL A 1 407 ? 21.206 -10.965 2.422 1.00 29.24 683 VAL A O 1
ATOM 3045 N N . PHE A 1 408 ? 21.863 -11.305 4.538 1.00 28.91 684 PHE A N 1
ATOM 3046 C CA . PHE A 1 408 ? 23.090 -11.944 4.087 1.00 30.76 684 PHE A CA 1
ATOM 3047 C C . PHE A 1 408 ? 22.802 -13.206 3.289 1.00 35.80 684 PHE A C 1
ATOM 3048 O O . PHE A 1 408 ? 23.533 -13.515 2.341 1.00 33.61 684 PHE A O 1
ATOM 3056 N N . ASP A 1 409 ? 21.736 -13.942 3.623 1.00 29.65 685 ASP A N 1
ATOM 3057 C CA . ASP A 1 409 ? 21.399 -15.101 2.792 1.00 32.20 685 ASP A CA 1
ATOM 3058 C C . ASP A 1 409 ? 21.111 -14.674 1.357 1.00 30.99 685 ASP A C 1
ATOM 3059 O O . ASP A 1 409 ? 21.495 -15.362 0.395 1.00 27.43 685 ASP A O 1
ATOM 3064 N N . GLU A 1 410 ? 20.461 -13.519 1.189 1.00 35.21 686 GLU A N 1
ATOM 3065 C CA . GLU A 1 410 ? 20.196 -13.024 -0.158 1.00 33.98 686 GLU A CA 1
ATOM 3066 C C . GLU A 1 410 ? 21.483 -12.582 -0.852 1.00 31.27 686 GLU A C 1
ATOM 3067 O O . GLU A 1 410 ? 21.670 -12.820 -2.054 1.00 31.22 686 GLU A O 1
ATOM 3073 N N . ILE A 1 411 ? 22.382 -11.940 -0.113 1.00 25.80 687 ILE A N 1
ATOM 3074 C CA . ILE A 1 411 ? 23.653 -11.516 -0.705 1.00 30.68 687 ILE A CA 1
ATOM 3075 C C . ILE A 1 411 ? 24.492 -12.733 -1.124 1.00 30.35 687 ILE A C 1
ATOM 3076 O O . ILE A 1 411 ? 25.127 -12.736 -2.187 1.00 30.10 687 ILE A O 1
ATOM 3081 N N . ARG A 1 412 ? 24.490 -13.783 -0.304 1.00 29.92 688 ARG A N 1
ATOM 3082 C CA . ARG A 1 412 ? 25.199 -15.015 -0.637 1.00 37.84 688 ARG A CA 1
ATOM 3083 C C . ARG A 1 412 ? 24.615 -15.676 -1.877 1.00 38.11 688 ARG A C 1
ATOM 3084 O O . ARG A 1 412 ? 25.370 -16.129 -2.743 1.00 38.33 688 ARG A O 1
ATOM 3092 N N . SER A 1 413 ? 23.278 -15.739 -1.996 1.00 32.31 689 SER A N 1
ATOM 3093 C CA . SER A 1 413 ? 22.692 -16.256 -3.238 1.00 34.04 689 SER A CA 1
ATOM 3094 C C . SER A 1 413 ? 23.157 -15.439 -4.436 1.00 31.98 689 SER A C 1
ATOM 3095 O O . SER A 1 413 ? 23.508 -15.985 -5.493 1.00 30.69 689 SER A O 1
ATOM 3098 N N . LEU A 1 414 ? 23.154 -14.115 -4.287 1.00 32.67 690 LEU A N 1
ATOM 3099 C CA . LEU A 1 414 ? 23.559 -13.239 -5.384 1.00 34.91 690 LEU A CA 1
ATOM 3100 C C . LEU A 1 414 ? 24.997 -13.518 -5.809 1.00 32.50 690 LEU A C 1
ATOM 3101 O O . LEU A 1 414 ? 25.316 -13.553 -7.004 1.00 33.15 690 LEU A O 1
ATOM 3106 N N . PHE A 1 415 ? 25.892 -13.684 -4.842 1.00 28.59 691 PHE A N 1
ATOM 3107 C CA . PHE A 1 415 ? 27.272 -14.001 -5.188 1.00 33.89 691 PHE A CA 1
ATOM 3108 C C . PHE A 1 415 ? 27.364 -15.364 -5.854 1.00 35.27 691 PHE A C 1
ATOM 3109 O O . PHE A 1 415 ? 28.049 -15.520 -6.877 1.00 34.75 691 PHE A O 1
ATOM 3117 N N . ALA A 1 416 ? 26.649 -16.357 -5.315 1.00 29.84 692 ALA A N 1
ATOM 3118 C CA . ALA A 1 416 ? 26.615 -17.663 -5.962 1.00 28.93 692 ALA A CA 1
ATOM 3119 C C . ALA A 1 416 ? 26.095 -17.589 -7.386 1.00 34.07 692 ALA A C 1
ATOM 3120 O O . ALA A 1 416 ? 26.365 -18.500 -8.186 1.00 40.00 692 ALA A O 1
ATOM 3122 N N . MET A 1 417 ? 25.341 -16.548 -7.728 1.00 30.89 693 MET A N 1
ATOM 3123 C CA . MET A 1 417 ? 24.766 -16.500 -9.059 1.00 34.23 693 MET A CA 1
ATOM 3124 C C . MET A 1 417 ? 25.680 -15.814 -10.068 1.00 32.98 693 MET A C 1
ATOM 3125 O O . MET A 1 417 ? 25.367 -15.826 -11.256 1.00 33.01 693 MET A O 1
ATOM 3130 N N . THR A 1 418 ? 26.798 -15.224 -9.645 1.00 33.81 694 THR A N 1
ATOM 3131 C CA . THR A 1 418 ? 27.705 -14.632 -10.622 1.00 31.71 694 THR A CA 1
ATOM 3132 C C . THR A 1 418 ? 28.252 -15.707 -11.565 1.00 43.89 694 THR A C 1
ATOM 3133 O O . THR A 1 418 ? 28.334 -16.885 -11.202 1.00 31.43 694 THR A O 1
ATOM 3137 N N . PRO A 1 419 ? 28.568 -15.339 -12.814 1.00 35.30 695 PRO A N 1
ATOM 3138 C CA . PRO A 1 419 ? 29.152 -16.326 -13.738 1.00 36.31 695 PRO A CA 1
ATOM 3139 C C . PRO A 1 419 ? 30.425 -16.969 -13.201 1.00 30.17 695 PRO A C 1
ATOM 3140 O O . PRO A 1 419 ? 30.671 -18.168 -13.437 1.00 37.04 695 PRO A O 1
ATOM 3144 N N . ALA A 1 420 ? 31.253 -16.194 -12.501 1.00 29.56 696 ALA A N 1
ATOM 3145 C CA . ALA A 1 420 ? 32.503 -16.739 -11.992 1.00 44.75 696 ALA A CA 1
ATOM 3146 C C . ALA A 1 420 ? 32.251 -17.771 -10.893 1.00 35.41 696 ALA A C 1
ATOM 3147 O O . ALA A 1 420 ? 32.908 -18.823 -10.863 1.00 33.94 696 ALA A O 1
ATOM 3149 N N . ALA A 1 421 ? 31.302 -17.493 -9.980 1.00 29.46 697 ALA A N 1
ATOM 3150 C CA . ALA A 1 421 ? 30.982 -18.486 -8.951 1.00 28.37 697 ALA A CA 1
ATOM 3151 C C . ALA A 1 421 ? 30.386 -19.748 -9.564 1.00 28.50 697 ALA A C 1
ATOM 3152 O O . ALA A 1 421 ? 30.761 -20.866 -9.185 1.00 34.63 697 ALA A O 1
ATOM 3154 N N . LYS A 1 422 ? 29.455 -19.600 -10.512 1.00 28.95 698 LYS A N 1
ATOM 3155 C CA . LYS A 1 422 ? 28.877 -20.788 -11.126 1.00 29.73 698 LYS A CA 1
ATOM 3156 C C . LYS A 1 422 ? 29.936 -21.587 -11.862 1.00 35.99 698 LYS A C 1
ATOM 3157 O O . LYS A 1 422 ? 29.859 -22.822 -11.917 1.00 31.27 698 LYS A O 1
ATOM 3163 N N . ALA A 1 423 ? 30.935 -20.914 -12.440 1.00 31.07 699 ALA A N 1
ATOM 3164 C CA . ALA A 1 423 ? 31.925 -21.675 -13.196 1.00 32.13 699 ALA A CA 1
ATOM 3165 C C . ALA A 1 423 ? 32.924 -22.348 -12.272 1.00 31.94 699 ALA A C 1
ATOM 3166 O O . ALA A 1 423 ? 33.537 -23.350 -12.669 1.00 32.79 699 ALA A O 1
ATOM 3168 N N . ARG A 1 424 ? 33.081 -21.825 -11.052 1.00 32.47 700 ARG A N 1
ATOM 3169 C CA . ARG A 1 424 ? 33.935 -22.439 -10.044 1.00 41.44 700 ARG A CA 1
ATOM 3170 C C . ARG A 1 424 ? 33.211 -23.473 -9.182 1.00 40.89 700 ARG A C 1
ATOM 3171 O O . ARG A 1 424 ? 33.836 -24.071 -8.302 1.00 40.93 700 ARG A O 1
ATOM 3179 N N . GLY A 1 425 ? 31.922 -23.704 -9.408 1.00 38.34 701 GLY A N 1
ATOM 3180 C CA . GLY A 1 425 ? 31.166 -24.611 -8.562 1.00 38.64 701 GLY A CA 1
ATOM 3181 C C . GLY A 1 425 ? 30.844 -24.092 -7.164 1.00 43.87 701 GLY A C 1
ATOM 3182 O O . GLY A 1 425 ? 30.613 -24.899 -6.250 1.00 48.29 701 GLY A O 1
ATOM 3183 N N . TYR A 1 426 ? 30.826 -22.772 -6.961 1.00 28.22 702 TYR A N 1
ATOM 3184 C CA . TYR A 1 426 ? 30.564 -22.203 -5.631 1.00 27.12 702 TYR A CA 1
ATOM 3185 C C . TYR A 1 426 ? 29.063 -21.983 -5.450 1.00 42.54 702 TYR A C 1
ATOM 3186 O O . TYR A 1 426 ? 28.478 -21.116 -6.105 1.00 57.88 702 TYR A O 1
ATOM 3195 N N . ASN A 1 427 ? 28.437 -22.733 -4.548 1.00 35.98 703 ASN A N 1
ATOM 3196 C CA . ASN A 1 427 ? 27.062 -22.415 -4.189 1.00 38.50 703 ASN A CA 1
ATOM 3197 C C . ASN A 1 427 ? 27.054 -21.365 -3.082 1.00 33.92 703 ASN A C 1
ATOM 3198 O O . ASN A 1 427 ? 28.102 -20.908 -2.604 1.00 29.25 703 ASN A O 1
ATOM 3203 N N . LYS A 1 428 ? 25.853 -20.987 -2.639 1.00 34.71 704 LYS A N 1
ATOM 3204 C CA . LYS A 1 428 ? 25.766 -19.894 -1.678 1.00 29.25 704 LYS A CA 1
ATOM 3205 C C . LYS A 1 428 ? 26.449 -20.231 -0.352 1.00 35.97 704 LYS A C 1
ATOM 3206 O O . LYS A 1 428 ? 26.911 -19.317 0.343 1.00 29.74 704 LYS A O 1
ATOM 3212 N N . SER A 1 429 ? 26.542 -21.521 0.011 1.00 32.11 705 SER A N 1
ATOM 3213 C CA . SER A 1 429 ? 27.215 -21.881 1.264 1.00 34.77 705 SER A CA 1
ATOM 3214 C C . SER A 1 429 ? 28.690 -21.515 1.239 1.00 39.04 705 SER A C 1
ATOM 3215 O O . SER A 1 429 ? 29.292 -21.279 2.295 1.00 35.57 705 SER A O 1
ATOM 3218 N N . ARG A 1 430 ? 29.295 -21.497 0.047 1.00 35.88 706 ARG A N 1
ATOM 3219 C CA . ARG A 1 430 ? 30.674 -21.042 -0.069 1.00 29.60 706 ARG A CA 1
ATOM 3220 C C . ARG A 1 430 ? 30.844 -19.639 0.503 1.00 35.19 706 ARG A C 1
ATOM 3221 O O . ARG A 1 430 ? 31.915 -19.310 1.039 1.00 42.80 706 ARG A O 1
ATOM 3229 N N . PHE A 1 431 ? 29.812 -18.792 0.412 1.00 26.01 707 PHE A N 1
ATOM 3230 C CA . PHE A 1 431 ? 29.960 -17.409 0.876 1.00 29.56 707 PHE A CA 1
ATOM 3231 C C . PHE A 1 431 ? 29.484 -17.201 2.320 1.00 39.91 707 PHE A C 1
ATOM 3232 O O . PHE A 1 431 ? 29.379 -16.052 2.777 1.00 37.35 707 PHE A O 1
ATOM 3240 N N . SER A 1 432 ? 29.242 -18.282 3.064 1.00 35.41 708 SER A N 1
ATOM 3241 C CA . SER A 1 432 ? 28.970 -18.184 4.496 1.00 36.38 708 SER A CA 1
ATOM 3242 C C . SER A 1 432 ? 30.273 -18.320 5.281 1.00 38.22 708 SER A C 1
ATOM 3243 O O . SER A 1 432 ? 31.069 -19.225 5.015 1.00 37.45 708 SER A O 1
ATOM 3246 N N . PHE A 1 433 ? 30.492 -17.431 6.250 1.00 42.60 709 PHE A N 1
ATOM 3247 C CA . PHE A 1 433 ? 31.633 -17.582 7.149 1.00 40.86 709 PHE A CA 1
ATOM 3248 C C . PHE A 1 433 ? 31.321 -18.501 8.325 1.00 48.45 709 PHE A C 1
ATOM 3249 O O . PHE A 1 433 ? 32.172 -18.658 9.208 1.00 47.05 709 PHE A O 1
ATOM 3257 N N . ASN A 1 434 ? 30.123 -19.099 8.359 1.00 40.74 710 ASN A N 1
ATOM 3258 C CA . ASN A 1 434 ? 29.733 -20.051 9.392 1.00 47.28 710 ASN A CA 1
ATOM 3259 C C . ASN A 1 434 ? 29.806 -21.507 8.939 1.00 48.09 710 ASN A C 1
ATOM 3260 O O . ASN A 1 434 ? 29.502 -22.401 9.736 1.00 49.80 710 ASN A O 1
ATOM 3265 N N . LEU A 1 435 ? 30.181 -21.759 7.686 1.00 40.08 711 LEU A N 1
ATOM 3266 C CA . LEU A 1 435 ? 30.271 -23.093 7.117 1.00 45.00 711 LEU A CA 1
ATOM 3267 C C . LEU A 1 435 ? 31.666 -23.305 6.562 1.00 46.82 711 LEU A C 1
ATOM 3268 O O . LEU A 1 435 ? 32.304 -22.363 6.076 1.00 49.52 711 LEU A O 1
ATOM 3273 N N . LYS A 1 436 ? 32.149 -24.543 6.649 1.00 47.87 712 LYS A N 1
ATOM 3274 C CA . LYS A 1 436 ? 33.444 -24.857 6.050 1.00 55.72 712 LYS A CA 1
ATOM 3275 C C . LYS A 1 436 ? 33.338 -24.872 4.533 1.00 43.22 712 LYS A C 1
ATOM 3276 O O . LYS A 1 436 ? 32.308 -25.260 3.971 1.00 53.37 712 LYS A O 1
ATOM 3282 N N . GLY A 1 437 ? 34.397 -24.426 3.877 1.00 48.58 713 GLY A N 1
ATOM 3283 C CA . GLY A 1 437 ? 34.426 -24.390 2.421 1.00 47.50 713 GLY A CA 1
ATOM 3284 C C . GLY A 1 437 ? 35.032 -23.098 1.913 1.00 47.90 713 GLY A C 1
ATOM 3285 O O . GLY A 1 437 ? 36.123 -23.097 1.335 1.00 44.14 713 GLY A O 1
ATOM 3286 N N . GLY A 1 438 ? 34.328 -21.989 2.137 1.00 40.46 714 GLY A N 1
ATOM 3287 C CA . GLY A 1 438 ? 34.785 -20.690 1.682 1.00 32.86 714 GLY A CA 1
ATOM 3288 C C . GLY A 1 438 ? 35.429 -19.860 2.775 1.00 39.14 714 GLY A C 1
ATOM 3289 O O . GLY A 1 438 ? 36.298 -19.024 2.502 1.00 42.33 714 GLY A O 1
ATOM 3290 N N . ARG A 1 439 ? 35.005 -20.090 4.016 1.00 41.20 715 ARG A N 1
ATOM 3291 C CA . ARG A 1 439 ? 35.561 -19.385 5.160 1.00 41.45 715 ARG A CA 1
ATOM 3292 C C . ARG A 1 439 ? 37.015 -19.788 5.418 1.00 51.79 715 ARG A C 1
ATOM 3293 O O . ARG A 1 439 ? 37.460 -20.893 5.071 1.00 42.61 715 ARG A O 1
ATOM 3301 N N . CYS A 1 440 ? 37.757 -18.869 6.037 1.00 55.88 716 CYS A N 1
ATOM 3302 C CA . CYS A 1 440 ? 39.127 -19.149 6.440 1.00 55.80 716 CYS A CA 1
ATOM 3303 C C . CYS A 1 440 ? 39.109 -20.131 7.606 1.00 62.84 716 CYS A C 1
ATOM 3304 O O . CYS A 1 440 ? 38.589 -19.819 8.682 1.00 62.79 716 CYS A O 1
ATOM 3307 N N . GLU A 1 441 ? 39.663 -21.328 7.389 1.00 59.56 717 GLU A N 1
ATOM 3308 C CA . GLU A 1 441 ? 39.555 -22.375 8.394 1.00 71.60 717 GLU A CA 1
ATOM 3309 C C . GLU A 1 441 ? 40.497 -22.158 9.573 1.00 79.68 717 GLU A C 1
ATOM 3310 O O . GLU A 1 441 ? 40.217 -22.657 10.670 1.00 86.09 717 GLU A O 1
ATOM 3316 N N . ALA A 1 442 ? 41.587 -21.410 9.380 1.00 78.43 718 ALA A N 1
ATOM 3317 C CA . ALA A 1 442 ? 42.466 -21.077 10.499 1.00 82.23 718 ALA A CA 1
ATOM 3318 C C . ALA A 1 442 ? 41.724 -20.285 11.566 1.00 72.76 718 ALA A C 1
ATOM 3319 O O . ALA A 1 442 ? 41.784 -20.615 12.754 1.00 76.66 718 ALA A O 1
ATOM 3321 N N . CYS A 1 443 ? 41.006 -19.242 11.161 1.00 74.32 719 CYS A N 1
ATOM 3322 C CA . CYS A 1 443 ? 40.364 -18.340 12.109 1.00 71.76 719 CYS A CA 1
ATOM 3323 C C . CYS A 1 443 ? 38.871 -18.622 12.283 1.00 75.64 719 CYS A C 1
ATOM 3324 O O . CYS A 1 443 ? 38.141 -17.742 12.760 1.00 75.20 719 CYS A O 1
ATOM 3327 N N . GLN A 1 444 ? 38.403 -19.825 11.914 1.00 76.20 720 GLN A N 1
ATOM 3328 C CA . GLN A 1 444 ? 37.028 -20.280 12.112 1.00 83.70 720 GLN A CA 1
ATOM 3329 C C . GLN A 1 444 ? 36.013 -19.503 11.276 1.00 76.21 720 GLN A C 1
ATOM 3330 O O . GLN A 1 444 ? 34.795 -19.710 11.425 1.00 58.79 720 GLN A O 1
ATOM 3336 N N . GLY A 1 445 ? 36.468 -18.619 10.395 1.00 73.17 721 GLY A N 1
ATOM 3337 C CA . GLY A 1 445 ? 35.577 -17.669 9.762 1.00 65.92 721 GLY A CA 1
ATOM 3338 C C . GLY A 1 445 ? 35.232 -16.503 10.658 1.00 66.18 721 GLY A C 1
ATOM 3339 O O . GLY A 1 445 ? 34.076 -16.063 10.675 1.00 67.12 721 GLY A O 1
ATOM 3340 N N . GLN A 1 446 ? 36.202 -16.006 11.433 1.00 70.37 722 GLN A N 1
ATOM 3341 C CA . GLN A 1 446 ? 35.994 -14.832 12.274 1.00 80.08 722 GLN A CA 1
ATOM 3342 C C . GLN A 1 446 ? 37.045 -13.739 12.109 1.00 82.23 722 GLN A C 1
ATOM 3343 O O . GLN A 1 446 ? 36.733 -12.574 12.385 1.00 71.97 722 GLN A O 1
ATOM 3349 N N . GLY A 1 447 ? 38.259 -14.054 11.664 1.00 93.67 723 GLY A N 1
ATOM 3350 C CA . GLY A 1 447 ? 39.261 -13.037 11.400 1.00 93.61 723 GLY A CA 1
ATOM 3351 C C . GLY A 1 447 ? 40.300 -12.826 12.477 1.00 94.55 723 GLY A C 1
ATOM 3352 O O . GLY A 1 447 ? 41.156 -11.946 12.320 1.00 79.51 723 GLY A O 1
ATOM 3353 N N . TYR A 1 448 ? 40.260 -13.603 13.557 1.00 107.01 724 TYR A N 1
ATOM 3354 C CA . TYR A 1 448 ? 41.178 -13.419 14.670 1.00 110.41 724 TYR A CA 1
ATOM 3355 C C . TYR A 1 448 ? 41.331 -14.739 15.414 1.00 116.18 724 TYR A C 1
ATOM 3356 O O . TYR A 1 448 ? 40.403 -15.552 15.468 1.00 109.06 724 TYR A O 1
ATOM 3365 N N . VAL A 1 449 ? 42.516 -14.939 15.988 1.00 124.77 725 VAL A N 1
ATOM 3366 C CA . VAL A 1 449 ? 42.838 -16.149 16.732 1.00 129.51 725 VAL A CA 1
ATOM 3367 C C . VAL A 1 449 ? 43.364 -15.773 18.111 1.00 136.69 725 VAL A C 1
ATOM 3368 O O . VAL A 1 449 ? 43.913 -14.685 18.321 1.00 136.51 725 VAL A O 1
ATOM 3372 N N . LYS A 1 450 ? 43.196 -16.701 19.053 1.00 144.65 726 LYS A N 1
ATOM 3373 C CA . LYS A 1 450 ? 43.619 -16.528 20.432 1.00 145.40 726 LYS A CA 1
ATOM 3374 C C . LYS A 1 450 ? 44.972 -17.194 20.671 1.00 150.08 726 LYS A C 1
ATOM 3375 O O . LYS A 1 450 ? 45.542 -17.852 19.797 1.00 152.20 726 LYS A O 1
ATOM 3381 N N . ILE A 1 451 ? 45.490 -17.023 21.883 1.00 152.13 727 ILE A N 1
ATOM 3382 C CA . ILE A 1 451 ? 46.682 -17.722 22.346 1.00 153.14 727 ILE A CA 1
ATOM 3383 C C . ILE A 1 451 ? 46.227 -18.783 23.334 1.00 155.15 727 ILE A C 1
ATOM 3384 O O . ILE A 1 451 ? 45.589 -18.462 24.344 1.00 151.42 727 ILE A O 1
ATOM 3389 N N . GLU A 1 452 ? 46.536 -20.049 23.046 1.00 157.79 728 GLU A N 1
ATOM 3390 C CA . GLU A 1 452 ? 46.133 -21.095 23.983 1.00 157.29 728 GLU A CA 1
ATOM 3391 C C . GLU A 1 452 ? 46.967 -20.997 25.256 1.00 161.49 728 GLU A C 1
ATOM 3392 O O . GLU A 1 452 ? 48.021 -21.631 25.379 1.00 158.57 728 GLU A O 1
ATOM 3398 N N . MET A 1 453 ? 46.502 -20.170 26.192 1.00 163.31 729 MET A N 1
ATOM 3399 C CA . MET A 1 453 ? 46.962 -20.203 27.570 1.00 162.36 729 MET A CA 1
ATOM 3400 C C . MET A 1 453 ? 46.302 -21.385 28.264 1.00 168.11 729 MET A C 1
ATOM 3401 O O . MET A 1 453 ? 46.060 -22.430 27.649 1.00 171.38 729 MET A O 1
ATOM 3406 N N . LEU A 1 454 ? 46.010 -21.226 29.549 1.00 167.29 730 LEU A N 1
ATOM 3407 C CA . LEU A 1 454 ? 44.885 -21.904 30.155 1.00 164.08 730 LEU A CA 1
ATOM 3408 C C . LEU A 1 454 ? 44.055 -20.838 30.860 1.00 163.93 730 LEU A C 1
ATOM 3409 O O . LEU A 1 454 ? 44.583 -19.855 31.389 1.00 160.75 730 LEU A O 1
ATOM 3414 N N . PHE A 1 455 ? 42.742 -21.065 30.856 1.00 165.35 731 PHE A N 1
ATOM 3415 C CA . PHE A 1 455 ? 41.713 -20.056 30.601 1.00 163.06 731 PHE A CA 1
ATOM 3416 C C . PHE A 1 455 ? 41.693 -18.780 31.442 1.00 163.61 731 PHE A C 1
ATOM 3417 O O . PHE A 1 455 ? 41.314 -18.806 32.617 1.00 163.24 731 PHE A O 1
ATOM 3425 N N . LEU A 1 456 ? 42.058 -17.661 30.815 1.00 163.57 732 LEU A N 1
ATOM 3426 C CA . LEU A 1 456 ? 41.732 -16.299 31.225 1.00 160.80 732 LEU A CA 1
ATOM 3427 C C . LEU A 1 456 ? 41.681 -15.447 29.959 1.00 164.47 732 LEU A C 1
ATOM 3428 O O . LEU A 1 456 ? 42.171 -15.877 28.910 1.00 165.22 732 LEU A O 1
ATOM 3433 N N . PRO A 1 457 ? 41.051 -14.226 30.010 1.00 162.41 733 PRO A N 1
ATOM 3434 C CA . PRO A 1 457 ? 40.860 -13.446 28.767 1.00 160.48 733 PRO A CA 1
ATOM 3435 C C . PRO A 1 457 ? 42.127 -13.234 27.945 1.00 159.16 733 PRO A C 1
ATOM 3436 O O . PRO A 1 457 ? 42.858 -12.262 28.162 1.00 158.85 733 PRO A O 1
ATOM 3440 N N . ASP A 1 458 ? 42.377 -14.127 26.986 1.00 154.27 734 ASP A N 1
ATOM 3441 C CA . ASP A 1 458 ? 43.596 -14.089 26.186 1.00 150.88 734 ASP A CA 1
ATOM 3442 C C . ASP A 1 458 ? 43.554 -12.935 25.182 1.00 148.62 734 ASP A C 1
ATOM 3443 O O . ASP A 1 458 ? 42.537 -12.255 25.008 1.00 149.79 734 ASP A O 1
ATOM 3448 N N . VAL A 1 459 ? 44.683 -12.728 24.503 1.00 146.50 735 VAL A N 1
ATOM 3449 C CA . VAL A 1 459 ? 44.760 -11.738 23.436 1.00 140.20 735 VAL A CA 1
ATOM 3450 C C . VAL A 1 459 ? 44.156 -12.334 22.173 1.00 137.96 735 VAL A C 1
ATOM 3451 O O . VAL A 1 459 ? 44.339 -13.521 21.873 1.00 135.17 735 VAL A O 1
ATOM 3455 N N . TYR A 1 460 ? 43.382 -11.520 21.455 1.00 136.10 736 TYR A N 1
ATOM 3456 C CA . TYR A 1 460 ? 42.729 -11.905 20.198 1.00 130.13 736 TYR A CA 1
ATOM 3457 C C . TYR A 1 460 ? 43.447 -11.158 19.076 1.00 129.04 736 TYR A C 1
ATOM 3458 O O . TYR A 1 460 ? 43.074 -10.036 18.721 1.00 128.33 736 TYR A O 1
ATOM 3467 N N . VAL A 1 461 ? 44.478 -11.788 18.507 1.00 125.19 737 VAL A N 1
ATOM 3468 C CA . VAL A 1 461 ? 45.266 -11.139 17.463 1.00 122.48 737 VAL A CA 1
ATOM 3469 C C . VAL A 1 461 ? 44.601 -11.397 16.117 1.00 122.18 737 VAL A C 1
ATOM 3470 O O . VAL A 1 461 ? 43.920 -12.408 15.916 1.00 123.70 737 VAL A O 1
ATOM 3474 N N . GLU A 1 462 ? 44.775 -10.458 15.189 1.00 113.15 738 GLU A N 1
ATOM 3475 C CA . GLU A 1 462 ? 44.186 -10.610 13.866 1.00 104.72 738 GLU A CA 1
ATOM 3476 C C . GLU A 1 462 ? 44.786 -11.819 13.158 1.00 102.29 738 GLU A C 1
ATOM 3477 O O . GLU A 1 462 ? 45.996 -12.060 13.221 1.00 105.73 738 GLU A O 1
ATOM 3483 N N . CYS A 1 463 ? 43.930 -12.593 12.496 1.00 91.36 739 CYS A N 1
ATOM 3484 C CA . CYS A 1 463 ? 44.411 -13.723 11.723 1.00 89.24 739 CYS A CA 1
ATOM 3485 C C . CYS A 1 463 ? 45.375 -13.228 10.655 1.00 88.44 739 CYS A C 1
ATOM 3486 O O . CYS A 1 463 ? 45.038 -12.349 9.859 1.00 88.86 739 CYS A O 1
ATOM 3489 N N . ASP A 1 464 ? 46.598 -13.764 10.664 1.00 93.48 740 ASP A N 1
ATOM 3490 C CA . ASP A 1 464 ? 47.589 -13.352 9.681 1.00 104.59 740 ASP A CA 1
ATOM 3491 C C . ASP A 1 464 ? 47.385 -14.030 8.330 1.00 103.24 740 ASP A C 1
ATOM 3492 O O . ASP A 1 464 ? 47.939 -13.562 7.327 1.00 101.41 740 ASP A O 1
ATOM 3497 N N . VAL A 1 465 ? 46.596 -15.108 8.277 1.00 103.43 741 VAL A N 1
ATOM 3498 C CA . VAL A 1 465 ? 46.311 -15.760 6.999 1.00 95.78 741 VAL A CA 1
ATOM 3499 C C . VAL A 1 465 ? 45.356 -14.906 6.177 1.00 83.84 741 VAL A C 1
ATOM 3500 O O . VAL A 1 465 ? 45.678 -14.472 5.066 1.00 85.63 741 VAL A O 1
ATOM 3504 N N . CYS A 1 466 ? 44.175 -14.638 6.719 1.00 63.47 742 CYS A N 1
ATOM 3505 C CA . CYS A 1 466 ? 43.156 -13.909 5.984 1.00 76.73 742 CYS A CA 1
ATOM 3506 C C . CYS A 1 466 ? 43.240 -12.400 6.163 1.00 83.30 742 CYS A C 1
ATOM 3507 O O . CYS A 1 466 ? 42.522 -11.673 5.466 1.00 84.69 742 CYS A O 1
ATOM 3510 N N . LYS A 1 467 ? 44.072 -11.918 7.089 1.00 90.43 743 LYS A N 1
ATOM 3511 C CA . LYS A 1 467 ? 44.170 -10.493 7.415 1.00 86.22 743 LYS A CA 1
ATOM 3512 C C . LYS A 1 467 ? 42.827 -9.908 7.858 1.00 72.15 743 LYS A C 1
ATOM 3513 O O . LYS A 1 467 ? 42.523 -8.744 7.589 1.00 66.71 743 LYS A O 1
ATOM 3519 N N . GLY A 1 468 ? 42.009 -10.706 8.540 1.00 64.12 744 GLY A N 1
ATOM 3520 C CA . GLY A 1 468 ? 40.739 -10.235 9.060 1.00 69.02 744 GLY A CA 1
ATOM 3521 C C . GLY A 1 468 ? 39.550 -10.333 8.120 1.00 74.76 744 GLY A C 1
ATOM 3522 O O . GLY A 1 468 ? 38.436 -9.986 8.533 1.00 74.36 744 GLY A O 1
ATOM 3523 N N . LYS A 1 469 ? 39.733 -10.816 6.884 1.00 71.72 745 LYS A N 1
ATOM 3524 C CA . LYS A 1 469 ? 38.659 -10.748 5.897 1.00 62.47 745 LYS A CA 1
ATOM 3525 C C . LYS A 1 469 ? 37.644 -11.889 5.992 1.00 60.40 745 LYS A C 1
ATOM 3526 O O . LYS A 1 469 ? 36.599 -11.811 5.335 1.00 71.06 745 LYS A O 1
ATOM 3532 N N . ARG A 1 470 ? 37.921 -12.929 6.777 1.00 48.75 746 ARG A N 1
ATOM 3533 C CA . ARG A 1 470 ? 37.039 -14.021 7.189 1.00 44.48 746 ARG A CA 1
ATOM 3534 C C . ARG A 1 470 ? 36.942 -15.166 6.175 1.00 48.28 746 ARG A C 1
ATOM 3535 O O . ARG A 1 470 ? 36.444 -16.238 6.534 1.00 54.12 746 ARG A O 1
ATOM 3543 N N . TYR A 1 471 ? 37.406 -14.993 4.945 1.00 53.09 747 TYR A N 1
ATOM 3544 C CA . TYR A 1 471 ? 37.272 -15.991 3.897 1.00 42.39 747 TYR A CA 1
ATOM 3545 C C . TYR A 1 471 ? 38.646 -16.325 3.331 1.00 42.34 747 TYR A C 1
ATOM 3546 O O . TYR A 1 471 ? 39.582 -15.524 3.413 1.00 47.13 747 TYR A O 1
ATOM 3555 N N . ASN A 1 472 ? 38.767 -17.516 2.743 1.00 38.81 748 ASN A N 1
ATOM 3556 C CA . ASN A 1 472 ? 40.029 -17.855 2.112 1.00 50.77 748 ASN A CA 1
ATOM 3557 C C . ASN A 1 472 ? 40.177 -17.073 0.808 1.00 56.05 748 ASN A C 1
ATOM 3558 O O . ASN A 1 472 ? 39.214 -16.517 0.272 1.00 53.41 748 ASN A O 1
ATOM 3563 N N . ARG A 1 473 ? 41.416 -17.010 0.314 1.00 51.96 749 ARG A N 1
ATOM 3564 C CA . ARG A 1 473 ? 41.710 -16.160 -0.834 1.00 44.92 749 ARG A CA 1
ATOM 3565 C C . ARG A 1 473 ? 40.923 -16.589 -2.077 1.00 45.72 749 ARG A C 1
ATOM 3566 O O . ARG A 1 473 ? 40.540 -15.733 -2.882 1.00 45.37 749 ARG A O 1
ATOM 3574 N N . GLU A 1 474 ? 40.662 -17.895 -2.252 1.00 45.77 750 GLU A N 1
ATOM 3575 C CA . GLU A 1 474 ? 39.901 -18.360 -3.415 1.00 48.78 750 GLU A CA 1
ATOM 3576 C C . GLU A 1 474 ? 38.492 -17.751 -3.433 1.00 43.45 750 GLU A C 1
ATOM 3577 O O . GLU A 1 474 ? 38.032 -17.236 -4.458 1.00 42.35 750 GLU A O 1
ATOM 358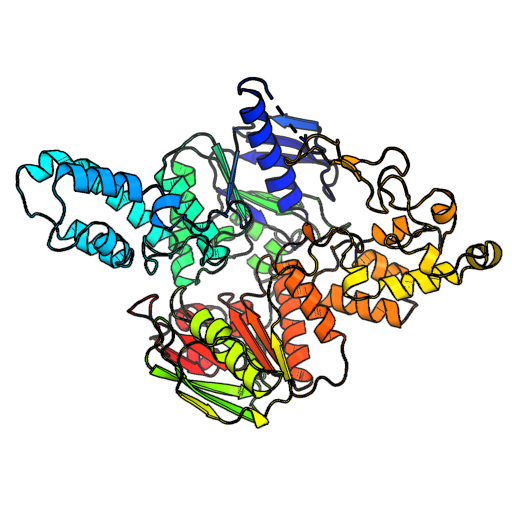3 N N . THR A 1 475 ? 37.791 -17.808 -2.302 1.00 36.19 751 THR A N 1
ATOM 3584 C CA . THR A 1 475 ? 36.451 -17.230 -2.210 1.00 41.31 751 THR A CA 1
ATOM 3585 C C . THR A 1 475 ? 36.465 -15.725 -2.437 1.00 39.07 751 THR A C 1
ATOM 3586 O O . THR A 1 475 ? 35.534 -15.182 -3.043 1.00 37.40 751 THR A O 1
ATOM 3590 N N . LEU A 1 476 ? 37.514 -15.039 -1.982 1.00 37.74 752 LEU A N 1
ATOM 3591 C CA . LEU A 1 476 ? 37.597 -13.595 -2.146 1.00 38.10 752 LEU A CA 1
ATOM 3592 C C . LEU A 1 476 ? 37.833 -13.173 -3.586 1.00 35.78 752 LEU A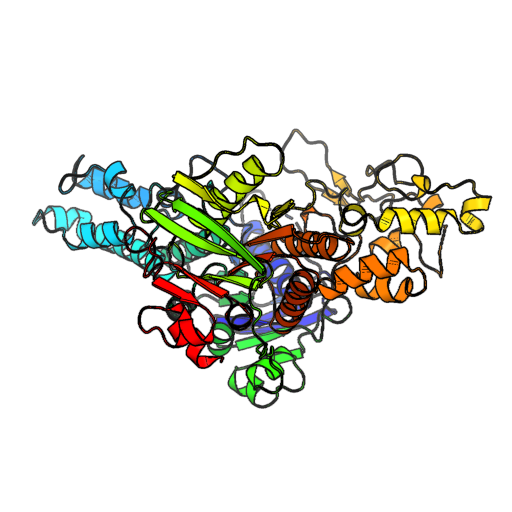 C 1
ATOM 3593 O O . LEU A 1 476 ? 37.669 -11.989 -3.892 1.00 36.64 752 LEU A O 1
ATOM 3598 N N . GLU A 1 477 ? 38.190 -14.104 -4.475 1.00 34.77 753 GLU A N 1
ATOM 3599 C CA . GLU A 1 477 ? 38.391 -13.756 -5.881 1.00 44.82 753 GLU A CA 1
ATOM 3600 C C . GLU A 1 477 ? 37.080 -13.510 -6.618 1.00 42.35 753 GLU A C 1
ATOM 3601 O O . GLU A 1 477 ? 37.091 -12.904 -7.697 1.00 47.99 753 GLU A O 1
ATOM 3607 N N . ILE A 1 478 ? 35.965 -14.012 -6.094 1.00 37.92 754 ILE A N 1
ATOM 3608 C CA . ILE A 1 478 ? 34.662 -13.741 -6.696 1.00 36.69 754 ILE A CA 1
ATOM 3609 C C . ILE A 1 478 ? 34.257 -12.312 -6.352 1.00 37.92 754 ILE A C 1
ATOM 3610 O O . ILE A 1 478 ? 34.227 -11.924 -5.178 1.00 36.77 754 ILE A O 1
ATOM 3615 N N . THR A 1 479 ? 33.924 -11.527 -7.367 1.00 36.92 755 THR A N 1
ATOM 3616 C CA . THR A 1 479 ? 33.426 -10.180 -7.145 1.00 38.67 755 THR A CA 1
ATOM 3617 C C . THR A 1 479 ? 32.072 -10.011 -7.813 1.00 30.45 755 THR A C 1
ATOM 3618 O O . THR A 1 479 ? 31.745 -10.692 -8.786 1.00 34.80 755 THR A O 1
ATOM 3622 N N . TYR A 1 480 ? 31.292 -9.094 -7.255 1.00 34.81 756 TYR A N 1
ATOM 3623 C CA . TYR A 1 480 ? 30.024 -8.634 -7.808 1.00 40.97 756 TYR A CA 1
ATOM 3624 C C . TYR A 1 480 ? 30.144 -7.116 -7.873 1.00 36.55 756 TYR A C 1
ATOM 3625 O O . TYR A 1 480 ? 30.266 -6.462 -6.832 1.00 38.93 756 TYR A O 1
ATOM 3634 N N . LYS A 1 481 ? 30.181 -6.563 -9.090 1.00 40.69 757 LYS A N 1
ATOM 3635 C CA . LYS A 1 481 ? 30.397 -5.122 -9.293 1.00 32.34 757 LYS A CA 1
ATOM 3636 C C . LYS A 1 481 ? 31.669 -4.647 -8.596 1.00 39.15 757 LYS A C 1
ATOM 3637 O O . LYS A 1 481 ? 31.700 -3.591 -7.964 1.00 48.13 757 LYS A O 1
ATOM 3643 N N . GLY A 1 482 ? 32.731 -5.448 -8.705 1.00 34.95 758 GLY A N 1
ATOM 3644 C CA . GLY A 1 482 ? 34.017 -5.091 -8.154 1.00 37.77 758 GLY A CA 1
ATOM 3645 C C . GLY A 1 482 ? 34.179 -5.361 -6.680 1.00 35.11 758 GLY A C 1
ATOM 3646 O O . GLY A 1 482 ? 35.274 -5.132 -6.146 1.00 46.12 758 GLY A O 1
ATOM 3647 N N . LYS A 1 483 ? 33.139 -5.840 -5.998 1.00 40.91 759 LYS A N 1
ATOM 3648 C CA . LYS A 1 483 ? 33.207 -6.086 -4.563 1.00 31.92 759 LYS A CA 1
ATOM 3649 C C . LYS A 1 483 ? 33.181 -7.585 -4.299 1.00 34.47 759 LYS A C 1
ATOM 3650 O O . LYS A 1 483 ? 32.402 -8.316 -4.916 1.00 30.58 759 LYS A O 1
ATOM 3656 N N . ASN A 1 484 ? 34.048 -8.041 -3.396 1.00 25.76 760 ASN A N 1
ATOM 3657 C CA . ASN A 1 484 ? 33.992 -9.418 -2.940 1.00 34.57 760 ASN A CA 1
ATOM 3658 C C . ASN A 1 484 ? 33.118 -9.474 -1.678 1.00 25.59 760 ASN A C 1
ATOM 3659 O O . ASN A 1 484 ? 32.660 -8.449 -1.162 1.00 25.87 760 ASN A O 1
ATOM 3664 N N . ILE A 1 485 ? 32.878 -10.686 -1.167 1.00 28.83 761 ILE A N 1
ATOM 3665 C CA . ILE A 1 485 ? 31.931 -10.852 -0.059 1.00 24.95 761 ILE A CA 1
ATOM 3666 C C . ILE A 1 485 ? 32.420 -10.133 1.196 1.00 27.07 761 ILE A C 1
ATOM 3667 O O . ILE A 1 485 ? 31.620 -9.568 1.967 1.00 34.84 761 ILE A O 1
ATOM 3672 N N . SER A 1 486 ? 33.740 -10.115 1.406 1.00 31.55 762 SER A N 1
ATOM 3673 C CA . SER A 1 486 ? 34.318 -9.377 2.523 1.00 33.08 762 SER A CA 1
ATOM 3674 C C . SER A 1 486 ? 34.020 -7.887 2.396 1.00 28.34 762 SER A C 1
ATOM 3675 O O . SER A 1 486 ? 33.696 -7.218 3.389 1.00 33.02 762 SER A O 1
ATOM 3678 N N . ASP A 1 487 ? 34.124 -7.358 1.168 1.00 34.15 763 ASP A N 1
ATOM 3679 C CA . ASP A 1 487 ? 33.799 -5.959 0.895 1.00 35.27 763 ASP A CA 1
ATOM 3680 C C . ASP A 1 487 ? 32.355 -5.639 1.262 1.00 33.66 763 ASP A C 1
ATOM 3681 O O . ASP A 1 487 ? 32.071 -4.568 1.811 1.00 33.78 763 ASP A O 1
ATOM 3686 N N . ILE A 1 488 ? 31.426 -6.547 0.939 1.00 27.46 764 ILE A N 1
ATOM 3687 C CA . ILE A 1 488 ? 30.023 -6.329 1.268 1.00 29.90 764 ILE A CA 1
ATOM 3688 C C . ILE A 1 488 ? 29.854 -6.253 2.775 1.00 34.18 764 ILE A C 1
ATOM 3689 O O . ILE A 1 488 ? 29.132 -5.391 3.291 1.00 34.21 764 ILE A O 1
ATOM 3694 N N . LEU A 1 489 ? 30.522 -7.153 3.513 1.00 39.87 765 LEU A N 1
ATOM 3695 C CA . LEU A 1 489 ? 30.410 -7.098 4.973 1.00 32.18 765 LEU A CA 1
ATOM 3696 C C . LEU A 1 489 ? 31.013 -5.822 5.556 1.00 35.77 765 LEU A C 1
ATOM 3697 O O . LEU A 1 489 ? 30.629 -5.412 6.662 1.00 29.12 765 LEU A O 1
ATOM 3702 N N . ASP A 1 490 ? 31.917 -5.166 4.835 1.00 29.21 766 ASP A N 1
ATOM 3703 C CA . ASP A 1 490 ? 32.473 -3.898 5.291 1.00 34.23 766 ASP A CA 1
ATOM 3704 C C . ASP A 1 490 ? 31.662 -2.672 4.849 1.00 33.97 766 ASP A C 1
ATOM 3705 O O . ASP A 1 490 ? 32.043 -1.548 5.180 1.00 33.95 766 ASP A O 1
ATOM 3710 N N . MET A 1 491 ? 30.564 -2.845 4.120 1.00 26.41 767 MET A N 1
ATOM 3711 C CA . MET A 1 491 ? 29.731 -1.710 3.740 1.00 27.80 767 MET A CA 1
ATOM 3712 C C . MET A 1 491 ? 28.842 -1.288 4.901 1.00 37.37 767 MET A C 1
ATOM 3713 O O . MET A 1 491 ? 28.298 -2.141 5.609 1.00 28.43 767 MET A O 1
ATOM 3718 N N . THR A 1 492 ? 28.672 0.028 5.086 1.00 30.51 768 THR A N 1
ATOM 3719 C CA . THR A 1 492 ? 27.586 0.489 5.941 1.00 28.10 768 THR A CA 1
ATOM 3720 C C . THR A 1 492 ? 26.255 0.200 5.252 1.00 27.58 768 THR A C 1
ATOM 3721 O O . THR A 1 492 ? 26.192 -0.061 4.044 1.00 25.02 768 THR A O 1
ATOM 3725 N N . VAL A 1 493 ? 25.181 0.249 6.040 1.00 26.29 769 VAL A N 1
ATOM 3726 C CA . VAL A 1 493 ? 23.848 -0.004 5.498 1.00 27.44 769 VAL A CA 1
ATOM 3727 C C . VAL A 1 493 ? 23.533 0.962 4.360 1.00 28.32 769 VAL A C 1
ATOM 3728 O O . VAL A 1 493 ? 22.966 0.560 3.342 1.00 27.27 769 VAL A O 1
ATOM 3732 N N . ASP A 1 494 ? 23.885 2.247 4.501 1.00 27.05 770 ASP A N 1
ATOM 3733 C CA . ASP A 1 494 ? 23.569 3.216 3.439 1.00 33.77 770 ASP A CA 1
ATOM 3734 C C . ASP A 1 494 ? 24.350 2.929 2.162 1.00 31.11 770 ASP A C 1
ATOM 3735 O O . ASP A 1 494 ? 23.798 3.015 1.051 1.00 26.42 770 ASP A O 1
ATOM 3740 N N . GLU A 1 495 ? 25.649 2.646 2.301 1.00 25.93 771 GLU A N 1
ATOM 3741 C CA . GLU A 1 495 ? 26.448 2.206 1.153 1.00 29.95 771 GLU A CA 1
ATOM 3742 C C . GLU A 1 495 ? 25.810 1.001 0.497 1.00 28.49 771 GLU A C 1
ATOM 3743 O O . GLU A 1 495 ? 25.598 0.975 -0.721 1.00 28.25 771 GLU A O 1
ATOM 3749 N N . ALA A 1 496 ? 25.489 -0.021 1.300 1.00 25.62 772 ALA A N 1
ATOM 3750 C CA . ALA A 1 496 ? 24.934 -1.238 0.734 1.00 23.58 772 ALA A CA 1
ATOM 3751 C C . ALA A 1 496 ? 23.567 -0.970 0.111 1.00 24.41 772 ALA A C 1
ATOM 3752 O O . ALA A 1 496 ? 23.212 -1.565 -0.914 1.00 27.10 772 ALA A O 1
ATOM 3754 N N . LEU A 1 497 ? 22.796 -0.059 0.713 1.00 27.74 773 LEU A N 1
ATOM 3755 C CA . LEU A 1 497 ? 21.471 0.285 0.211 1.00 26.49 773 LEU A CA 1
ATOM 3756 C C . LEU A 1 497 ? 21.571 0.913 -1.170 1.00 31.70 773 LEU A C 1
ATOM 3757 O O . LEU A 1 497 ? 20.734 0.650 -2.036 1.00 34.22 773 LEU A O 1
ATOM 3762 N N . GLU A 1 498 ? 22.591 1.753 -1.396 1.00 30.51 774 GLU A N 1
ATOM 3763 C CA . GLU A 1 498 ? 22.819 2.248 -2.759 1.00 32.56 774 GLU A CA 1
ATOM 3764 C C . GLU A 1 498 ? 23.333 1.133 -3.671 1.00 40.74 774 GLU A C 1
ATOM 3765 O O . GLU A 1 498 ? 22.850 0.957 -4.799 1.00 32.76 774 GLU A O 1
ATOM 3771 N N . PHE A 1 499 ? 24.282 0.342 -3.170 1.00 37.63 775 PHE A N 1
ATOM 3772 C CA . PHE A 1 499 ? 24.937 -0.694 -3.964 1.00 34.96 775 PHE A CA 1
ATOM 3773 C C . PHE A 1 499 ? 23.944 -1.721 -4.490 1.00 40.03 775 PHE A C 1
ATOM 3774 O O . PHE A 1 499 ? 24.117 -2.245 -5.598 1.00 30.61 775 PHE A O 1
ATOM 3782 N N . PHE A 1 500 ? 22.919 -2.051 -3.693 1.00 29.40 776 PHE A N 1
ATOM 3783 C CA . PHE A 1 500 ? 21.948 -3.092 -4.013 1.00 34.47 776 PHE A CA 1
ATOM 3784 C C . PHE A 1 500 ? 20.578 -2.516 -4.366 1.00 33.49 776 PHE A C 1
ATOM 3785 O O . PHE A 1 500 ? 19.573 -3.232 -4.295 1.00 29.12 776 PHE A O 1
ATOM 3793 N N . LYS A 1 501 ? 20.511 -1.236 -4.744 1.00 24.29 777 LYS A N 1
ATOM 3794 C CA . LYS A 1 501 ? 19.207 -0.606 -4.911 1.00 36.77 777 LYS A CA 1
ATOM 3795 C C . LYS A 1 501 ? 18.362 -1.266 -5.999 1.00 39.61 777 LYS A C 1
ATOM 3796 O O . LYS A 1 501 ? 17.145 -1.065 -6.025 1.00 44.32 777 LYS A O 1
ATOM 3802 N N . ASN A 1 502 ? 18.956 -2.074 -6.875 1.00 32.98 778 ASN A N 1
ATOM 3803 C CA . ASN A 1 502 ? 18.190 -2.752 -7.913 1.00 38.04 778 ASN A CA 1
ATOM 3804 C C . ASN A 1 502 ? 17.778 -4.171 -7.531 1.00 46.99 778 ASN A C 1
ATOM 3805 O O . ASN A 1 502 ? 17.249 -4.897 -8.384 1.00 43.65 778 ASN A O 1
ATOM 3810 N N . ILE A 1 503 ? 18.011 -4.588 -6.290 1.00 41.42 779 ILE A N 1
ATOM 3811 C CA . ILE A 1 503 ? 17.625 -5.928 -5.840 1.00 45.14 779 ILE A CA 1
ATOM 3812 C C . ILE A 1 503 ? 16.542 -5.798 -4.780 1.00 49.44 779 ILE A C 1
ATOM 3813 O O . ILE A 1 503 ? 16.858 -5.575 -3.601 1.00 42.98 779 ILE A O 1
ATOM 3818 N N . PRO A 1 504 ? 15.273 -5.985 -5.146 1.00 48.78 780 PRO A N 1
ATOM 3819 C CA . PRO A 1 504 ? 14.170 -5.604 -4.237 1.00 43.52 780 PRO A CA 1
ATOM 3820 C C . PRO A 1 504 ? 14.218 -6.236 -2.851 1.00 45.74 780 PRO A C 1
ATOM 3821 O O . PRO A 1 504 ? 14.014 -5.536 -1.850 1.00 43.90 780 PRO A O 1
ATOM 3825 N N . SER A 1 505 ? 14.457 -7.540 -2.750 1.00 46.59 781 SER A N 1
ATOM 3826 C CA . SER A 1 505 ? 14.429 -8.142 -1.421 1.00 54.99 781 SER A CA 1
ATOM 3827 C C . SER A 1 505 ? 15.558 -7.611 -0.545 1.00 55.42 781 SER A C 1
ATOM 3828 O O . SER A 1 505 ? 15.381 -7.471 0.675 1.00 58.27 781 SER A O 1
ATOM 3831 N N . ILE A 1 506 ? 16.709 -7.291 -1.137 1.00 38.21 782 ILE A N 1
ATOM 3832 C CA . ILE A 1 506 ? 17.808 -6.763 -0.336 1.00 35.46 782 ILE A CA 1
ATOM 3833 C C . ILE A 1 506 ? 17.546 -5.312 0.028 1.00 36.35 782 ILE A C 1
ATOM 3834 O O . ILE A 1 506 ? 17.656 -4.922 1.203 1.00 33.61 782 ILE A O 1
ATOM 3839 N N . LYS A 1 507 ? 17.149 -4.522 -0.974 1.00 31.38 783 LYS A N 1
ATOM 3840 C CA . LYS A 1 507 ? 16.835 -3.116 -0.758 1.00 37.63 783 LYS A CA 1
ATOM 3841 C C . LYS A 1 507 ? 15.767 -2.927 0.315 1.00 39.13 783 LYS A C 1
ATOM 3842 O O . LYS A 1 507 ? 15.842 -1.979 1.092 1.00 34.21 783 LYS A O 1
ATOM 3848 N N . ARG A 1 508 ? 14.766 -3.809 0.377 1.00 39.94 784 ARG A N 1
ATOM 3849 C CA . ARG A 1 508 ? 13.709 -3.649 1.378 1.00 45.07 784 ARG A CA 1
ATOM 3850 C C . ARG A 1 508 ? 14.268 -3.719 2.802 1.00 34.76 784 ARG A C 1
ATOM 3851 O O . ARG A 1 508 ? 13.974 -2.858 3.650 1.00 38.38 784 ARG A O 1
ATOM 3859 N N . THR A 1 509 ? 15.079 -4.744 3.080 1.00 32.62 785 THR A N 1
ATOM 3860 C CA . THR A 1 509 ? 15.686 -4.907 4.400 1.00 31.80 785 THR A CA 1
ATOM 3861 C C . THR A 1 509 ? 16.633 -3.756 4.716 1.00 33.37 785 THR A C 1
ATOM 3862 O O . THR A 1 509 ? 16.584 -3.167 5.808 1.00 30.43 785 THR A O 1
ATOM 3866 N N . LEU A 1 510 ? 17.523 -3.432 3.773 1.00 28.67 786 LEU A N 1
ATOM 3867 C CA . LEU A 1 510 ? 18.434 -2.314 3.999 1.00 24.12 786 LEU A CA 1
ATOM 3868 C C . LEU A 1 510 ? 17.659 -1.019 4.219 1.00 26.78 786 LEU A C 1
ATOM 3869 O O . LEU A 1 510 ? 18.044 -0.188 5.047 1.00 28.04 786 LEU A O 1
ATOM 3874 N N . GLN A 1 511 ? 16.549 -0.841 3.501 1.00 27.90 787 GLN A N 1
ATOM 3875 C CA . GLN A 1 511 ? 15.755 0.372 3.645 1.00 24.63 787 GLN A CA 1
ATOM 3876 C C . GLN A 1 511 ? 15.185 0.495 5.057 1.00 32.36 787 GLN A C 1
ATOM 3877 O O . GLN A 1 511 ? 15.211 1.584 5.645 1.00 25.92 787 GLN A O 1
ATOM 3883 N N . VAL A 1 512 ? 14.665 -0.602 5.624 1.00 29.20 788 VAL A N 1
ATOM 3884 C CA . VAL A 1 512 ? 14.132 -0.449 6.986 1.00 29.10 788 VAL A CA 1
ATOM 3885 C C . VAL A 1 512 ? 15.263 -0.199 7.980 1.00 26.77 788 VAL A C 1
ATOM 3886 O O . VAL A 1 512 ? 15.086 0.554 8.946 1.00 31.58 788 VAL A O 1
ATOM 3890 N N . LEU A 1 513 ? 16.439 -0.801 7.770 1.00 23.18 789 LEU A N 1
ATOM 3891 C CA . LEU A 1 513 ? 17.571 -0.466 8.636 1.00 28.08 789 LEU A CA 1
ATOM 3892 C C . LEU A 1 513 ? 17.929 1.017 8.527 1.00 30.38 789 LEU A C 1
ATOM 3893 O O . LEU A 1 513 ? 18.290 1.655 9.519 1.00 29.37 789 LEU A O 1
ATOM 3898 N N . HIS A 1 514 ? 17.844 1.580 7.329 1.00 28.64 790 HIS A N 1
ATOM 3899 C CA . HIS A 1 514 ? 18.108 3.012 7.185 1.00 25.29 790 HIS A CA 1
ATOM 3900 C C . HIS A 1 514 ? 17.021 3.847 7.860 1.00 31.64 790 HIS A C 1
ATOM 3901 O O . HIS A 1 514 ? 17.316 4.872 8.495 1.00 24.77 790 HIS A O 1
ATOM 3908 N N . ASP A 1 515 ? 15.764 3.414 7.736 1.00 28.97 791 ASP A N 1
ATOM 3909 C CA . ASP A 1 515 ? 14.637 4.169 8.264 1.00 33.73 791 ASP A CA 1
ATOM 3910 C C . ASP A 1 515 ? 14.647 4.222 9.790 1.00 35.21 791 ASP A C 1
ATOM 3911 O O . ASP A 1 515 ? 14.199 5.218 10.361 1.00 26.12 791 ASP A O 1
ATOM 3916 N N . VAL A 1 516 ? 15.128 3.171 10.475 1.00 28.43 792 VAL A N 1
ATOM 3917 C CA . VAL A 1 516 ? 15.220 3.245 11.937 1.00 26.81 792 VAL A CA 1
ATOM 3918 C C . VAL A 1 516 ? 16.466 3.995 12.390 1.00 35.23 792 VAL A C 1
ATOM 3919 O O . VAL A 1 516 ? 16.704 4.112 13.601 1.00 28.66 792 VAL A O 1
ATOM 3923 N N . GLY A 1 517 ? 17.263 4.521 11.463 1.00 29.41 793 GLY A N 1
ATOM 3924 C CA . GLY A 1 517 ? 18.421 5.316 11.812 1.00 23.14 793 GLY A CA 1
ATOM 3925 C C . GLY A 1 517 ? 19.743 4.574 11.892 1.00 28.74 793 GLY A C 1
ATOM 3926 O O . GLY A 1 517 ? 20.675 5.087 12.524 1.00 24.10 793 GLY A O 1
ATOM 3927 N N . LEU A 1 518 ? 19.849 3.377 11.301 1.00 24.20 794 LEU A N 1
ATOM 3928 C CA . LEU A 1 518 ? 21.069 2.571 11.373 1.00 26.81 794 LEU A CA 1
ATOM 3929 C C . LEU A 1 518 ? 21.837 2.545 10.043 1.00 26.86 794 LEU A C 1
ATOM 3930 O O . LEU A 1 518 ? 22.623 1.620 9.782 1.00 23.30 794 LEU A O 1
ATOM 3935 N N . GLY A 1 519 ? 21.651 3.566 9.206 1.00 26.73 795 GLY A N 1
ATOM 3936 C CA . GLY A 1 519 ? 22.394 3.628 7.953 1.00 19.67 795 GLY A CA 1
ATOM 3937 C C . GLY A 1 519 ? 23.898 3.629 8.129 1.00 29.42 795 GLY A C 1
ATOM 3938 O O . GLY A 1 519 ? 24.624 3.263 7.202 1.00 25.64 795 GLY A O 1
ATOM 3939 N N . TYR A 1 520 ? 24.385 4.003 9.311 1.00 24.41 796 TYR A N 1
ATOM 3940 C CA . TYR A 1 520 ? 25.825 4.076 9.552 1.00 27.22 796 TYR A CA 1
ATOM 3941 C C . TYR A 1 520 ? 26.441 2.727 9.909 1.00 26.47 796 TYR A C 1
ATOM 3942 O O . TYR A 1 520 ? 27.678 2.606 9.931 1.00 25.88 796 TYR A O 1
ATOM 3951 N N . VAL A 1 521 ? 25.609 1.732 10.240 1.00 25.24 797 VAL A N 1
ATOM 3952 C CA . VAL A 1 521 ? 26.085 0.469 10.783 1.00 24.11 797 VAL A CA 1
ATOM 3953 C C . VAL A 1 521 ? 26.607 -0.386 9.648 1.00 29.59 797 VAL A C 1
ATOM 3954 O O . VAL A 1 521 ? 25.971 -0.499 8.594 1.00 22.47 797 VAL A O 1
ATOM 3958 N N . LYS A 1 522 ? 27.748 -1.025 9.875 1.00 24.25 798 LYS A N 1
ATOM 3959 C CA . LYS A 1 522 ? 28.305 -1.924 8.880 1.00 31.80 798 LYS A CA 1
ATOM 3960 C C . LYS A 1 522 ? 27.580 -3.270 8.906 1.00 28.24 798 LYS A C 1
ATOM 3961 O O . LYS A 1 522 ? 27.180 -3.762 9.965 1.00 26.51 798 LYS A O 1
ATOM 3967 N N . LEU A 1 523 ? 27.424 -3.872 7.729 1.00 29.52 799 LEU A N 1
ATOM 3968 C CA . LEU A 1 523 ? 26.687 -5.129 7.625 1.00 25.17 799 LEU A CA 1
ATOM 3969 C C . LEU A 1 523 ? 27.346 -6.247 8.419 1.00 32.58 799 LEU A C 1
ATOM 3970 O O . LEU A 1 523 ? 26.655 -7.142 8.923 1.00 33.28 799 LEU A O 1
ATOM 3975 N N . GLY A 1 524 ? 28.669 -6.225 8.542 1.00 25.56 800 GLY A N 1
ATOM 3976 C CA . GLY A 1 524 ? 29.373 -7.272 9.254 1.00 28.10 800 GLY A CA 1
ATOM 3977 C C . GLY A 1 524 ? 29.813 -6.918 10.661 1.00 35.96 800 GLY A C 1
ATOM 3978 O O . GLY A 1 524 ? 30.600 -7.671 11.248 1.00 31.90 800 GLY A O 1
ATOM 3979 N N . GLN A 1 525 ? 29.351 -5.795 11.220 1.00 29.65 801 GLN A N 1
ATOM 3980 C CA . GLN A 1 525 ? 29.736 -5.449 12.586 1.00 26.90 801 GLN A CA 1
ATOM 3981 C C . GLN A 1 525 ? 29.306 -6.564 13.533 1.00 27.84 801 GLN A C 1
ATOM 3982 O O . GLN A 1 525 ? 28.125 -6.943 13.546 1.00 31.35 801 GLN A O 1
ATOM 3988 N N . PRO A 1 526 ? 30.215 -7.123 14.320 1.00 33.32 802 PRO A N 1
ATOM 3989 C CA . PRO A 1 526 ? 29.843 -8.288 15.135 1.00 39.74 802 PRO A CA 1
ATOM 3990 C C . PRO A 1 526 ? 28.806 -7.905 16.184 1.00 32.66 802 PRO A C 1
ATOM 3991 O O . PRO A 1 526 ? 28.861 -6.822 16.779 1.00 34.51 802 PRO A O 1
ATOM 3995 N N . ALA A 1 527 ? 27.851 -8.814 16.401 1.00 31.07 803 ALA A N 1
ATOM 3996 C CA . ALA A 1 527 ? 26.750 -8.542 17.322 1.00 37.06 803 ALA A CA 1
ATOM 3997 C C . ALA A 1 527 ? 27.248 -8.064 18.679 1.00 39.86 803 ALA A C 1
ATOM 3998 O O . ALA A 1 527 ? 26.638 -7.190 19.300 1.00 36.75 803 ALA A O 1
ATOM 4000 N N . THR A 1 528 ? 28.375 -8.601 19.140 1.00 33.44 804 THR A N 1
ATOM 4001 C CA . THR A 1 528 ? 28.841 -8.345 20.492 1.00 39.04 804 THR A CA 1
ATOM 4002 C C . THR A 1 528 ? 29.367 -6.938 20.669 1.00 42.80 804 THR A C 1
ATOM 4003 O O . THR A 1 528 ? 29.587 -6.513 21.804 1.00 55.82 804 THR A O 1
ATOM 4007 N N . THR A 1 529 ? 29.588 -6.214 19.579 1.00 37.81 805 THR A N 1
ATOM 4008 C CA . THR A 1 529 ? 30.047 -4.841 19.646 1.00 25.01 805 THR A CA 1
ATOM 4009 C C . THR A 1 529 ? 28.913 -3.837 19.490 1.00 31.25 805 THR A C 1
ATOM 4010 O O . THR A 1 529 ? 29.166 -2.629 19.495 1.00 31.09 805 THR A O 1
ATOM 4014 N N . LEU A 1 530 ? 27.678 -4.297 19.341 1.00 31.88 806 LEU A N 1
ATOM 4015 C CA . LEU A 1 530 ? 26.570 -3.373 19.145 1.00 38.66 806 LEU A CA 1
ATOM 4016 C C . LEU A 1 530 ? 26.043 -2.889 20.494 1.00 28.09 806 LEU A C 1
ATOM 4017 O O . LEU A 1 530 ? 25.922 -3.672 21.440 1.00 34.47 806 LEU A O 1
ATOM 4022 N N . SER A 1 531 ? 25.700 -1.605 20.577 1.00 31.72 807 SER A N 1
ATOM 4023 C CA . SER A 1 531 ? 25.068 -1.119 21.803 1.00 28.51 807 SER A CA 1
ATOM 4024 C C . SER A 1 531 ? 23.673 -1.719 21.959 1.00 30.85 807 SER A C 1
ATOM 4025 O O . SER A 1 531 ? 23.094 -2.281 21.026 1.00 25.37 807 SER A O 1
ATOM 4028 N N . GLY A 1 532 ? 23.130 -1.603 23.171 1.00 30.02 808 GLY A N 1
ATOM 4029 C CA . GLY A 1 532 ? 21.785 -2.099 23.401 1.00 22.26 808 GLY A CA 1
ATOM 4030 C C . GLY A 1 532 ? 20.764 -1.363 22.558 1.00 19.48 808 GLY A C 1
ATOM 4031 O O . GLY A 1 532 ? 19.825 -1.968 22.032 1.00 25.44 808 GLY A O 1
ATOM 4032 N N . GLY A 1 533 ? 20.961 -0.059 22.383 1.00 23.95 809 GLY A N 1
ATOM 4033 C CA . GLY A 1 533 ? 20.062 0.711 21.535 1.00 27.87 809 GLY A CA 1
ATOM 4034 C C . GLY A 1 533 ? 20.136 0.282 20.080 1.00 28.53 809 GLY A C 1
ATOM 4035 O O . GLY A 1 533 ? 19.115 0.188 19.392 1.00 23.41 809 GLY A O 1
ATOM 4036 N N . GLU A 1 534 ? 21.343 0.027 19.587 1.00 20.78 810 GLU A N 1
ATOM 4037 C CA . GLU A 1 534 ? 21.489 -0.479 18.222 1.00 26.43 810 GLU A CA 1
ATOM 4038 C C . GLU A 1 534 ? 20.813 -1.833 18.051 1.00 31.39 810 GLU A C 1
ATOM 4039 O O . GLU A 1 534 ? 20.133 -2.067 17.047 1.00 30.10 810 GLU A O 1
ATOM 4045 N N . ALA A 1 535 ? 21.000 -2.745 19.014 1.00 24.64 811 ALA A N 1
ATOM 4046 C CA . ALA A 1 535 ? 20.303 -4.032 18.957 1.00 24.49 811 ALA A CA 1
ATOM 4047 C C . ALA A 1 535 ? 18.792 -3.839 18.898 1.00 26.83 811 ALA A C 1
ATOM 4048 O O . ALA A 1 535 ? 18.093 -4.491 18.103 1.00 25.13 811 ALA A O 1
ATOM 4050 N N . GLN A 1 536 ? 18.272 -2.960 19.762 1.00 20.31 812 GLN A N 1
ATOM 4051 C CA . GLN A 1 536 ? 16.838 -2.697 19.802 1.00 20.89 812 GLN A CA 1
ATOM 4052 C C . GLN A 1 536 ? 16.343 -2.184 18.459 1.00 21.48 812 GLN A C 1
ATOM 4053 O O . GLN A 1 536 ? 15.292 -2.614 17.972 1.00 21.45 812 GLN A O 1
ATOM 4059 N N . ARG A 1 537 ? 17.086 -1.244 17.847 1.00 18.41 813 ARG A N 1
ATOM 4060 C CA . ARG A 1 537 ? 16.647 -0.666 16.580 1.00 21.61 813 ARG A CA 1
ATOM 4061 C C . ARG A 1 537 ? 16.766 -1.664 15.426 1.00 25.44 813 ARG A C 1
ATOM 4062 O O . ARG A 1 537 ? 15.943 -1.637 14.500 1.00 23.43 813 ARG A O 1
ATOM 4070 N N . ILE A 1 538 ? 17.736 -2.580 15.476 1.00 20.46 814 ILE A N 1
ATOM 4071 C CA . ILE A 1 538 ? 17.765 -3.669 14.479 1.00 24.76 814 ILE A CA 1
ATOM 4072 C C . ILE A 1 538 ? 16.510 -4.519 14.603 1.00 27.25 814 ILE A C 1
ATOM 4073 O O . ILE A 1 538 ? 15.860 -4.866 13.600 1.00 24.76 814 ILE A O 1
ATOM 4078 N N . LYS A 1 539 ? 16.147 -4.876 15.843 1.00 23.77 815 LYS A N 1
ATOM 4079 C CA . LYS A 1 539 ? 14.936 -5.677 16.020 1.00 22.26 815 LYS A CA 1
ATOM 4080 C C . LYS A 1 539 ? 13.706 -4.892 15.568 1.00 26.29 815 LYS A C 1
ATOM 4081 O O . LYS A 1 539 ? 12.798 -5.439 14.926 1.00 30.20 815 LYS A O 1
ATOM 4087 N N . LEU A 1 540 ? 13.690 -3.592 15.846 1.00 20.89 816 LEU A N 1
ATOM 4088 C CA . LEU A 1 540 ? 12.594 -2.744 15.381 1.00 21.46 816 LEU A CA 1
ATOM 4089 C C . LEU A 1 540 ? 12.489 -2.768 13.861 1.00 28.66 816 LEU A C 1
ATOM 4090 O O . LEU A 1 540 ? 11.387 -2.892 13.313 1.00 25.79 816 LEU A O 1
ATOM 4095 N N . ALA A 1 541 ? 13.628 -2.662 13.162 1.00 25.13 817 ALA A N 1
ATOM 4096 C CA . ALA A 1 541 ? 13.609 -2.710 11.700 1.00 25.22 817 ALA A CA 1
ATOM 4097 C C . ALA A 1 541 ? 13.099 -4.065 11.214 1.00 26.59 817 ALA A C 1
ATOM 4098 O O . ALA A 1 541 ? 12.391 -4.150 10.205 1.00 32.57 817 ALA A O 1
ATOM 4100 N N . SER A 1 542 ? 13.439 -5.138 11.928 1.00 27.34 818 SER A N 1
ATOM 4101 C CA . SER A 1 542 ? 12.941 -6.460 11.531 1.00 33.15 818 SER A CA 1
ATOM 4102 C C . SER A 1 542 ? 11.429 -6.512 11.639 1.00 31.92 818 SER A C 1
ATOM 4103 O O . SER A 1 542 ? 10.760 -7.094 10.783 1.00 30.71 818 SER A O 1
ATOM 4106 N N . GLU A 1 543 ? 10.867 -5.897 12.687 1.00 25.08 819 GLU A N 1
ATOM 4107 C CA . GLU A 1 543 ? 9.406 -5.881 12.811 1.00 34.00 819 GLU A CA 1
ATOM 4108 C C . GLU A 1 543 ? 8.776 -5.001 11.741 1.00 31.11 819 GLU A C 1
ATOM 4109 O O . GLU A 1 543 ? 7.724 -5.332 11.184 1.00 30.43 819 GLU A O 1
ATOM 4115 N N . LEU A 1 544 ? 9.406 -3.871 11.450 1.00 32.25 820 LEU A N 1
ATOM 4116 C CA . LEU A 1 544 ? 8.876 -2.957 10.450 1.00 32.15 820 LEU A CA 1
ATOM 4117 C C . LEU A 1 544 ? 8.853 -3.606 9.077 1.00 31.90 820 LEU A C 1
ATOM 4118 O O . LEU A 1 544 ? 7.947 -3.339 8.276 1.00 31.83 820 LEU A O 1
ATOM 4123 N N . ARG A 1 545 ? 9.831 -4.477 8.798 1.00 29.61 821 ARG A N 1
ATOM 4124 C CA . ARG A 1 545 ? 9.922 -5.139 7.503 1.00 36.59 821 ARG A CA 1
ATOM 4125 C C . ARG A 1 545 ? 8.803 -6.150 7.277 1.00 50.62 821 ARG A C 1
ATOM 4126 O O . ARG A 1 545 ? 8.517 -6.494 6.124 1.00 43.95 821 ARG A O 1
ATOM 4134 N N . LYS A 1 546 ? 8.171 -6.634 8.340 1.00 43.07 822 LYS A N 1
ATOM 4135 C CA . LYS A 1 546 ? 7.203 -7.710 8.204 1.00 36.49 822 LYS A CA 1
ATOM 4136 C C . LYS A 1 546 ? 5.872 -7.163 7.721 1.00 34.04 822 LYS A C 1
ATOM 4137 O O . LYS A 1 546 ? 5.503 -6.012 7.991 1.00 35.00 822 LYS A O 1
ATOM 4143 N N . ARG A 1 547 ? 5.150 -8.000 6.985 1.00 41.06 823 ARG A N 1
ATOM 41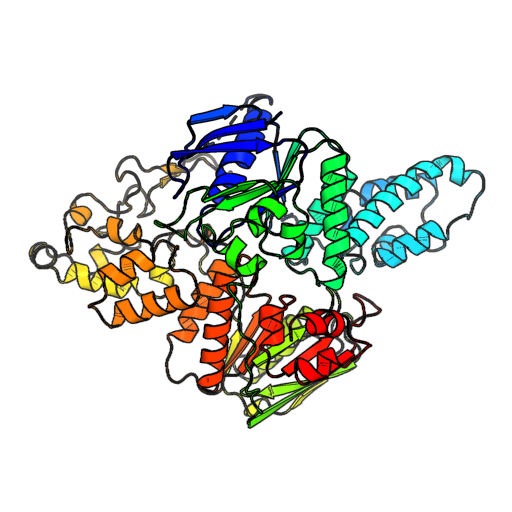44 C CA . ARG A 1 547 ? 3.850 -7.624 6.458 1.00 52.33 823 ARG A CA 1
ATOM 4145 C C . ARG A 1 547 ? 2.734 -8.232 7.298 1.00 45.21 823 ARG A C 1
ATOM 4146 O O . ARG A 1 547 ? 2.929 -9.216 8.013 1.00 44.64 823 ARG A O 1
ATOM 4154 N N . ASP A 1 548 ? 1.561 -7.602 7.217 1.00 48.18 824 ASP A N 1
ATOM 4155 C CA . ASP A 1 548 ? 0.332 -8.093 7.837 1.00 60.91 824 ASP A CA 1
ATOM 4156 C C . ASP A 1 548 ? 0.525 -8.381 9.326 1.00 54.45 824 ASP A C 1
ATOM 4157 O O . ASP A 1 548 ? 0.143 -9.436 9.835 1.00 64.91 824 ASP A O 1
ATOM 4162 N N . THR A 1 549 ? 1.125 -7.422 10.036 1.00 56.42 825 THR A N 1
ATOM 4163 C CA . THR A 1 549 ? 1.257 -7.573 11.486 1.00 60.60 825 THR A CA 1
ATOM 4164 C C . THR A 1 549 ? -0.076 -7.325 12.183 1.00 64.13 825 THR A C 1
ATOM 4165 O O . THR A 1 549 ? -0.399 -7.983 13.182 1.00 55.15 825 THR A O 1
ATOM 4169 N N . GLY A 1 550 ? -0.867 -6.391 11.663 1.00 58.87 826 GLY A N 1
ATOM 4170 C CA . GLY A 1 550 ? -2.211 -6.177 12.165 1.00 54.60 826 GLY A CA 1
ATOM 4171 C C . GLY A 1 550 ? -2.252 -5.710 13.601 1.00 53.27 826 GLY A C 1
ATOM 4172 O O . GLY A 1 550 ? -1.690 -4.658 13.934 1.00 44.17 826 GLY A O 1
ATOM 4173 N N . ARG A 1 551 ? -2.891 -6.505 14.466 1.00 52.27 827 ARG A N 1
ATOM 4174 C CA . ARG A 1 551 ? -3.099 -6.137 15.868 1.00 35.93 827 ARG A CA 1
ATOM 4175 C C . ARG A 1 551 ? -2.019 -6.771 16.748 1.00 37.43 827 ARG A C 1
ATOM 4176 O O . ARG A 1 551 ? -2.266 -7.639 17.585 1.00 37.77 827 ARG A O 1
ATOM 4184 N N . THR A 1 552 ? -0.795 -6.302 16.528 1.00 33.92 828 THR A N 1
ATOM 4185 C CA . THR A 1 552 ? 0.356 -6.604 17.365 1.00 32.14 828 THR A CA 1
ATOM 4186 C C . THR A 1 552 ? 0.572 -5.444 18.325 1.00 34.64 828 THR A C 1
ATOM 4187 O O . THR A 1 552 ? 0.593 -4.279 17.901 1.00 29.80 828 THR A O 1
ATOM 4191 N N . LEU A 1 553 ? 0.740 -5.756 19.611 1.00 27.07 829 LEU A N 1
ATOM 4192 C CA . LEU A 1 553 ? 1.208 -4.781 20.581 1.00 28.73 829 LEU A CA 1
ATOM 4193 C C . LEU A 1 553 ? 2.721 -4.915 20.689 1.00 32.87 829 LEU A C 1
ATOM 4194 O O . LEU A 1 553 ? 3.226 -6.005 20.967 1.00 27.73 829 LEU A O 1
ATOM 4199 N N . TYR A 1 554 ? 3.440 -3.817 20.451 1.00 22.51 830 TYR A N 1
ATOM 4200 C CA . TYR A 1 554 ? 4.883 -3.742 20.648 1.00 22.98 830 TYR A CA 1
ATOM 4201 C C . TYR A 1 554 ? 5.157 -2.935 21.911 1.00 27.90 830 TYR A C 1
ATOM 4202 O O . TYR A 1 554 ? 4.522 -1.904 22.137 1.00 28.41 830 TYR A O 1
ATOM 4211 N N . ILE A 1 555 ? 6.080 -3.416 22.743 1.00 26.62 831 ILE A N 1
ATOM 4212 C CA . ILE A 1 555 ? 6.539 -2.693 23.930 1.00 23.44 831 ILE A CA 1
ATOM 4213 C C . ILE A 1 555 ? 8.019 -2.371 23.735 1.00 29.82 831 ILE A C 1
ATOM 4214 O O . ILE A 1 555 ? 8.806 -3.258 23.402 1.00 29.98 831 ILE A O 1
ATOM 4219 N N . LEU A 1 556 ? 8.393 -1.099 23.894 1.00 21.78 832 LEU A N 1
ATOM 4220 C CA . LEU A 1 556 ? 9.793 -0.683 23.763 1.00 23.80 832 LEU A CA 1
ATOM 4221 C C . LEU A 1 556 ? 10.192 0.147 24.973 1.00 27.67 832 LEU A C 1
ATOM 4222 O O . LEU A 1 556 ? 9.574 1.184 25.256 1.00 29.94 832 LEU A O 1
ATOM 4227 N N . ASP A 1 557 ? 11.253 -0.282 25.657 1.00 22.37 833 ASP A N 1
ATOM 4228 C CA . ASP A 1 557 ? 11.787 0.452 26.802 1.00 27.65 833 ASP A CA 1
ATOM 4229 C C . ASP A 1 557 ? 12.857 1.431 26.326 1.00 28.03 833 ASP A C 1
ATOM 4230 O O . ASP A 1 557 ? 13.887 1.016 25.780 1.00 24.88 833 ASP A O 1
ATOM 4235 N N . GLU A 1 558 ? 12.619 2.726 26.546 1.00 23.48 834 GLU A N 1
ATOM 4236 C CA . GLU A 1 558 ? 13.574 3.800 26.278 1.00 25.78 834 GLU A CA 1
ATOM 4237 C C . GLU A 1 558 ? 14.269 3.654 24.910 1.00 20.51 834 GLU A C 1
ATOM 4238 O O . GLU A 1 558 ? 15.489 3.506 24.855 1.00 22.03 834 GLU A O 1
ATOM 4244 N N . PRO A 1 559 ? 13.512 3.673 23.817 1.00 24.32 835 PRO A N 1
ATOM 4245 C CA . PRO A 1 559 ? 14.158 3.436 22.514 1.00 26.74 835 PRO A CA 1
ATOM 4246 C C . PRO A 1 559 ? 15.000 4.612 22.004 1.00 33.78 835 PRO A C 1
ATOM 4247 O O . PRO A 1 559 ? 15.669 4.465 20.974 1.00 25.75 835 PRO A O 1
ATOM 4251 N N . THR A 1 560 ? 15.038 5.755 22.695 1.00 25.61 836 THR A N 1
ATOM 4252 C CA . THR A 1 560 ? 15.873 6.877 22.279 1.00 20.75 836 THR A CA 1
ATOM 4253 C C . THR 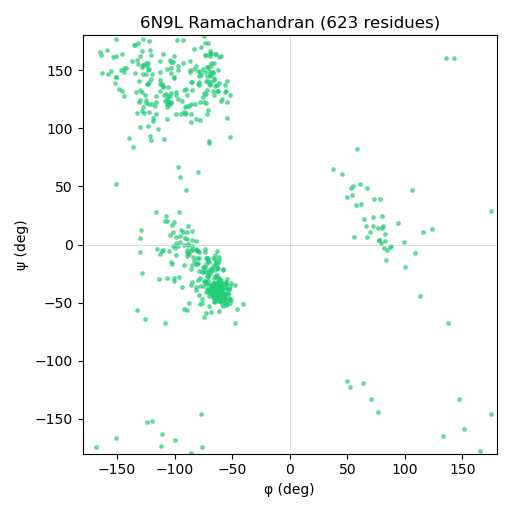A 1 560 ? 17.287 6.849 22.860 1.00 21.36 836 THR A C 1
ATOM 4254 O O . THR A 1 560 ? 18.035 7.805 22.624 1.00 26.98 836 THR A O 1
ATOM 4258 N N . VAL A 1 561 ? 17.691 5.803 23.603 1.00 20.86 837 VAL A N 1
ATOM 4259 C CA . VAL A 1 561 ? 19.079 5.775 24.074 1.00 21.14 837 VAL A CA 1
ATOM 4260 C C . VAL A 1 561 ? 20.002 5.905 22.867 1.00 21.84 837 VAL A C 1
ATOM 4261 O O . VAL A 1 561 ? 19.823 5.229 21.843 1.00 23.90 837 VAL A O 1
ATOM 4265 N N . GLY A 1 562 ? 20.986 6.800 22.969 1.00 24.51 838 GLY A N 1
ATOM 4266 C CA . GLY A 1 562 ? 21.957 6.928 21.901 1.00 22.81 838 GLY A CA 1
ATOM 4267 C C . GLY A 1 562 ? 21.540 7.788 20.730 1.00 24.76 838 GLY A C 1
ATOM 4268 O O . GLY A 1 562 ? 22.295 7.868 19.754 1.00 26.65 838 GLY A O 1
ATOM 4269 N N . LEU A 1 563 ? 20.364 8.423 20.771 1.00 18.53 839 LEU A N 1
ATOM 4270 C CA . LEU A 1 563 ? 19.783 9.044 19.585 1.00 25.93 839 LEU A CA 1
ATOM 4271 C C . LEU A 1 563 ? 19.890 10.556 19.654 1.00 28.98 839 LEU A C 1
ATOM 4272 O O . LEU A 1 563 ? 19.412 11.180 20.607 1.00 22.48 839 LEU A O 1
ATOM 4277 N N . HIS A 1 564 ? 20.480 11.127 18.618 1.00 22.66 840 HIS A N 1
ATOM 4278 C CA . HIS A 1 564 ? 20.512 12.550 18.342 1.00 22.12 840 HIS A CA 1
ATOM 4279 C C . HIS A 1 564 ? 19.125 12.981 17.881 1.00 25.99 840 HIS A C 1
ATOM 4280 O O . HIS A 1 564 ? 18.290 12.144 17.524 1.00 30.39 840 HIS A O 1
ATOM 4287 N N . PHE A 1 565 ? 18.880 14.301 17.913 1.00 27.89 841 PHE A N 1
ATOM 4288 C CA . PHE A 1 565 ? 17.640 14.868 17.381 1.00 24.03 841 PHE A CA 1
ATOM 4289 C C . PHE A 1 565 ? 17.206 14.218 16.073 1.00 24.83 841 PHE A C 1
ATOM 4290 O O . PHE A 1 565 ? 16.043 13.817 15.925 1.00 28.46 841 PHE A O 1
ATOM 4298 N N . GLU A 1 566 ? 18.121 14.139 15.091 1.00 23.36 842 GLU A N 1
ATOM 4299 C CA . GLU A 1 566 ? 17.736 13.638 13.769 1.00 23.80 842 GLU A CA 1
ATOM 4300 C C . GLU A 1 566 ? 17.359 12.166 13.836 1.00 19.95 842 GLU A C 1
ATOM 4301 O O . GLU A 1 566 ? 16.401 11.725 13.175 1.00 29.61 842 GLU A O 1
ATOM 4307 N N . ASP A 1 567 ? 18.069 11.410 14.688 1.00 24.54 843 ASP A N 1
ATOM 4308 C CA . ASP A 1 567 ? 17.776 9.992 14.899 1.00 20.50 843 ASP A CA 1
ATOM 4309 C C . ASP A 1 567 ? 16.421 9.793 15.555 1.00 28.33 843 ASP A C 1
ATOM 4310 O O . ASP A 1 567 ? 15.696 8.845 15.230 1.00 28.52 843 ASP A O 1
ATOM 4315 N N . VAL A 1 568 ? 16.089 10.647 16.523 1.00 21.91 844 VAL A N 1
ATOM 4316 C CA . VAL A 1 568 ? 14.783 10.589 17.157 1.00 26.26 844 VAL A CA 1
ATOM 4317 C C . VAL A 1 568 ? 13.690 10.912 16.146 1.00 30.75 844 VAL A C 1
ATOM 4318 O O . VAL A 1 568 ? 12.625 10.288 16.151 1.00 33.63 844 VAL A O 1
ATOM 4322 N N . ARG A 1 569 ? 13.928 11.906 15.279 1.00 25.81 845 ARG A N 1
ATOM 4323 C CA . ARG A 1 569 ? 12.985 12.204 14.195 1.00 24.70 845 ARG A CA 1
ATOM 4324 C C . ARG A 1 569 ? 12.668 10.942 13.403 1.00 27.96 845 ARG A C 1
ATOM 4325 O O . ARG A 1 569 ? 11.492 10.601 13.168 1.00 26.18 845 ARG A O 1
ATOM 4333 N N . LYS A 1 570 ? 13.721 10.194 13.044 1.00 26.13 846 LYS A N 1
ATOM 4334 C CA . LYS A 1 570 ? 13.520 8.934 12.317 1.00 25.58 846 LYS A CA 1
ATOM 4335 C C . LYS A 1 570 ? 12.757 7.903 13.162 1.00 27.62 846 LYS A C 1
ATOM 4336 O O . LYS A 1 570 ? 11.853 7.204 12.672 1.00 26.08 846 LYS A O 1
ATOM 4342 N N . LEU A 1 571 ? 13.149 7.753 14.423 1.00 26.22 847 LEU A N 1
ATOM 4343 C CA . LEU A 1 571 ? 12.498 6.759 15.277 1.00 26.31 847 LEU A CA 1
ATOM 4344 C C . LEU A 1 571 ? 11.003 7.043 15.395 1.00 29.52 847 LEU A C 1
ATOM 4345 O O . LEU A 1 571 ? 10.170 6.134 15.283 1.00 29.68 847 LEU A O 1
ATOM 4350 N N . VAL A 1 572 ? 10.651 8.311 15.582 1.00 23.72 848 VAL A N 1
ATOM 4351 C CA . VAL A 1 572 ? 9.253 8.712 15.703 1.00 25.70 848 VAL A CA 1
ATOM 4352 C C . VAL A 1 572 ? 8.485 8.393 14.423 1.00 30.65 848 VAL A C 1
ATOM 4353 O O . VAL A 1 572 ? 7.370 7.859 14.481 1.00 26.40 848 VAL A O 1
ATOM 4357 N N . GLU A 1 573 ? 9.055 8.720 13.248 1.00 25.86 849 GLU A N 1
ATOM 4358 C CA . GLU A 1 573 ? 8.414 8.319 11.987 1.00 30.60 849 GLU A CA 1
ATOM 4359 C C . GLU A 1 573 ? 8.124 6.816 11.956 1.00 25.66 849 GLU A C 1
ATOM 4360 O O . GLU A 1 573 ? 7.023 6.389 11.579 1.00 29.98 849 GLU A O 1
ATOM 4366 N N . VAL A 1 574 ? 9.106 6.000 12.350 1.00 24.77 850 VAL A N 1
ATOM 4367 C CA . VAL A 1 574 ? 8.927 4.548 12.315 1.00 26.70 850 VAL A CA 1
ATOM 4368 C C . VAL A 1 574 ? 7.810 4.112 13.264 1.00 34.27 850 VAL A C 1
ATOM 4369 O O . VAL A 1 574 ? 6.980 3.255 12.929 1.00 28.97 850 VAL A O 1
ATOM 4373 N N . LEU A 1 575 ? 7.769 4.692 14.462 1.00 31.99 851 LEU A N 1
ATOM 4374 C CA . LEU A 1 575 ? 6.747 4.276 15.419 1.00 31.19 851 LEU A CA 1
ATOM 4375 C C . LEU A 1 575 ? 5.347 4.628 14.907 1.00 27.90 851 LEU A C 1
ATOM 4376 O O . LEU A 1 575 ? 4.418 3.816 15.014 1.00 30.09 851 LEU A O 1
ATOM 4381 N N . HIS A 1 576 ? 5.182 5.846 14.353 1.00 27.58 852 HIS A N 1
ATOM 4382 C CA . HIS A 1 576 ? 3.924 6.211 13.703 1.00 26.84 852 HIS A CA 1
ATOM 4383 C C . HIS A 1 576 ? 3.591 5.273 12.549 1.00 30.98 852 HIS A C 1
ATOM 4384 O O . HIS A 1 576 ? 2.415 5.047 12.258 1.00 31.98 852 HIS A O 1
ATOM 4391 N N . ARG A 1 577 ? 4.601 4.756 11.846 1.00 27.66 853 ARG A N 1
ATOM 4392 C CA . ARG A 1 577 ? 4.307 3.817 10.771 1.00 37.40 853 ARG A CA 1
ATOM 4393 C C . ARG A 1 577 ? 3.751 2.516 11.326 1.00 36.77 853 ARG A C 1
ATOM 4394 O O . ARG A 1 577 ? 2.779 1.969 10.789 1.00 32.55 853 ARG A O 1
ATOM 4402 N N . LEU A 1 578 ? 4.352 2.005 12.397 1.00 30.68 854 LEU A N 1
ATOM 4403 C CA . LEU A 1 578 ? 3.816 0.793 13.014 1.00 33.94 854 LEU A CA 1
ATOM 4404 C C . LEU A 1 578 ? 2.371 1.000 13.439 1.00 37.50 854 LEU A C 1
ATOM 4405 O O . LEU A 1 578 ? 1.502 0.161 13.163 1.00 31.40 854 LEU A O 1
ATOM 4410 N N . VAL A 1 579 ? 2.089 2.120 14.106 1.00 28.64 855 VAL A N 1
ATOM 4411 C CA . VAL A 1 579 ? 0.713 2.346 14.554 1.00 25.18 855 VAL A CA 1
ATOM 4412 C C . VAL A 1 579 ? -0.218 2.529 13.358 1.00 36.64 855 VAL A C 1
ATOM 4413 O O . VAL A 1 579 ? -1.364 2.069 13.375 1.00 40.43 855 VAL A O 1
ATOM 4417 N N . ASP A 1 580 ? 0.253 3.206 12.303 1.00 39.13 856 ASP A N 1
ATOM 4418 C CA . ASP A 1 580 ? -0.592 3.465 11.138 1.00 35.93 856 ASP A CA 1
ATOM 4419 C C . ASP A 1 580 ? -1.062 2.177 10.490 1.00 39.65 856 ASP A C 1
ATOM 4420 O O . ASP A 1 580 ? -2.150 2.146 9.914 1.00 38.08 856 ASP A O 1
ATOM 4425 N N . ARG A 1 581 ? -0.256 1.114 10.528 1.00 30.65 857 ARG A N 1
ATOM 4426 C CA . ARG A 1 581 ? -0.706 -0.126 9.905 1.00 37.04 857 ARG A CA 1
ATOM 4427 C C . ARG A 1 581 ? -1.510 -1.009 10.853 1.00 37.81 857 ARG A C 1
ATOM 4428 O O . ARG A 1 581 ? -1.708 -2.191 10.560 1.00 47.11 857 ARG A O 1
ATOM 4436 N N . GLY A 1 582 ? -1.993 -0.468 11.969 1.00 38.89 858 GLY A N 1
ATOM 4437 C CA . GLY A 1 582 ? -2.934 -1.179 12.815 1.00 31.38 858 GLY A CA 1
ATOM 4438 C C . GLY A 1 582 ? -2.376 -1.667 14.138 1.00 37.89 858 GLY A C 1
ATOM 4439 O O . GLY A 1 582 ? -3.157 -2.151 14.972 1.00 32.31 858 GLY A O 1
ATOM 4440 N N . ASN A 1 583 ? -1.065 -1.551 14.367 1.00 33.77 859 ASN A N 1
ATOM 4441 C CA . ASN A 1 583 ? -0.442 -2.028 15.599 1.00 31.82 859 ASN A CA 1
ATOM 4442 C C . ASN A 1 583 ? -0.685 -1.075 16.759 1.00 30.01 859 ASN A C 1
ATOM 4443 O O . ASN A 1 583 ? -1.126 0.063 16.590 1.00 33.43 859 ASN A O 1
ATOM 4448 N N . THR A 1 584 ? -0.338 -1.542 17.955 1.00 27.67 860 THR A N 1
ATOM 4449 C CA . THR A 1 584 ? -0.253 -0.690 19.135 1.00 27.27 860 THR A CA 1
ATOM 4450 C C . THR A 1 584 ? 1.206 -0.602 19.556 1.00 27.44 860 THR A C 1
ATOM 4451 O O . THR A 1 584 ? 1.943 -1.585 19.476 1.00 30.61 860 THR A O 1
ATOM 4455 N N . VAL A 1 585 ? 1.637 0.570 19.995 1.00 26.79 861 VAL A N 1
ATOM 4456 C CA . VAL A 1 585 ? 3.002 0.736 20.476 1.00 24.51 861 VAL A CA 1
ATOM 4457 C C . VAL A 1 585 ? 2.916 1.330 21.867 1.00 29.48 861 VAL A C 1
ATOM 4458 O O . VAL A 1 585 ? 2.184 2.302 22.067 1.00 24.54 861 VAL A O 1
ATOM 4462 N N . ILE A 1 586 ? 3.605 0.718 22.835 1.00 29.39 862 ILE A N 1
ATOM 4463 C CA . ILE A 1 586 ? 3.805 1.289 24.171 1.00 22.50 862 ILE A CA 1
ATOM 4464 C C . ILE A 1 586 ? 5.295 1.535 24.339 1.00 30.71 862 ILE A C 1
ATOM 4465 O O . ILE A 1 586 ? 6.089 0.598 24.240 1.00 23.78 862 ILE A O 1
ATOM 4470 N N . VAL A 1 587 ? 5.685 2.767 24.622 1.00 26.27 863 VAL A N 1
ATOM 4471 C CA . VAL A 1 587 ? 7.086 3.042 24.892 1.00 18.39 863 VAL A CA 1
ATOM 4472 C C . VAL A 1 587 ? 7.192 3.652 26.273 1.00 24.76 863 VAL A C 1
ATOM 4473 O O . VAL A 1 587 ? 6.368 4.489 26.666 1.00 27.65 863 VAL A O 1
ATOM 4477 N N . ILE A 1 588 ? 8.222 3.237 27.000 1.00 20.26 864 ILE A N 1
ATOM 4478 C CA . ILE A 1 588 ? 8.624 3.924 28.222 1.00 21.22 864 ILE A CA 1
ATOM 4479 C C . ILE A 1 588 ? 9.628 5.000 27.818 1.00 26.02 864 ILE A C 1
ATOM 4480 O O . ILE A 1 588 ? 10.684 4.694 27.262 1.00 23.66 864 ILE A O 1
ATOM 4485 N N . GLU A 1 589 ? 9.314 6.256 28.084 1.00 19.72 865 GLU A N 1
ATOM 4486 C CA . GLU A 1 589 ? 10.233 7.304 27.653 1.00 23.54 865 GLU A CA 1
ATOM 4487 C C . GLU A 1 589 ? 10.249 8.480 28.615 1.00 22.41 865 GLU A C 1
ATOM 4488 O O . GLU A 1 589 ? 9.251 8.797 29.273 1.00 24.66 865 GLU A O 1
ATOM 4494 N N . HIS A 1 590 ? 11.411 9.129 28.662 1.00 20.96 866 HIS A N 1
ATOM 4495 C CA . HIS A 1 590 ? 11.601 10.471 29.185 1.00 20.47 866 HIS A CA 1
ATOM 4496 C C . HIS A 1 590 ? 11.743 11.522 28.097 1.00 27.17 866 HIS A C 1
ATOM 4497 O O . HIS A 1 590 ? 11.674 12.713 28.400 1.00 27.45 866 HIS A O 1
ATOM 4504 N N . ASN A 1 591 ? 11.992 11.109 26.862 1.00 18.91 867 ASN A N 1
ATOM 4505 C CA . ASN A 1 591 ? 12.278 12.036 25.772 1.00 23.10 867 ASN A CA 1
ATOM 4506 C C . ASN A 1 591 ? 11.015 12.775 25.342 1.00 27.73 867 ASN A C 1
ATOM 4507 O O . ASN A 1 591 ? 10.015 12.158 24.932 1.00 19.88 867 ASN A O 1
ATOM 4512 N N . LEU A 1 592 ? 11.068 14.106 25.415 1.00 21.90 868 LEU A N 1
ATOM 4513 C CA . LEU A 1 592 ? 9.877 14.910 25.180 1.00 22.71 868 LEU A CA 1
ATOM 4514 C C . LEU A 1 592 ? 9.519 14.989 23.711 1.00 23.91 868 LEU A C 1
ATOM 4515 O O . LEU A 1 592 ? 8.347 15.202 23.394 1.00 27.34 868 LEU A O 1
ATOM 4520 N N . ASP A 1 593 ? 10.485 14.793 22.803 1.00 20.38 869 ASP A N 1
ATOM 4521 C CA . ASP A 1 593 ? 10.134 14.779 21.388 1.00 24.37 869 ASP A CA 1
ATOM 4522 C C . ASP A 1 593 ? 9.360 13.523 21.019 1.00 25.85 869 ASP A C 1
ATOM 4523 O O . ASP A 1 593 ? 8.519 13.556 20.109 1.00 29.21 869 ASP A O 1
ATOM 4528 N N . VAL A 1 594 ? 9.589 12.425 21.740 1.00 21.61 870 VAL A N 1
ATOM 4529 C CA . VAL A 1 594 ? 8.738 11.248 21.564 1.00 24.70 870 VAL A CA 1
ATOM 4530 C C . VAL A 1 594 ? 7.399 11.465 22.252 1.00 33.24 870 VAL A C 1
ATOM 4531 O O . VAL A 1 594 ? 6.334 11.306 21.641 1.00 25.08 870 VAL A O 1
ATOM 4535 N N . ILE A 1 595 ? 7.445 11.879 23.524 1.00 24.80 871 ILE A N 1
ATOM 4536 C CA . ILE A 1 595 ? 6.225 12.005 24.322 1.00 28.22 871 ILE A CA 1
ATOM 4537 C C . ILE A 1 595 ? 5.243 12.985 23.676 1.00 32.93 871 ILE A C 1
ATOM 4538 O O . ILE A 1 595 ? 4.033 12.729 23.630 1.00 32.92 871 ILE A O 1
ATOM 4543 N N . LYS A 1 596 ? 5.739 14.103 23.128 1.00 28.59 872 LYS A N 1
ATOM 4544 C CA . LYS A 1 596 ? 4.826 15.062 22.515 1.00 23.71 872 LYS A CA 1
ATOM 4545 C C . LYS A 1 596 ? 4.149 14.499 21.271 1.00 25.84 872 LYS A C 1
ATOM 4546 O O . LYS A 1 596 ? 3.177 15.095 20.784 1.00 34.33 872 LYS A O 1
ATOM 4552 N N . ASN A 1 597 ? 4.626 13.357 20.767 1.00 26.38 873 ASN A N 1
ATOM 4553 C CA . ASN A 1 597 ? 4.030 12.654 19.640 1.00 24.58 873 ASN A CA 1
ATOM 4554 C C . ASN A 1 597 ? 3.100 11.505 20.048 1.00 34.83 873 ASN A C 1
ATOM 4555 O O . ASN A 1 597 ? 2.549 10.822 19.172 1.00 29.03 873 ASN A O 1
ATOM 4560 N N . ALA A 1 598 ? 2.941 11.247 21.343 1.00 27.42 874 ALA A N 1
ATOM 4561 C CA . ALA A 1 598 ? 2.070 10.166 21.782 1.00 25.88 874 ALA A CA 1
ATOM 4562 C C . ALA A 1 598 ? 0.610 10.510 21.493 1.00 31.54 874 ALA A C 1
ATOM 4563 O O . ALA A 1 598 ? 0.205 11.676 21.544 1.00 30.73 874 ALA A O 1
ATOM 4565 N N . ASP A 1 599 ? -0.188 9.478 21.168 1.00 29.16 875 ASP A N 1
ATOM 4566 C CA . ASP A 1 599 ? -1.641 9.645 21.171 1.00 23.69 875 ASP A CA 1
ATOM 4567 C C . ASP A 1 599 ? -2.194 9.610 22.585 1.00 33.15 875 ASP A C 1
ATOM 4568 O O . ASP A 1 599 ? -3.243 10.202 22.865 1.00 32.81 875 ASP A O 1
ATOM 4573 N N . HIS A 1 600 ? -1.520 8.902 23.480 1.00 30.04 876 HIS A N 1
ATOM 4574 C CA . HIS A 1 600 ? -2.037 8.724 24.830 1.00 29.38 876 HIS A CA 1
ATOM 4575 C C . HIS A 1 600 ? -0.850 8.540 25.749 1.00 29.51 876 HIS A C 1
ATOM 4576 O O . HIS A 1 600 ? 0.126 7.875 25.380 1.00 22.03 876 HIS A O 1
ATOM 4583 N N . ILE A 1 601 ? -0.924 9.166 26.918 1.00 27.66 877 ILE A N 1
ATOM 4584 C CA . ILE A 1 601 ? 0.140 9.115 27.906 1.00 30.78 877 ILE A CA 1
ATOM 4585 C C . ILE A 1 601 ? -0.445 8.574 29.196 1.00 24.15 877 ILE A C 1
ATOM 4586 O O . ILE A 1 601 ? -1.556 8.948 29.595 1.00 27.59 877 ILE A O 1
ATOM 4591 N N . ILE A 1 602 ? 0.310 7.688 29.839 1.00 28.40 878 ILE A N 1
ATOM 4592 C CA . ILE A 1 602 ? 0.053 7.260 31.208 1.00 32.37 878 ILE A CA 1
ATOM 4593 C C . ILE A 1 602 ? 1.236 7.711 32.045 1.00 32.99 878 ILE A C 1
ATOM 4594 O O . ILE A 1 602 ? 2.351 7.188 31.895 1.00 24.05 878 ILE A O 1
ATOM 4599 N N . ASP A 1 603 ? 0.995 8.664 32.940 1.00 26.43 879 ASP A N 1
ATOM 4600 C CA . ASP A 1 603 ? 2.048 9.311 33.714 1.00 24.50 879 ASP A CA 1
ATOM 4601 C C . ASP A 1 603 ? 1.989 8.786 35.137 1.00 31.26 879 ASP A C 1
ATOM 4602 O O . ASP A 1 603 ? 0.951 8.907 35.798 1.00 27.79 879 ASP A O 1
ATOM 4607 N N . LEU A 1 604 ? 3.087 8.200 35.602 1.00 30.64 880 LEU A N 1
ATOM 4608 C CA . LEU A 1 604 ? 3.150 7.604 36.933 1.00 31.39 880 LEU A CA 1
ATOM 4609 C C . LEU A 1 604 ? 3.933 8.508 37.868 1.00 26.46 880 LEU A C 1
ATOM 4610 O O . LEU A 1 604 ? 4.739 9.339 37.437 1.00 23.48 880 LEU A O 1
ATOM 4615 N N . GLY A 1 605 ? 3.705 8.319 39.162 1.00 26.34 881 GLY A N 1
ATOM 4616 C CA . GLY A 1 605 ? 4.459 9.030 40.168 1.00 27.70 881 GLY A CA 1
ATOM 4617 C C . GLY A 1 605 ? 3.608 9.304 41.390 1.00 32.53 881 GLY A C 1
ATOM 4618 O O . GLY A 1 605 ? 2.908 8.414 41.889 1.00 27.45 881 GLY A O 1
ATOM 4619 N N . PRO A 1 606 ? 3.637 10.556 41.899 1.00 30.39 882 PRO A N 1
ATOM 4620 C CA . PRO A 1 606 ? 4.358 11.739 41.393 1.00 29.69 882 PRO A CA 1
ATOM 4621 C C . PRO A 1 606 ? 5.889 11.659 41.514 1.00 29.18 882 PRO A C 1
ATOM 4622 O O . PRO A 1 606 ? 6.599 12.089 40.585 1.00 25.96 882 PRO A O 1
ATOM 4626 N N . GLU A 1 607 ? 6.396 11.090 42.612 1.00 25.15 883 GLU A N 1
ATOM 4627 C CA . GLU A 1 607 ? 7.829 10.902 42.838 1.00 28.92 883 GLU A CA 1
ATOM 4628 C C . GLU A 1 607 ? 8.226 9.461 42.495 1.00 28.94 883 GLU A C 1
ATOM 4629 O O . GLU A 1 607 ? 7.450 8.694 41.922 1.00 23.54 883 GLU A O 1
ATOM 4635 N N . GLY A 1 608 ? 9.442 9.072 42.874 1.00 21.79 884 GLY A N 1
ATOM 4636 C CA . GLY A 1 608 ? 9.891 7.693 42.764 1.00 25.61 884 GLY A CA 1
ATOM 4637 C C . GLY A 1 608 ? 9.801 6.994 44.124 1.00 26.50 884 GLY A C 1
ATOM 4638 O O . GLY A 1 608 ? 9.667 7.646 45.157 1.00 39.92 884 GLY A O 1
ATOM 4639 N N . GLY A 1 609 ? 9.825 5.661 44.126 1.00 30.19 885 GLY A N 1
ATOM 4640 C CA . GLY A 1 609 ? 9.834 4.940 45.413 1.00 21.74 885 GLY A CA 1
ATOM 4641 C C . GLY A 1 609 ? 8.466 4.914 46.091 1.00 33.67 885 GLY A C 1
ATOM 4642 O O . GLY A 1 609 ? 7.418 4.823 45.440 1.00 24.16 885 GLY A O 1
ATOM 4643 N N . LYS A 1 610 ? 8.470 4.994 47.425 1.00 29.37 886 LYS A N 1
ATOM 4644 C CA . LYS A 1 610 ? 7.217 4.915 48.181 1.00 25.29 886 LYS A CA 1
ATOM 4645 C C . LYS A 1 610 ? 6.227 5.993 47.760 1.00 36.63 886 LYS A C 1
ATOM 4646 O O . LYS A 1 610 ? 5.014 5.744 47.738 1.00 30.93 886 LYS A O 1
ATOM 4652 N N . GLU A 1 611 ? 6.716 7.180 47.394 1.00 27.30 887 GLU A N 1
ATOM 4653 C CA . GLU A 1 611 ? 5.844 8.279 46.977 1.00 41.11 887 GLU A CA 1
ATOM 4654 C C . GLU A 1 611 ? 5.535 8.285 45.474 1.00 35.32 887 GLU A C 1
ATOM 4655 O O . GLU A 1 611 ? 4.991 9.268 44.956 1.00 31.92 887 GLU A O 1
ATOM 4661 N N . GLY A 1 612 ? 5.876 7.215 44.766 1.00 28.78 888 GLY A N 1
ATOM 4662 C CA . GLY A 1 612 ? 5.446 7.012 43.407 1.00 34.01 888 GLY A CA 1
ATOM 4663 C C . GLY A 1 612 ? 4.464 5.857 43.305 1.00 30.73 888 GLY A C 1
ATOM 4664 O O . GLY A 1 612 ? 3.908 5.404 44.298 1.00 29.00 888 GLY A O 1
ATOM 4665 N N . GLY A 1 613 ? 4.284 5.363 42.077 1.00 26.60 889 GLY A N 1
ATOM 4666 C CA . GLY A 1 613 ? 3.439 4.211 41.871 1.00 24.90 889 GLY A CA 1
ATOM 4667 C C . GLY A 1 613 ? 1.975 4.523 41.670 1.00 22.50 889 GLY A C 1
ATOM 4668 O O . GLY A 1 613 ? 1.168 3.588 41.484 1.00 30.12 889 GLY A O 1
ATOM 4669 N N . TYR A 1 614 ? 1.594 5.791 41.741 1.00 21.38 890 TYR A N 1
ATOM 4670 C CA . TYR A 1 614 ? 0.243 6.229 41.442 1.00 24.30 890 TYR A CA 1
ATOM 4671 C C . TYR A 1 614 ? 0.183 6.630 39.986 1.00 30.63 890 TYR A C 1
ATOM 4672 O O . TYR A 1 614 ? 1.195 6.978 39.380 1.00 29.13 890 TYR A O 1
ATOM 4681 N N . ILE A 1 615 ? -1.021 6.575 39.427 1.00 22.53 891 ILE A N 1
ATOM 4682 C CA . ILE A 1 615 ? -1.310 7.205 38.145 1.00 27.73 891 ILE A CA 1
ATOM 4683 C C . ILE A 1 615 ? -1.576 8.684 38.410 1.00 31.20 891 ILE A C 1
ATOM 4684 O O . ILE A 1 615 ? -2.592 9.040 39.006 1.00 31.79 891 ILE A O 1
ATOM 4689 N N . VAL A 1 616 ? -0.651 9.552 38.020 1.00 25.92 892 VAL A N 1
ATOM 4690 C CA . VAL A 1 616 ? -0.881 10.969 38.272 1.00 28.84 892 VAL A CA 1
ATOM 4691 C C . VAL A 1 616 ? -1.723 11.605 37.169 1.00 33.28 892 VAL A C 1
ATOM 4692 O O . VAL A 1 616 ? -2.517 12.505 37.453 1.00 37.89 892 VAL A O 1
ATOM 4696 N N . ALA A 1 617 ? -1.606 11.143 35.920 1.00 31.65 893 ALA A N 1
ATOM 4697 C CA . ALA A 1 617 ? -2.359 11.759 34.831 1.00 31.02 893 ALA A CA 1
ATOM 4698 C C . ALA A 1 617 ? -2.383 10.819 33.639 1.00 32.29 893 ALA A C 1
ATOM 4699 O O . ALA A 1 617 ? -1.439 10.063 33.426 1.00 29.18 893 ALA A O 1
ATOM 4701 N N . THR A 1 618 ? -3.482 10.868 32.879 1.00 32.03 894 THR A N 1
ATOM 4702 C CA . THR A 1 618 ? -3.620 10.182 31.598 1.00 30.94 894 THR A CA 1
ATOM 4703 C C . THR A 1 618 ? -4.286 11.120 30.590 1.00 35.74 894 THR A C 1
ATOM 4704 O O . THR A 1 618 ? -4.983 12.063 30.969 1.00 36.60 894 THR A O 1
ATOM 4708 N N . GLY A 1 619 ? -4.085 10.837 29.279 1.00 32.18 895 GLY A N 1
ATOM 4709 C CA . GLY A 1 619 ? -4.718 11.569 28.200 1.00 35.34 895 GLY A CA 1
ATOM 4710 C C . GLY A 1 619 ? -3.715 11.936 27.120 1.00 39.60 895 GLY A C 1
ATOM 4711 O O . GLY A 1 619 ? -2.605 11.402 27.070 1.00 31.59 895 GLY A O 1
ATOM 4712 N N . THR A 1 620 ? -4.102 12.864 26.242 1.00 35.33 896 THR A N 1
ATOM 4713 C CA . THR A 1 620 ? -3.203 13.340 25.189 1.00 28.21 896 THR A CA 1
ATOM 4714 C C . THR A 1 620 ? -2.060 14.171 25.777 1.00 29.61 896 THR A C 1
ATOM 4715 O O . THR A 1 620 ? -2.100 14.572 26.947 1.00 27.34 896 THR A O 1
ATOM 4719 N N . PRO A 1 621 ? -1.010 14.440 24.985 1.00 29.85 897 PRO A N 1
ATOM 4720 C CA . PRO A 1 621 ? 0.019 15.386 25.452 1.00 29.46 897 PRO A CA 1
ATOM 4721 C C . PRO A 1 621 ? -0.562 16.721 25.889 1.00 32.73 897 PRO A C 1
ATOM 4722 O O . PRO A 1 621 ? -0.115 17.303 26.887 1.00 33.51 897 PRO A O 1
ATOM 4726 N N . GLU A 1 622 ? -1.577 17.209 25.180 1.00 34.09 898 GLU A N 1
ATOM 4727 C CA . GLU A 1 622 ? -2.189 18.476 25.577 1.00 30.46 898 GLU A CA 1
ATOM 4728 C C . GLU A 1 622 ? -2.840 18.370 26.952 1.00 33.77 898 GLU A C 1
ATOM 4729 O O . GLU A 1 622 ? -2.684 19.264 27.792 1.00 36.49 898 GLU A O 1
ATOM 4735 N N . GLU A 1 623 ? -3.568 17.279 27.205 1.00 30.27 899 GLU A N 1
ATOM 4736 C CA . GLU A 1 623 ? -4.207 17.090 28.505 1.00 36.20 899 GLU A CA 1
ATOM 4737 C C . GLU A 1 623 ? -3.177 16.948 29.618 1.00 33.60 899 GLU A C 1
ATOM 4738 O O . GLU A 1 623 ? -3.338 17.547 30.686 1.00 44.35 899 GLU A O 1
ATOM 4744 N N . ILE A 1 624 ? -2.118 16.157 29.393 1.00 30.80 900 ILE A N 1
ATOM 4745 C CA . ILE A 1 624 ? -1.054 16.019 30.390 1.00 31.46 900 ILE A CA 1
ATOM 4746 C C . ILE A 1 624 ? -0.451 17.381 30.697 1.00 30.74 900 ILE A C 1
ATOM 4747 O O . ILE A 1 624 ? -0.279 17.757 31.864 1.00 35.50 900 ILE A O 1
ATOM 4752 N N . ALA A 1 625 ? -0.152 18.149 29.648 1.00 30.55 901 ALA A N 1
ATOM 4753 C CA . ALA A 1 625 ? 0.408 19.487 29.804 1.00 41.71 901 ALA A CA 1
ATOM 4754 C C . ALA A 1 625 ? -0.465 20.370 30.689 1.00 43.30 901 ALA A C 1
ATOM 4755 O O . ALA A 1 625 ? 0.051 21.214 31.425 1.00 38.22 901 ALA A O 1
ATOM 4757 N N . LYS A 1 626 ? -1.781 20.184 30.648 1.00 33.14 902 LYS A N 1
ATOM 4758 C CA . LYS A 1 626 ? -2.656 21.025 31.455 1.00 45.44 902 LYS A CA 1
ATOM 4759 C C . LYS A 1 626 ? -2.735 20.570 32.902 1.00 40.69 902 LYS A C 1
ATOM 4760 O O . LYS A 1 626 ? -3.370 21.252 33.713 1.00 41.33 902 LYS A O 1
ATOM 4766 N N . ASN A 1 627 ? -2.111 19.440 33.248 1.00 34.24 903 ASN A N 1
ATOM 4767 C CA . ASN A 1 627 ? -2.256 18.861 34.577 1.00 36.39 903 ASN A CA 1
ATOM 4768 C C . ASN A 1 627 ? -1.156 19.397 35.483 1.00 42.12 903 ASN A C 1
ATOM 4769 O O . ASN A 1 627 ? 0.023 19.089 35.257 1.00 43.21 903 ASN A O 1
ATOM 4774 N N . PRO A 1 628 ? -1.480 20.199 36.499 1.00 44.99 904 PRO A N 1
ATOM 4775 C CA . PRO A 1 628 ? -0.431 20.762 37.362 1.00 48.83 904 PRO A CA 1
ATOM 4776 C C . PRO A 1 628 ? 0.227 19.742 38.285 1.00 41.29 904 PRO A C 1
ATOM 4777 O O . PRO A 1 628 ? 1.259 20.067 38.889 1.00 45.21 904 PRO A O 1
ATOM 4781 N N . HIS A 1 629 ? -0.326 18.532 38.421 1.00 39.08 905 HIS A N 1
ATOM 4782 C CA . HIS A 1 629 ? 0.270 17.488 39.249 1.00 43.91 905 HIS A CA 1
ATOM 4783 C C . HIS A 1 629 ? 1.337 16.668 38.528 1.00 30.38 905 HIS A C 1
ATOM 4784 O O . HIS A 1 629 ? 1.993 15.841 39.163 1.00 42.07 905 HIS A O 1
ATOM 4791 N N . SER A 1 630 ? 1.552 16.892 37.241 1.00 35.07 906 SER A N 1
ATOM 4792 C CA . SER A 1 630 ? 2.427 16.055 36.432 1.00 35.39 906 SER A CA 1
ATOM 4793 C C . SER A 1 630 ? 3.729 16.795 36.144 1.00 30.64 906 SER A C 1
ATOM 4794 O O . SER A 1 630 ? 3.709 17.850 35.506 1.00 30.61 906 SER A O 1
ATOM 4797 N N . TYR A 1 631 ? 4.858 16.241 36.598 1.00 28.62 907 TYR A N 1
ATOM 4798 C CA . TYR A 1 631 ? 6.152 16.806 36.204 1.00 27.35 907 TYR A CA 1
ATOM 4799 C C . TYR A 1 631 ? 6.347 16.712 34.690 1.00 30.97 907 TYR A C 1
ATOM 4800 O O . TYR A 1 631 ? 6.854 17.647 34.037 1.00 31.20 907 TYR A O 1
ATOM 4809 N N . THR A 1 632 ? 5.957 15.570 34.123 1.00 26.39 908 THR A N 1
ATOM 4810 C CA . THR A 1 632 ? 6.035 15.375 32.684 1.00 27.64 908 THR A CA 1
ATOM 4811 C C . THR A 1 632 ? 5.238 16.452 31.965 1.00 28.86 908 THR A C 1
ATOM 4812 O O . THR A 1 632 ? 5.720 17.053 31.004 1.00 28.69 908 THR A O 1
ATOM 4816 N N . GLY A 1 633 ? 4.015 16.712 32.426 1.00 26.42 909 GLY A N 1
ATOM 4817 C CA . GLY A 1 633 ? 3.219 17.767 31.811 1.00 29.83 909 GLY A CA 1
ATOM 4818 C C . GLY A 1 633 ? 3.865 19.133 31.951 1.00 36.13 909 GLY A C 1
ATOM 4819 O O . GLY A 1 633 ? 3.761 19.971 31.049 1.00 27.37 909 GLY A O 1
ATOM 4820 N N . ARG A 1 634 ? 4.562 19.368 33.066 1.00 31.50 910 ARG A N 1
ATOM 4821 C CA . ARG A 1 634 ? 5.221 20.655 33.265 1.00 35.13 910 ARG A CA 1
ATOM 4822 C C . ARG A 1 634 ? 6.278 20.904 32.203 1.00 35.79 910 ARG A C 1
ATOM 4823 O O . ARG A 1 634 ? 6.458 22.042 31.755 1.00 32.65 910 ARG A O 1
ATOM 4831 N N . PHE A 1 635 ? 6.999 19.857 31.788 1.00 25.34 911 PHE A N 1
ATOM 4832 C CA . PHE A 1 635 ? 7.975 20.061 30.710 1.00 25.30 911 PHE A CA 1
ATOM 4833 C C . PHE A 1 635 ? 7.370 19.937 29.315 1.00 35.47 911 PHE A C 1
ATOM 4834 O O . PHE A 1 635 ? 7.788 20.658 28.396 1.00 30.16 911 PHE A O 1
ATOM 4842 N N . LEU A 1 636 ? 6.388 19.051 29.139 1.00 27.16 912 LEU A N 1
ATOM 4843 C CA . LEU A 1 636 ? 5.642 18.977 27.890 1.00 34.85 912 LEU A CA 1
ATOM 4844 C C . LEU A 1 636 ? 5.086 20.334 27.495 1.00 33.66 912 LEU A C 1
ATOM 4845 O O . LEU A 1 636 ? 5.094 20.682 26.313 1.00 34.57 912 LEU A O 1
ATOM 4850 N N . LYS A 1 637 ? 4.625 21.117 28.480 1.00 32.13 913 LYS A N 1
ATOM 4851 C CA . LYS A 1 637 ? 4.049 22.439 28.234 1.00 40.11 913 LYS A CA 1
ATOM 4852 C C . LYS A 1 637 ? 4.907 23.286 27.304 1.00 48.28 913 LYS A C 1
ATOM 4853 O O . LYS A 1 637 ? 4.373 24.048 26.491 1.00 50.53 913 LYS A O 1
ATOM 4859 N N . ASN A 1 638 ? 6.229 23.152 27.385 1.00 44.00 914 ASN A N 1
ATOM 4860 C CA . ASN A 1 638 ? 7.143 24.032 26.668 1.00 43.44 914 ASN A CA 1
ATOM 4861 C C . ASN A 1 638 ? 7.499 23.541 25.273 1.00 47.85 914 ASN A C 1
ATOM 4862 O O . ASN A 1 638 ? 8.204 24.254 24.558 1.00 67.71 914 ASN A O 1
ATOM 4867 N N . VAL A 1 639 ? 7.045 22.355 24.863 1.00 37.66 915 VAL A N 1
ATOM 4868 C CA . VAL A 1 639 ? 7.333 21.839 23.533 1.00 36.63 915 VAL A CA 1
ATOM 4869 C C . VAL A 1 639 ? 6.087 21.684 22.675 1.00 38.99 915 VAL A C 1
ATOM 4870 O O . VAL A 1 639 ? 6.202 21.321 21.502 1.00 41.32 915 VAL A O 1
ATOM 4874 N N . LEU A 1 640 ? 4.902 21.950 23.213 1.00 36.23 916 LEU A N 1
ATOM 4875 C CA . LEU A 1 640 ? 3.681 21.760 22.442 1.00 36.61 916 LEU A CA 1
ATOM 4876 C C . LEU A 1 640 ? 3.311 23.038 21.663 1.00 43.09 916 LEU A C 1
ATOM 4877 O O . LEU A 1 640 ? 3.680 24.142 22.064 1.00 48.31 916 LEU A O 1
#

Secondary structure (DSSP, 8-state):
-EEEEEEE-STT--SEEEEEESSSEEEEE-STTSSHHHHIIIIIIHHHHHHHHTTSTT----S-SEEET---EEEESSSS----TT-BHHHHTTHHHHHHHHHHTT-S-BTTB-HHHHHTSBHHHHHHHHHT----SSHHHHHHHHHHHHHHHHHHHHHTT-TT-BTTSBGGGS-HHHHHHHHHHHHHHHT--S-EEEEE-TTTT--GGGHHHHHHHHHHHHHTT-EEEEE---HHHHHT-SEEEEEESSSGGG--EEEEEE-HHHHHHS-TT-HHHHHHTTSS-PPPPSS----SEEEEEEEE-STT--SEEEEEEESSEEEEE-STTSSHHHHIIIIIHHHHHHHHSS------S-SEEE-GGG-SEEEE--SS-S-SSTT--HHHHTTHHHHHHHHHHTSHHHHHHT--GGGG-TTSTTTB-TTTTTSSEEE---SSS---EEEPTTTTT-SB-HHHHT--BTTB-HHHHHTSBHHHHHHHTTT-HHHHHHHHHHHHTT-TTSBTT--GGGS-HHHHHHHHHHHHHH-S---SEEEEEE-TTTT--HHHHHHHHHHHHHHHHTT-EEEEE---HHHHTT-SEEEEEESSSGGG--EEEEEE-HHHHHT-TT-HHHHHHTTT-

Sequence (625 aa):
NEIVVKGARVHNLKNITVRIPKNRLVVITGVSGSGKSSLAMDTIYAEGQRRYLESLSTYKKPDVDEIEGLSPAIAIDQKTVSHNPRSTVGTVTEIYDYLRVLYARIGKKINGLNIHEFTELSISEELEFLKNLNLTEREREIVGELLKEIEKRLEFLVDVGLEYLTLSRSATTLSGGESQRIRLATQIGSGLTGVIYVLDEPTIGLHPRDTERLIKTLKKLRDLGNTVIVVEHDEEVIRNADHIIDIGPGGGTNGGRVVFQGTVDELLKNPDSSLTGEYLSGKRKITVNKTRRLPYASLKIKGVRHNNLKNIDVEIPLGVFVCVTGVSGSGKSSLVMETLYPALMNLLHKTKLPAGEFDSIEGHENIDKMIAIDQSPIGRTPRSNPATYTKVFDEIRSLFAMTPAAKARGYNKSRFSFNLKGGRCEACQGQGYVKIEMLFLPDVYVECDVCKGKRYNRETLEITYKGKNISDILDMTVDEALEFFKNIPSIKRTLQVLHDVGLGYVKLGQPATTLSGGEAQRIKLASELRKRDTGRTLYILDEPTVGLHFEDVRKLVEVLHRLVDRGNTVIVIEHNLDVIKNADHIIDLGPEGGKEGGYIVATGTPEEIAKNPHSYTGRFLKNVL

B-factor: mean 42.11, std 23.59, range [14.6, 171.38]

InterPro domains:
  IPR003439 ABC transporter-like, ATP-binding domain [PS50893] (203-571)
  IPR003439 ABC transporter-like, ATP-binding domain [PS50893] (585-913)
  IPR003593 AAA+ ATPase domain [SM00382] (23-542)
  IPR003593 AAA+ ATPase domain [SM00382] (609-884)
  IPR004602 UvrABC system subunit A [MF_00205] (1-916)
  IPR004602 UvrABC system subunit A [TIGR00630] (4-901)
  IPR013815 ATP-grasp fold, subdomain 1 [G3DSA:3.30.1490.20] (210-280)
  IPR017871 ABC transporter-like, conserved site [PS00211] (465-479)
  IPR017871 ABC transporter-like, conserved site [PS00211] (806-820)
  IPR027417 P-loop containing nucleoside triphosphate hydrolase [G3DSA:3.40.50.300] (6-557)
  IPR027417 P-loop containing nucleoside triphosphate hydrolase [G3DSA:3.40.50.300] (588-913)
  IPR027417 P-loop containing nucleoside triphosphate hydrolase [SSF52540] (7-547)
  IPR027417 P-loop containing nucleoside triphosphate hydrolase [SSF52540] (593-889)
  IPR041102 UvrA, interaction domain [PF17760] (131-238)
  IPR041552 UvrA DNA-binding domain [PF17755] (289-376)

Organism: Thermotoga maritima (strain ATCC 43589 / DSM 3109 / JCM 10099 / NBRC 100826 / MSB8) (NCBI:txid243274)

Foldseek 3Di:
DWKWFAQQPQAQAPGDIDTGDWLFFEEEEEFFQQCSCSPQPVAQQQVLQQVVVQVDPPGRHHRTDDIPPHHREDEQFLVPADPDQPAFLCVVLVLLVLLVVLCVLPHQDDPHHGSVRLLPAFLVVNLVVLVPDDPDDCSCVVCVVSSVLSNQLSVQCVLLQRRQHGRRHGRVVDDRLSRSSSVLSSVLSVLDAGYEYEYEANCQQFFPVNVVSVLVSQSSSSVSHGGYYYHHQDLVSLQSGQKYFYWAQHRANRTNDRQDIGHPVVCCVDVVSHPSSCDNNVVDDQDQPPDFDFAPAKKKFFQFPFAQADRDIDIGGWLFEEEEEAGRQQCRCLPPVAAVQLVLCQVAPPHDDHHGDTDDMGDSVVFRAEAELFLDFLDDWLLDFLCVSLVVLLVVLQVLCPDPVNVVVVHHSQLLRLCDPHFFDVVCSLAQWDFDPDPDDPTDTHGDPQVNGLGTHPVQQVRDDVNGGSSRQQAAFLLRVLVVCVVPVVSNLLSVLCVLLPRSNGGRSRGRVPDGSLSRSSSVLSSVLSDPPNAAYEYEYEANCRSGHRVSVSSNLVSSVVCSVRHYYYYYHHSDLSNLSRGSKYFYWANGRHNRINDRQDMGHLVRLLVRPSHPSNVVNVVVD